Protein AF-A0A929ZU29-F1 (afdb_monomer_lite)

Foldseek 3Di:
DDDDDDDDDDDDDDDDDDDPAADEDVDPDAPDSYHYDADPDPDDDDQAAEDELVVVLVVLVPDAPVQFFPKYWYQAARPCVSCDDQNVQGGGTAIWTQHRDPPNRHIDGPDDDDDDWDWDADPDPPFIATEDPVADPVDQHDFDDTGQAGEYEYDHCHCVDDDDPPEAEHAEYEYYYNQDEDADPLHAEEHEYNEYGYYECAAEEHQHAYEDANANEYYEEYLWAYEQAHHEYEHEHAEYTYYEQFRAANHEHEQEYAEYGEYENHAHENEEYEQDYAEYAYEENQRAADYEYAHPQAYLEYHAYYPNQAHQAPDYEYENEENEYAHYENWLPHDHYYENEYNEYTEDYCANHEPDEYEHEYNEYTAEAPNCHEHYYANEYNEYAHYHVGLYAHQYENEYCHYTAEHLFNHEPAYQNAYNHYTHYYNGNPDYPNDHSYDDD

Radius of gyration: 40.88 Å; chains: 1; bounding box: 113×64×114 Å

Secondary structure (DSSP, 8-state):
-------------------SS-EEES-SS-SSSEEE---S-SS------EE-HHHHHHHHHH--GGGTT-EEEE-SPPPTTT--GGGTT--SSEEEEEE-STTT-EEEE-S--------EE-SSTT-EE---TTSSTTTSS----SSS-------SSTT---SSS---SS--EEESTTSEEE-TT---EE--SS-EEEEES-EEEBTBEEE-TT---EEEEES-EEE-STTEEE---S-EEEEES-EEESS--B---S-EEEEES-EEESSS-B---S-EEEEES-EEESSS-B-TT--S-EEEEES-EEE--SS---B---S-EEEEES-EEESS--B---S-EEEEESTEEESSS-B---S-EEEEESTT-BSS-B---S-EEESTTTT-BTTEE--SS-EEESTTTT-BSSEE--SS-EEESTTTT---SS--B----

Structure (mmCIF, N/CA/C/O backbone):
data_AF-A0A929ZU29-F1
#
_entry.id   AF-A0A929ZU29-F1
#
loop_
_atom_site.group_PDB
_atom_site.id
_atom_site.type_symbol
_atom_site.label_atom_id
_atom_site.label_alt_id
_atom_site.label_comp_id
_atom_site.label_asym_id
_atom_site.label_entity_id
_atom_site.label_seq_id
_atom_site.pdbx_PDB_ins_code
_atom_site.Cartn_x
_atom_site.Cartn_y
_atom_site.Cartn_z
_atom_site.occupancy
_atom_site.B_iso_or_equiv
_atom_site.auth_seq_id
_atom_site.auth_comp_id
_atom_site.auth_asym_id
_atom_site.auth_atom_id
_atom_site.pdbx_PDB_model_num
ATOM 1 N N . MET A 1 1 ? -86.197 -45.918 63.200 1.00 37.59 1 MET A N 1
ATOM 2 C CA . MET A 1 1 ? -85.515 -45.364 62.003 1.00 37.59 1 MET A CA 1
ATOM 3 C C . MET A 1 1 ? -85.020 -43.951 62.335 1.00 37.59 1 MET A C 1
ATOM 5 O O . MET A 1 1 ? -85.645 -43.340 63.184 1.00 37.59 1 MET A O 1
ATOM 9 N N . ASN A 1 2 ? -83.899 -43.517 61.735 1.00 38.91 2 ASN A N 1
ATOM 10 C CA . ASN A 1 2 ? -83.326 -42.156 61.506 1.00 38.91 2 ASN A CA 1
ATOM 11 C C . ASN A 1 2 ? -83.921 -40.933 62.276 1.00 38.91 2 ASN A C 1
ATOM 13 O O . ASN A 1 2 ? -85.130 -40.760 62.274 1.00 38.91 2 ASN A O 1
ATOM 17 N N . LYS A 1 3 ? -83.138 -40.101 63.011 1.00 51.50 3 LYS A N 1
ATOM 18 C CA . LYS A 1 3 ? -82.263 -38.948 62.574 1.00 51.50 3 LYS A CA 1
ATOM 19 C C . LYS A 1 3 ? -83.060 -37.822 61.853 1.00 51.50 3 LYS A C 1
ATOM 21 O O . LYS A 1 3 ? -83.870 -38.182 61.015 1.00 51.50 3 LYS A O 1
ATOM 26 N N . ILE A 1 4 ? -82.909 -36.488 62.033 1.00 55.03 4 ILE A N 1
ATOM 27 C CA . ILE A 1 4 ? -81.796 -35.541 62.390 1.00 55.03 4 ILE A CA 1
ATOM 28 C C . ILE A 1 4 ? -82.427 -34.124 62.726 1.00 55.03 4 ILE A C 1
ATOM 30 O O . ILE A 1 4 ? -83.610 -33.973 62.445 1.00 55.03 4 ILE A O 1
ATOM 34 N N . ILE A 1 5 ? -81.775 -33.007 63.148 1.00 54.03 5 ILE A N 1
ATOM 35 C CA . ILE A 1 5 ? -80.868 -32.675 64.290 1.00 54.03 5 ILE A CA 1
ATOM 36 C C . ILE A 1 5 ? -80.577 -31.122 64.364 1.00 54.03 5 ILE A C 1
ATOM 38 O O . ILE A 1 5 ? -80.342 -30.532 63.317 1.00 54.03 5 ILE A O 1
ATOM 42 N N . PHE A 1 6 ? -80.505 -30.501 65.570 1.00 49.22 6 PHE A N 1
ATOM 43 C CA . PHE A 1 6 ? -79.864 -29.181 65.936 1.00 49.22 6 PHE A CA 1
ATOM 44 C C . PHE A 1 6 ? -80.402 -27.844 65.317 1.00 49.22 6 PHE A C 1
ATOM 46 O O . PHE A 1 6 ? -81.238 -27.895 64.425 1.00 49.22 6 PHE A O 1
ATOM 53 N N . SER A 1 7 ? -79.942 -26.606 65.639 1.00 53.38 7 SER A N 1
ATOM 54 C CA . SER A 1 7 ? -79.556 -25.853 66.886 1.00 53.38 7 SER A CA 1
ATOM 55 C C . SER A 1 7 ? -78.942 -24.472 66.508 1.00 53.38 7 SER A C 1
ATOM 57 O O . SER A 1 7 ? -78.348 -24.405 65.438 1.00 53.38 7 SER A O 1
ATOM 59 N N . ALA A 1 8 ? -78.979 -23.431 67.375 1.00 46.50 8 ALA A N 1
ATOM 60 C CA . ALA A 1 8 ? -77.883 -22.437 67.618 1.00 46.50 8 ALA A CA 1
ATOM 61 C C . ALA A 1 8 ? -78.312 -21.164 68.403 1.00 46.50 8 ALA A C 1
ATOM 63 O O . ALA A 1 8 ? -79.358 -20.583 68.123 1.00 46.50 8 ALA A O 1
ATOM 64 N N . LEU A 1 9 ? -77.452 -20.682 69.318 1.00 49.75 9 LEU A N 1
ATOM 65 C CA . LEU A 1 9 ? -77.425 -19.314 69.880 1.00 49.75 9 LEU A CA 1
ATOM 66 C C . LEU A 1 9 ? -76.042 -19.063 70.541 1.00 49.75 9 LEU A C 1
ATOM 68 O O . LEU A 1 9 ? -75.355 -20.031 70.856 1.00 49.75 9 LEU A O 1
ATOM 72 N N . LEU A 1 10 ? -75.703 -17.791 70.808 1.00 43.03 10 LEU A N 1
ATOM 73 C CA . LEU A 1 10 ? -74.522 -17.252 71.532 1.00 43.03 10 LEU A CA 1
ATOM 74 C C . LEU A 1 10 ? -73.223 -17.037 70.721 1.00 43.03 10 LEU A C 1
ATOM 76 O O . LEU A 1 10 ? -72.777 -17.891 69.962 1.00 43.03 10 LEU A O 1
ATOM 80 N N . LEU A 1 11 ? -72.612 -15.861 70.933 1.00 46.06 11 LEU A N 1
ATOM 81 C CA . LEU A 1 11 ? -71.366 -15.384 70.317 1.00 46.06 11 LEU A CA 1
ATOM 82 C C . LEU A 1 11 ? -70.712 -14.313 71.222 1.00 46.06 11 LEU A C 1
ATOM 84 O O . LEU A 1 11 ? -71.203 -13.188 71.276 1.00 46.06 11 LEU A O 1
ATOM 88 N N . SER A 1 12 ? -69.612 -14.635 71.916 1.00 48.31 12 SER A N 1
ATOM 89 C CA . SER A 1 12 ? -68.790 -13.659 72.668 1.00 48.31 12 SER A CA 1
ATOM 90 C C . SER A 1 12 ? -67.487 -14.281 73.198 1.00 48.31 12 SER A C 1
ATOM 92 O O . SER A 1 12 ? -67.552 -15.326 73.841 1.00 48.31 12 SER A O 1
ATOM 94 N N . GLY A 1 13 ? -66.330 -13.624 73.025 1.00 43.06 13 GLY A N 1
ATOM 95 C CA . GLY A 1 13 ? -65.074 -14.004 73.703 1.00 43.06 13 GLY A CA 1
ATOM 96 C C . GLY A 1 13 ? -63.793 -13.542 72.989 1.00 43.06 13 GLY A C 1
ATOM 97 O O . GLY A 1 13 ? -63.547 -13.936 71.857 1.00 43.06 13 GLY A O 1
ATOM 98 N N . VAL A 1 14 ? -62.985 -12.708 73.654 1.00 57.03 14 VAL A N 1
ATOM 99 C CA . VAL A 1 14 ? -61.741 -12.065 73.161 1.00 57.03 14 VAL A CA 1
ATOM 100 C C . VAL A 1 14 ? -60.908 -11.598 74.371 1.00 57.03 14 VAL A C 1
ATOM 102 O O . VAL A 1 14 ? -61.498 -11.311 75.408 1.00 57.03 14 VAL A O 1
ATOM 105 N N . ALA A 1 15 ? -59.575 -11.471 74.342 1.00 50.25 15 ALA A N 1
ATOM 106 C CA . ALA A 1 15 ? -58.548 -11.813 73.340 1.00 50.25 15 ALA A CA 1
ATOM 107 C C . ALA A 1 15 ? -57.187 -12.042 74.053 1.00 50.25 15 ALA A C 1
ATOM 109 O O . ALA A 1 15 ? -57.076 -11.789 75.252 1.00 50.25 15 ALA A O 1
ATOM 110 N N . VAL A 1 16 ? -56.138 -12.460 73.325 1.00 45.66 16 VAL A N 1
ATOM 111 C CA . VAL A 1 16 ? -54.748 -12.517 73.833 1.00 45.66 16 VAL A CA 1
ATOM 112 C C . VAL A 1 16 ? -53.787 -11.836 72.851 1.00 45.66 16 VAL A C 1
ATOM 114 O O . VAL A 1 16 ? -53.891 -12.024 71.642 1.00 45.66 16 VAL A O 1
ATOM 117 N N . ASN A 1 17 ? -52.859 -11.040 73.388 1.00 45.47 17 ASN A N 1
ATOM 118 C CA . ASN A 1 17 ? -51.835 -10.308 72.639 1.00 45.47 17 ASN A CA 1
ATOM 119 C C . ASN A 1 17 ? -50.559 -11.140 72.442 1.00 45.47 17 ASN A C 1
ATOM 121 O O . ASN A 1 17 ? -50.173 -11.894 73.333 1.00 45.47 17 ASN A O 1
ATOM 125 N N . ALA A 1 18 ? -49.835 -10.883 71.350 1.00 49.75 18 ALA A N 1
ATOM 126 C CA . ALA A 1 18 ? -48.422 -11.231 71.216 1.00 49.75 18 ALA A CA 1
ATOM 127 C C . ALA A 1 18 ? -47.683 -10.131 70.432 1.00 49.75 18 ALA A C 1
ATOM 129 O O . ALA A 1 18 ? -47.925 -9.931 69.244 1.00 49.75 18 ALA A O 1
ATOM 130 N N . GLN A 1 19 ? -46.782 -9.409 71.101 1.00 47.03 19 GLN A N 1
ATOM 131 C CA . GLN A 1 19 ? -45.794 -8.525 70.480 1.00 47.03 19 GLN A CA 1
ATOM 132 C C . GLN A 1 19 ? -44.491 -8.607 71.277 1.00 47.03 19 GLN A C 1
ATOM 134 O O . GLN A 1 19 ? -44.531 -8.728 72.496 1.00 47.03 19 GLN A O 1
ATOM 139 N N . GLN A 1 20 ? -43.360 -8.502 70.567 1.00 51.66 20 GLN A N 1
ATOM 140 C CA . GLN A 1 20 ? -42.014 -8.859 71.041 1.00 51.66 20 GLN A CA 1
ATOM 141 C C . GLN A 1 20 ? -41.908 -10.378 71.330 1.00 51.66 20 GLN A C 1
ATOM 143 O O . GLN A 1 20 ? -42.253 -10.836 72.409 1.00 51.66 20 GLN A O 1
ATOM 148 N N . GLN A 1 21 ? -41.457 -11.223 70.395 1.00 59.25 21 GLN A N 1
ATOM 149 C CA . GLN A 1 21 ? -40.745 -10.955 69.133 1.00 59.25 21 GLN A CA 1
ATOM 150 C C . GLN A 1 21 ? -41.239 -11.870 67.994 1.00 59.25 21 GLN A C 1
ATOM 152 O O . GLN A 1 21 ? -41.666 -12.989 68.253 1.00 59.25 21 GLN A O 1
ATOM 157 N N . GLN A 1 22 ? -41.113 -11.387 66.746 1.00 71.69 22 GLN A N 1
ATOM 158 C CA . GLN A 1 22 ? -41.545 -12.026 65.484 1.00 71.69 22 GLN A CA 1
ATOM 159 C C . GLN A 1 22 ? -43.070 -12.225 65.320 1.00 71.69 22 GLN A C 1
ATOM 161 O O . GLN A 1 22 ? -43.815 -12.377 66.282 1.00 71.69 22 GLN A O 1
ATOM 166 N N . VAL A 1 23 ? -43.547 -12.190 64.069 1.00 82.25 23 VAL A N 1
ATOM 167 C CA . VAL A 1 23 ? -44.964 -12.363 63.701 1.00 82.25 23 VAL A CA 1
ATOM 168 C C . VAL A 1 23 ? -45.097 -13.507 62.698 1.00 82.25 23 VAL A C 1
ATOM 170 O O . VAL A 1 23 ? -44.558 -13.435 61.595 1.00 82.25 23 VAL A O 1
ATOM 173 N N . GLY A 1 24 ? -45.828 -14.558 63.073 1.00 77.88 24 GLY A N 1
ATOM 174 C CA . GLY A 1 24 ? -46.165 -15.684 62.200 1.00 77.88 24 GLY A CA 1
ATOM 175 C C . GLY A 1 24 ? -47.606 -15.610 61.700 1.00 77.88 24 GLY A C 1
ATOM 176 O O . GLY A 1 24 ? -48.523 -15.372 62.483 1.00 77.88 24 GLY A O 1
ATOM 177 N N . ILE A 1 25 ? -47.822 -15.849 60.406 1.00 81.94 25 ILE A N 1
ATOM 178 C CA . ILE A 1 25 ? -49.150 -16.059 59.812 1.00 81.94 25 ILE A CA 1
ATOM 179 C C . ILE A 1 25 ? -49.178 -17.473 59.227 1.00 81.94 25 ILE A C 1
ATOM 181 O O . ILE A 1 25 ? -48.335 -17.818 58.403 1.00 81.94 25 ILE A O 1
ATOM 185 N N . ASN A 1 26 ? -50.128 -18.298 59.683 1.00 79.56 26 ASN A N 1
ATOM 186 C CA . ASN A 1 26 ? -50.201 -19.751 59.433 1.00 79.56 26 ASN A CA 1
ATOM 187 C C . ASN A 1 26 ? -48.955 -20.559 59.859 1.00 79.56 26 ASN A C 1
ATOM 189 O O . ASN A 1 26 ? -48.783 -21.696 59.430 1.00 79.56 26 ASN A O 1
ATOM 193 N N . THR A 1 27 ? -48.108 -20.011 60.733 1.00 82.31 27 THR A N 1
ATOM 194 C CA . THR A 1 27 ? -46.977 -20.726 61.337 1.00 82.31 27 THR A CA 1
ATOM 195 C C . THR A 1 27 ? -46.800 -20.328 62.797 1.00 82.31 27 THR A C 1
ATOM 197 O O . THR A 1 27 ? -46.881 -19.147 63.135 1.00 82.31 27 THR A O 1
ATOM 200 N N . ALA A 1 28 ? -46.570 -21.325 63.655 1.00 79.06 28 ALA A N 1
ATOM 201 C CA . ALA A 1 28 ? -46.276 -21.139 65.077 1.00 79.06 28 ALA A CA 1
ATOM 202 C C . ALA A 1 28 ? -44.781 -20.866 65.347 1.00 79.06 28 ALA A C 1
ATOM 204 O O . ALA A 1 28 ? -44.432 -20.406 66.428 1.00 79.06 28 ALA A O 1
ATOM 205 N N . GLU A 1 29 ? -43.912 -21.110 64.359 1.00 85.19 29 GLU A N 1
ATOM 206 C CA . GLU A 1 29 ? -42.470 -20.841 64.413 1.00 85.19 29 GLU A CA 1
ATOM 207 C C . GLU A 1 29 ? -42.081 -19.846 63.302 1.00 85.19 29 GLU A C 1
ATOM 209 O O . GLU A 1 29 ? -41.564 -20.245 62.249 1.00 85.19 29 GLU A O 1
ATOM 214 N N . PRO A 1 30 ? -42.352 -18.537 63.467 1.00 83.62 30 PRO A N 1
ATOM 215 C CA . PRO A 1 30 ? -41.861 -17.532 62.533 1.00 83.62 30 PRO A CA 1
ATOM 216 C C . PRO A 1 30 ? -40.327 -17.485 62.543 1.00 83.62 30 PRO A C 1
ATOM 218 O O . PRO A 1 30 ? -39.707 -17.438 63.598 1.00 83.62 30 PRO A O 1
ATOM 221 N N . LYS A 1 31 ? -39.698 -17.476 61.360 1.00 81.56 31 LYS A N 1
ATOM 222 C CA . LYS A 1 31 ? -38.221 -17.452 61.221 1.00 81.56 31 LYS A CA 1
ATOM 223 C C . LYS A 1 31 ? -37.673 -16.107 60.729 1.00 81.56 31 LYS A C 1
ATOM 225 O O . LYS A 1 31 ? -36.483 -15.967 60.473 1.00 81.56 31 LYS A O 1
ATOM 230 N N . ALA A 1 32 ? -38.548 -15.109 60.644 1.00 79.62 32 ALA A N 1
ATOM 231 C CA . ALA A 1 32 ? -38.263 -13.721 60.301 1.00 79.62 32 ALA A CA 1
ATOM 232 C C . ALA A 1 32 ? -39.204 -12.798 61.096 1.00 79.62 32 ALA A C 1
ATOM 234 O O . ALA A 1 32 ? -40.182 -13.264 61.683 1.00 79.62 32 ALA A O 1
ATOM 235 N N . THR A 1 33 ? -38.938 -11.488 61.106 1.00 79.25 33 THR A N 1
ATOM 236 C CA . THR A 1 33 ? -39.766 -10.485 61.810 1.00 79.25 33 THR A CA 1
ATOM 237 C C . THR A 1 33 ? -41.241 -10.548 61.397 1.00 79.25 33 THR A C 1
ATOM 239 O O . THR A 1 33 ? -42.117 -10.393 62.245 1.00 79.25 33 THR A O 1
ATOM 242 N N . LEU A 1 34 ? -41.500 -10.856 60.123 1.00 82.81 34 LEU A N 1
ATOM 243 C CA . LEU A 1 34 ? -42.783 -11.322 59.605 1.00 82.81 34 LEU A CA 1
ATOM 244 C C . LEU A 1 34 ? -42.530 -12.584 58.767 1.00 82.81 34 LEU A C 1
ATOM 246 O O . LEU A 1 34 ? -41.732 -12.544 57.833 1.00 82.81 34 LEU A O 1
ATOM 250 N N . HIS A 1 35 ? -43.203 -13.688 59.088 1.00 82.19 35 HIS A N 1
ATOM 251 C CA . HIS A 1 35 ? -43.139 -14.948 58.344 1.00 82.19 35 HIS A CA 1
ATOM 252 C C . HIS A 1 35 ? -44.560 -15.397 57.976 1.00 82.19 35 HIS A C 1
ATOM 254 O O . HIS A 1 35 ? -45.420 -15.509 58.851 1.00 82.19 35 HIS A O 1
ATOM 260 N N . VAL A 1 36 ? -44.824 -15.621 56.686 1.00 86.25 36 VAL A N 1
ATOM 261 C CA . VAL A 1 36 ? -46.164 -15.933 56.163 1.00 86.25 36 VAL A CA 1
ATOM 262 C C . VAL A 1 36 ? -46.117 -17.265 55.431 1.00 86.25 36 VAL A C 1
ATOM 264 O O . VAL A 1 36 ? -45.478 -17.368 54.388 1.00 86.25 36 VAL A O 1
ATOM 267 N N . GLU A 1 37 ? -46.809 -18.263 55.974 1.00 84.81 37 GLU A N 1
ATOM 268 C CA . GLU A 1 37 ? -46.835 -19.622 55.437 1.00 84.81 37 GLU A CA 1
ATOM 269 C C . GLU A 1 37 ? -48.107 -19.959 54.648 1.00 84.81 37 GLU A C 1
ATOM 271 O O . GLU A 1 37 ? -49.186 -19.367 54.801 1.00 84.81 37 GLU A O 1
ATOM 276 N N . ALA A 1 38 ? -47.958 -20.944 53.765 1.00 78.25 38 ALA A N 1
ATOM 277 C CA . ALA A 1 38 ? -48.897 -21.273 52.701 1.00 78.25 38 ALA A CA 1
ATOM 278 C C . ALA A 1 38 ? -50.117 -22.097 53.172 1.00 78.25 38 ALA A C 1
ATOM 280 O O . ALA A 1 38 ? -50.239 -23.276 52.830 1.00 78.25 38 ALA A O 1
ATOM 281 N N . GLY A 1 39 ? -51.044 -21.460 53.900 1.00 79.12 39 GLY A N 1
ATOM 282 C CA . GLY A 1 39 ? -52.277 -22.069 54.431 1.00 79.12 39 GLY A CA 1
ATOM 283 C C . GLY A 1 39 ? -53.248 -22.666 53.391 1.00 79.12 39 GLY A C 1
ATOM 284 O O . GLY A 1 39 ? -52.970 -22.717 52.195 1.00 79.12 39 GLY A O 1
ATOM 285 N N . ALA A 1 40 ? -54.423 -23.113 53.848 1.00 79.12 40 ALA A N 1
ATOM 286 C CA . ALA A 1 40 ? -55.371 -23.932 53.070 1.00 79.12 40 ALA A CA 1
ATOM 287 C C . ALA A 1 40 ? -56.117 -23.222 51.910 1.00 79.12 40 ALA A C 1
ATOM 289 O O . ALA A 1 40 ? -56.949 -23.842 51.255 1.00 79.12 40 ALA A O 1
ATOM 290 N N . SER A 1 41 ? -55.839 -21.942 51.648 1.00 82.62 41 SER A N 1
ATOM 291 C CA . SER A 1 41 ? -56.361 -21.220 50.477 1.00 82.62 41 SER A CA 1
ATOM 292 C C . SER A 1 41 ? -55.687 -21.709 49.191 1.00 82.62 41 SER A C 1
ATOM 294 O O . SER A 1 41 ? -54.469 -21.876 49.170 1.00 82.62 41 SER A O 1
ATOM 296 N N . GLU A 1 42 ? -56.442 -21.863 48.100 1.00 73.69 42 GLU A N 1
ATOM 297 C CA . GLU A 1 42 ? -55.864 -22.083 46.763 1.00 73.69 42 GLU A CA 1
ATOM 298 C C . GLU A 1 42 ? -55.132 -20.829 46.255 1.00 73.69 42 GLU A C 1
ATOM 300 O O . GLU A 1 42 ? -54.050 -20.917 45.677 1.00 73.69 42 GLU A O 1
ATOM 305 N N . ASN A 1 43 ? -55.671 -19.642 46.553 1.00 70.50 43 ASN A N 1
ATOM 306 C CA . ASN A 1 43 ? -55.027 -18.365 46.259 1.00 70.50 43 ASN A CA 1
ATOM 307 C C . ASN A 1 43 ? -53.963 -18.064 47.324 1.00 70.50 43 ASN A C 1
ATOM 309 O O . ASN A 1 43 ? -54.299 -17.728 48.464 1.00 70.50 43 ASN A O 1
ATOM 313 N N . LYS A 1 44 ? -52.683 -18.192 46.952 1.00 82.31 44 LYS A N 1
ATOM 314 C CA . LYS A 1 44 ? -51.521 -18.050 47.844 1.00 82.31 44 LYS A CA 1
ATOM 315 C C . LYS A 1 44 ? -50.636 -16.881 47.407 1.00 82.31 44 LYS A C 1
ATOM 317 O O . LYS A 1 44 ? -50.072 -16.907 46.319 1.00 82.31 44 LYS A O 1
ATOM 322 N N . GLY A 1 45 ? -50.495 -15.867 48.261 1.00 72.50 45 GLY A N 1
ATOM 323 C CA . GLY A 1 45 ? -49.628 -14.713 48.012 1.00 72.50 45 GLY A CA 1
ATOM 324 C C . GLY A 1 45 ? -49.831 -13.584 49.025 1.00 72.50 45 GLY A C 1
ATOM 325 O O . GLY A 1 45 ? -50.846 -13.538 49.718 1.00 72.50 45 GLY A O 1
ATOM 326 N N . VAL A 1 46 ? -48.868 -12.662 49.099 1.00 80.56 46 VAL A N 1
ATOM 327 C CA . VAL A 1 46 ? -48.943 -11.459 49.943 1.00 80.56 46 VAL A CA 1
ATOM 328 C C . VAL A 1 46 ? -49.228 -10.244 49.066 1.00 80.56 46 VAL A C 1
ATOM 330 O O . VAL A 1 46 ? -48.393 -9.836 48.260 1.00 80.56 46 VAL A O 1
ATOM 333 N N . ILE A 1 47 ? -50.400 -9.632 49.244 1.00 84.25 47 ILE A N 1
ATOM 334 C CA . ILE A 1 47 ? -50.715 -8.336 48.634 1.00 84.25 47 ILE A CA 1
ATOM 335 C C . ILE A 1 47 ? -50.077 -7.246 49.501 1.00 84.25 47 ILE A C 1
ATOM 337 O O . ILE A 1 47 ? -50.679 -6.777 50.466 1.00 84.25 47 ILE A O 1
ATOM 341 N N . ILE A 1 48 ? -48.847 -6.854 49.161 1.00 84.62 48 ILE A N 1
ATOM 342 C CA . ILE A 1 48 ? -48.212 -5.657 49.733 1.00 84.62 48 ILE A CA 1
ATOM 343 C C . ILE A 1 48 ? -49.032 -4.391 49.405 1.00 84.62 48 ILE A C 1
ATOM 345 O O . ILE A 1 48 ? -49.786 -4.405 48.424 1.00 84.62 48 ILE A O 1
ATOM 349 N N . PRO A 1 49 ? -48.940 -3.312 50.213 1.00 91.00 49 PRO A N 1
ATOM 350 C CA . PRO A 1 49 ? -49.828 -2.155 50.103 1.00 91.00 49 PRO A CA 1
ATOM 351 C C . PRO A 1 49 ? -49.920 -1.592 48.681 1.00 91.00 49 PRO A C 1
ATOM 353 O O . PRO A 1 49 ? -48.910 -1.409 48.005 1.00 91.00 49 PRO A O 1
ATOM 356 N N . ARG A 1 50 ? -51.153 -1.337 48.224 1.00 92.75 50 ARG A N 1
ATOM 357 C CA . ARG A 1 50 ? -51.452 -0.847 46.870 1.00 92.75 50 ARG A CA 1
ATOM 358 C C . ARG A 1 50 ? -52.026 0.563 46.953 1.00 92.75 50 ARG A C 1
ATOM 360 O O . ARG A 1 50 ? -53.206 0.726 47.273 1.00 92.75 50 ARG A O 1
ATOM 367 N N . ILE A 1 51 ? -51.212 1.576 46.683 1.00 93.62 51 ILE A N 1
ATOM 368 C CA . ILE A 1 51 ? -51.521 2.988 46.967 1.00 93.62 51 ILE A CA 1
ATOM 369 C C . ILE A 1 51 ? -51.785 3.805 45.696 1.00 93.62 51 ILE A C 1
ATOM 371 O O . ILE A 1 51 ? -51.383 3.431 44.596 1.00 93.62 51 ILE A O 1
ATOM 375 N N . THR A 1 52 ? -52.553 4.879 45.848 1.00 96.06 52 THR A N 1
ATOM 376 C CA . THR A 1 52 ? -52.765 5.932 44.844 1.00 96.06 52 THR A CA 1
ATOM 377 C C . THR A 1 52 ? -51.537 6.832 44.758 1.00 96.06 52 THR A C 1
ATOM 379 O O . THR A 1 52 ? -50.699 6.861 45.666 1.00 96.06 52 THR A O 1
ATOM 382 N N . ALA A 1 53 ? -51.448 7.618 43.691 1.00 93.88 53 ALA A N 1
ATOM 383 C CA . ALA A 1 53 ? -50.417 8.629 43.533 1.00 93.88 53 ALA A CA 1
ATOM 384 C C . ALA A 1 53 ? -50.473 9.685 44.654 1.00 93.88 53 ALA A C 1
ATOM 386 O O . ALA A 1 53 ? -49.437 10.072 45.197 1.00 93.88 53 ALA A O 1
ATOM 387 N N . ALA A 1 54 ? -51.679 10.093 45.066 1.00 94.81 54 ALA A N 1
ATOM 388 C CA . ALA A 1 54 ? -51.884 11.058 46.147 1.00 94.81 54 ALA A CA 1
ATOM 389 C C . ALA A 1 54 ? -51.444 10.517 47.523 1.00 94.81 54 ALA A C 1
ATOM 391 O O . ALA A 1 54 ? -50.749 11.218 48.262 1.00 94.81 54 ALA A O 1
ATOM 392 N N . GLU A 1 55 ? -51.783 9.263 47.849 1.00 94.88 55 GLU A N 1
ATOM 393 C CA . GLU A 1 55 ? -51.302 8.580 49.063 1.00 94.88 55 GLU A CA 1
ATOM 394 C C . GLU A 1 55 ? -49.766 8.483 49.066 1.00 94.88 55 GLU A C 1
ATOM 396 O O . GLU A 1 55 ? -49.120 8.830 50.058 1.00 94.88 55 GLU A O 1
ATOM 401 N N . MET A 1 56 ? -49.172 8.084 47.933 1.00 94.38 56 MET A N 1
ATOM 402 C CA . MET A 1 56 ? -47.721 7.966 47.774 1.00 94.38 56 MET A CA 1
ATOM 403 C C . MET A 1 56 ? -47.012 9.315 47.939 1.00 94.38 56 MET A C 1
ATOM 405 O O . MET A 1 56 ? -46.002 9.394 48.640 1.00 94.38 56 MET A O 1
ATOM 409 N N . LYS A 1 57 ? -47.558 10.396 47.371 1.00 93.94 57 LYS A N 1
ATOM 410 C CA . LYS A 1 57 ? -47.067 11.766 47.575 1.00 93.94 57 LYS A CA 1
ATOM 411 C C . LYS A 1 57 ? -47.088 12.165 49.047 1.00 93.94 57 LYS A C 1
ATOM 413 O O . LYS A 1 57 ? -46.063 12.606 49.568 1.00 93.94 57 LYS A O 1
ATOM 418 N N . ALA A 1 58 ? -48.226 11.979 49.716 1.00 94.44 58 ALA A N 1
ATOM 419 C CA . ALA A 1 58 ? -48.413 12.380 51.107 1.00 94.44 58 ALA A CA 1
ATOM 420 C C . ALA A 1 58 ? -47.445 11.654 52.056 1.00 94.44 58 ALA A C 1
ATOM 422 O O . ALA A 1 58 ? -46.739 12.307 52.825 1.00 94.44 58 ALA A O 1
ATOM 423 N N . MET A 1 59 ? -47.341 10.321 51.963 1.00 90.12 59 MET A N 1
ATOM 424 C CA . MET A 1 59 ? -46.433 9.553 52.827 1.00 90.12 59 MET A CA 1
ATOM 425 C C . MET A 1 59 ? -44.955 9.888 52.574 1.00 90.12 59 MET A C 1
ATOM 427 O O . MET A 1 59 ? -44.155 9.900 53.507 1.00 90.12 59 MET A O 1
ATOM 431 N N . THR A 1 60 ? -44.586 10.206 51.327 1.00 92.94 60 THR A N 1
ATOM 432 C CA . THR A 1 60 ? -43.185 10.401 50.926 1.00 92.94 60 THR A CA 1
ATOM 433 C C . THR A 1 60 ? -42.510 11.597 51.609 1.00 92.94 60 THR A C 1
ATOM 435 O O . THR A 1 60 ? -41.295 11.576 51.845 1.00 92.94 6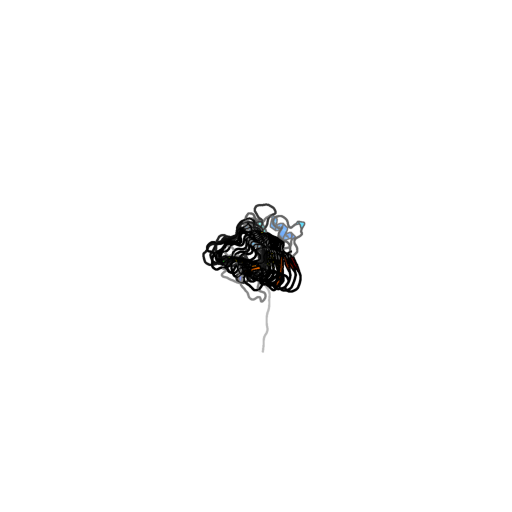0 THR A O 1
ATOM 438 N N . ALA A 1 61 ? -43.283 12.618 51.993 1.00 87.12 61 ALA A N 1
ATOM 439 C CA . ALA A 1 61 ? -42.770 13.778 52.717 1.00 87.12 61 ALA A CA 1
ATOM 440 C C . ALA A 1 61 ? -42.035 13.376 54.012 1.00 87.12 61 ALA A C 1
ATOM 442 O O . ALA A 1 61 ? -40.898 13.800 54.222 1.00 87.12 61 ALA A O 1
ATOM 443 N N . GLY A 1 62 ? -42.634 12.493 54.821 1.00 85.12 62 GLY A N 1
ATOM 444 C CA . GLY A 1 62 ? -42.110 12.089 56.133 1.00 85.12 62 GLY A CA 1
ATOM 445 C C . GLY A 1 62 ? -40.995 11.036 56.121 1.00 85.12 62 GLY A C 1
ATOM 446 O O . GLY A 1 62 ? -40.396 10.788 57.163 1.00 85.12 62 GLY A O 1
ATOM 447 N N . LEU A 1 63 ? -40.699 10.404 54.979 1.00 91.06 63 LEU A N 1
ATOM 448 C CA . LEU A 1 63 ? -39.780 9.256 54.943 1.00 91.06 63 LEU A CA 1
ATOM 449 C C . LEU A 1 63 ? -38.325 9.647 55.233 1.00 91.06 63 LEU A C 1
ATOM 451 O O . LEU A 1 63 ? -37.794 10.583 54.628 1.00 91.06 63 LEU A O 1
ATOM 455 N N . GLY A 1 64 ? -37.674 8.869 56.096 1.00 89.75 64 GLY A N 1
ATOM 456 C CA . GLY A 1 64 ? -36.270 9.020 56.485 1.00 89.75 64 GLY A CA 1
ATOM 457 C C . GLY A 1 64 ? -35.505 7.694 56.462 1.00 89.75 64 GLY A C 1
ATOM 458 O O . GLY A 1 64 ? -35.932 6.734 55.819 1.00 89.75 64 GLY A O 1
ATOM 459 N N . ALA A 1 65 ? -34.378 7.634 57.179 1.00 88.94 65 ALA A N 1
ATOM 460 C CA . ALA A 1 65 ? -33.485 6.470 57.199 1.00 88.94 65 ALA A CA 1
ATOM 461 C C . ALA A 1 65 ? -34.206 5.168 57.589 1.00 88.94 65 ALA A C 1
ATOM 463 O O . ALA A 1 65 ? -34.058 4.159 56.904 1.00 88.94 65 ALA A O 1
ATOM 464 N N . ASP A 1 66 ? -35.071 5.229 58.603 1.00 90.62 66 ASP A N 1
ATOM 465 C CA . ASP A 1 66 ? -35.811 4.080 59.154 1.00 90.62 66 ASP A CA 1
ATOM 466 C C . ASP A 1 66 ? -36.849 3.483 58.183 1.00 90.62 66 ASP A C 1
ATOM 468 O O . ASP A 1 66 ? -37.430 2.436 58.449 1.00 90.62 66 ASP A O 1
ATOM 472 N N . HIS A 1 67 ? -37.086 4.150 57.048 1.00 91.44 67 HIS A N 1
ATOM 473 C CA . HIS A 1 67 ? -38.037 3.745 56.010 1.00 91.44 67 HIS A CA 1
ATOM 474 C C . HIS A 1 67 ? -37.341 3.140 54.776 1.00 91.44 67 HIS A C 1
ATOM 476 O O . HIS A 1 67 ? -37.997 2.844 53.774 1.00 91.44 67 HIS A O 1
ATOM 482 N N . HIS A 1 68 ? -36.012 2.985 54.808 1.00 90.69 68 HIS A N 1
ATOM 483 C CA . HIS A 1 68 ? -35.239 2.375 53.727 1.00 90.69 68 HIS A CA 1
ATOM 484 C C . HIS A 1 68 ? -35.744 0.951 53.412 1.00 90.69 68 HIS A C 1
ATOM 486 O O . HIS A 1 68 ? -36.062 0.180 54.313 1.00 90.69 68 HIS A O 1
ATOM 492 N N . SER A 1 69 ? -35.802 0.595 52.125 1.00 87.75 69 SER A N 1
ATOM 493 C CA . SER A 1 69 ? -36.351 -0.673 51.603 1.00 87.75 69 SER A CA 1
ATOM 494 C C . SER A 1 69 ? -37.862 -0.901 51.800 1.00 87.75 69 SER A C 1
ATOM 496 O O . SER A 1 69 ? -38.361 -1.974 51.464 1.00 87.75 69 SER A O 1
ATOM 498 N N . MET A 1 70 ? -38.635 0.093 52.253 1.00 91.38 70 MET A N 1
ATOM 499 C CA . MET A 1 70 ? -40.103 0.017 52.237 1.00 91.38 70 MET A CA 1
ATOM 500 C C . MET A 1 70 ? -40.628 -0.154 50.800 1.00 91.38 70 MET A C 1
ATOM 502 O O . MET A 1 70 ? -40.293 0.646 49.926 1.00 91.38 70 MET A O 1
ATOM 506 N N . MET A 1 71 ? -41.480 -1.159 50.564 1.00 92.44 71 MET A N 1
ATOM 507 C CA . MET A 1 71 ? -42.083 -1.457 49.255 1.00 92.44 71 MET A CA 1
ATOM 508 C C . MET A 1 71 ? -43.578 -1.130 49.193 1.00 92.44 71 MET A C 1
ATOM 510 O O . MET A 1 71 ? -44.305 -1.279 50.174 1.00 92.44 71 MET A O 1
ATOM 514 N N . THR A 1 72 ? -44.045 -0.749 48.005 1.00 92.19 72 THR A N 1
ATOM 515 C CA . THR A 1 72 ? -45.459 -0.515 47.687 1.00 92.19 72 THR A CA 1
ATOM 516 C C . THR A 1 72 ? -45.736 -0.808 46.209 1.00 92.19 72 THR A C 1
ATOM 518 O O . THR A 1 72 ? -44.813 -0.825 45.392 1.00 92.19 72 THR A O 1
ATOM 521 N N . TYR A 1 73 ? -46.998 -1.029 45.845 1.00 93.12 73 TYR A N 1
ATOM 522 C CA . TYR A 1 73 ? -47.437 -1.023 44.448 1.00 93.12 73 TYR A CA 1
ATOM 523 C C . TYR A 1 73 ? -48.244 0.246 44.169 1.00 93.12 73 TYR A C 1
ATOM 525 O O . TYR A 1 73 ? -49.292 0.476 44.779 1.00 93.12 73 TYR A O 1
ATOM 533 N N . LEU A 1 74 ? -47.775 1.060 43.230 1.00 93.62 74 LEU A N 1
ATOM 534 C CA . LEU A 1 74 ? -48.511 2.217 42.740 1.00 93.62 74 LEU A CA 1
ATOM 535 C C . LEU A 1 74 ? -49.586 1.746 41.746 1.00 93.62 74 LEU A C 1
ATOM 537 O O . LEU A 1 74 ? -49.270 1.082 40.761 1.00 93.62 74 LEU A O 1
ATOM 541 N N . LYS A 1 75 ? -50.855 2.077 42.013 1.00 94.56 75 LYS A N 1
ATOM 542 C CA . LYS A 1 75 ? -52.023 1.592 41.246 1.00 94.56 75 LYS A CA 1
ATOM 543 C C . LYS A 1 75 ? -52.241 2.288 39.894 1.00 94.56 75 LYS A C 1
ATOM 545 O O . LYS A 1 75 ? -52.966 1.757 39.059 1.00 94.56 75 LYS A O 1
ATOM 550 N N . GLU A 1 76 ? -51.685 3.480 39.709 1.00 92.31 76 GLU A N 1
ATOM 551 C CA . GLU A 1 76 ? -52.059 4.448 38.667 1.00 92.31 76 GLU A CA 1
ATOM 552 C C . GLU A 1 76 ? -50.857 5.329 38.280 1.00 92.31 76 GLU A C 1
ATOM 554 O O . GLU A 1 76 ? -49.847 5.329 38.977 1.00 92.31 76 GLU A O 1
ATOM 559 N N . GLN A 1 77 ? -50.933 6.076 37.179 1.00 93.00 77 GLN A N 1
ATOM 560 C CA . GLN A 1 77 ? -49.816 6.918 36.738 1.00 93.00 77 GLN A CA 1
ATOM 561 C C . GLN A 1 77 ? -49.574 8.093 37.710 1.00 93.00 77 GLN A C 1
ATOM 563 O O . GLN A 1 77 ? -50.516 8.735 38.174 1.00 93.00 77 GLN A O 1
ATOM 568 N N . MET A 1 78 ? -48.309 8.393 38.016 1.00 94.88 78 MET A N 1
ATOM 569 C CA . MET A 1 78 ? -47.919 9.481 38.919 1.00 94.88 78 MET A CA 1
ATOM 570 C C . MET A 1 78 ? -48.031 10.845 38.205 1.00 94.88 78 MET A C 1
ATOM 572 O O . MET A 1 78 ? -47.327 11.051 37.210 1.00 94.88 78 MET A O 1
ATOM 576 N N . PRO A 1 79 ? -48.852 11.803 38.690 1.00 95.75 79 PRO A N 1
ATOM 577 C CA . PRO A 1 79 ? -49.035 13.102 38.043 1.00 95.75 79 PRO A CA 1
ATOM 578 C C . PRO A 1 79 ? -47.714 13.846 37.839 1.00 95.75 79 PRO A C 1
ATOM 580 O O . PRO A 1 79 ? -46.923 13.990 38.769 1.00 95.75 79 PRO A O 1
ATOM 583 N N . THR A 1 80 ? -47.476 14.374 36.638 1.00 76.50 80 THR A N 1
ATOM 584 C CA . THR A 1 80 ? -46.161 14.914 36.240 1.00 76.50 80 THR A CA 1
ATOM 585 C C . THR A 1 80 ? -45.668 16.072 37.117 1.00 76.50 80 THR A C 1
ATOM 587 O O . THR A 1 80 ? -44.465 16.217 37.306 1.00 76.50 80 THR A O 1
ATOM 590 N N . ALA A 1 81 ? -46.577 16.858 37.705 1.00 92.06 81 ALA A N 1
ATOM 591 C CA . ALA A 1 81 ? -46.244 17.920 38.662 1.00 92.06 81 ALA A CA 1
ATOM 592 C C . ALA A 1 81 ? -45.766 17.391 40.034 1.00 92.06 81 ALA A C 1
ATOM 594 O O . ALA A 1 81 ? -45.045 18.082 40.751 1.00 92.06 81 ALA A O 1
ATOM 595 N N . ASP A 1 82 ? -46.135 16.157 40.383 1.00 90.50 82 ASP A N 1
ATOM 596 C CA . ASP A 1 82 ? -45.847 15.524 41.674 1.00 90.50 82 ASP A CA 1
ATOM 597 C C . ASP A 1 82 ? -44.595 14.637 41.629 1.00 90.50 82 ASP A C 1
ATOM 599 O O . ASP A 1 82 ? -44.053 14.261 42.670 1.00 90.50 82 ASP A O 1
ATOM 603 N N . ARG A 1 83 ? -44.074 14.381 40.422 1.00 92.88 83 ARG A N 1
ATOM 604 C CA . ARG A 1 83 ? -42.809 13.687 40.137 1.00 92.88 83 ARG A CA 1
ATOM 605 C C . ARG A 1 83 ? -41.593 14.566 40.447 1.00 92.88 83 ARG A C 1
ATOM 607 O O . ARG A 1 83 ? -40.749 14.832 39.595 1.00 92.88 83 ARG A O 1
ATOM 614 N N . THR A 1 84 ? -41.503 15.035 41.686 1.00 88.19 84 THR A N 1
ATOM 615 C CA . THR A 1 84 ? -40.456 15.944 42.166 1.00 88.19 84 THR A CA 1
ATOM 616 C C . THR A 1 84 ? -39.741 15.372 43.389 1.00 88.19 84 THR A C 1
ATOM 618 O O . THR A 1 84 ? -40.269 14.516 44.104 1.00 88.19 84 THR A O 1
ATOM 621 N N . GLY A 1 85 ? -38.492 15.799 43.609 1.00 92.19 85 GLY A N 1
ATOM 622 C CA . GLY A 1 85 ? -37.654 15.324 44.714 1.00 92.19 85 GLY A CA 1
ATOM 623 C C . GLY A 1 85 ? -37.607 13.794 44.799 1.00 92.19 85 GLY A C 1
ATOM 624 O O . GLY A 1 85 ? -37.149 13.119 43.878 1.00 92.19 85 GLY A O 1
ATOM 625 N N . LYS A 1 86 ? -38.135 13.246 45.898 1.00 93.00 86 LYS A N 1
ATOM 626 C CA . LYS A 1 86 ? -38.156 11.806 46.198 1.00 93.00 86 LYS A CA 1
ATOM 627 C C . LYS A 1 86 ? -39.009 10.951 45.234 1.00 93.00 86 LYS A C 1
ATOM 629 O O . LYS A 1 86 ? -38.908 9.727 45.294 1.00 93.00 86 LYS A O 1
ATOM 634 N N . LEU A 1 87 ? -39.851 11.551 44.382 1.00 91.88 87 LEU A N 1
ATOM 635 C CA . LEU A 1 87 ? -40.781 10.852 43.468 1.00 91.88 87 LEU A CA 1
ATOM 636 C C . LEU A 1 87 ? -40.456 11.017 41.975 1.00 91.88 87 LEU A C 1
ATOM 638 O O . LEU A 1 87 ? -41.215 10.554 41.132 1.00 91.88 87 LEU A O 1
ATOM 642 N N . VAL A 1 88 ? -39.332 11.646 41.624 1.00 92.50 88 VAL A N 1
ATOM 643 C CA . VAL A 1 88 ? -38.990 11.981 40.226 1.00 92.50 88 VAL A CA 1
ATOM 644 C C . VAL A 1 88 ? -38.952 10.772 39.266 1.00 92.50 88 VAL A C 1
ATOM 646 O O . VAL A 1 88 ? -39.459 10.851 38.140 1.00 92.50 88 VAL A O 1
ATOM 649 N N . ASP A 1 89 ? -38.454 9.623 39.734 1.00 87.56 89 ASP A N 1
ATOM 650 C CA . ASP A 1 89 ? -38.364 8.373 38.954 1.00 87.56 89 ASP A CA 1
ATOM 651 C C . ASP A 1 89 ? -39.670 7.543 38.974 1.00 87.56 89 ASP A C 1
ATOM 653 O O . ASP A 1 89 ? -39.768 6.515 38.301 1.00 87.56 89 ASP A O 1
ATOM 657 N N . VAL A 1 90 ? -40.677 7.947 39.757 1.00 91.94 90 VAL A N 1
ATOM 658 C CA . VAL A 1 90 ? -41.969 7.249 39.838 1.00 91.94 90 VAL A CA 1
ATOM 659 C C . VAL A 1 90 ? -42.862 7.758 38.719 1.00 91.94 90 VAL A C 1
ATOM 661 O O . VAL A 1 90 ? -43.093 8.957 38.620 1.00 91.94 90 VAL A O 1
ATOM 664 N N . ALA A 1 91 ? -43.328 6.862 37.853 1.00 88.88 91 ALA A N 1
ATOM 665 C CA . ALA A 1 91 ? -43.964 7.225 36.590 1.00 88.88 91 ALA A CA 1
ATOM 666 C C . ALA A 1 91 ? -45.263 6.449 36.385 1.00 88.88 91 ALA A C 1
ATOM 668 O O . ALA A 1 91 ? -46.346 7.016 36.494 1.00 88.88 91 ALA A O 1
ATOM 669 N N . GLU A 1 92 ? -45.136 5.148 36.149 1.00 90.88 92 GLU A N 1
ATOM 670 C CA . GLU A 1 92 ? -46.214 4.264 35.715 1.00 90.88 92 GLU A CA 1
ATOM 671 C C . GLU A 1 92 ? -46.702 3.366 36.865 1.00 90.88 92 GLU A C 1
ATOM 673 O O . GLU A 1 92 ? -45.996 3.225 37.869 1.00 90.88 92 GLU A O 1
ATOM 678 N N . PRO A 1 93 ? -47.878 2.720 36.741 1.00 90.88 93 PRO A N 1
ATOM 679 C CA . PRO A 1 93 ? -48.313 1.702 37.693 1.00 90.88 93 PRO A CA 1
ATOM 680 C C . PRO A 1 93 ? -47.274 0.579 37.816 1.00 90.88 93 PRO A C 1
ATOM 682 O O . PRO A 1 93 ? -46.788 0.059 36.810 1.00 90.88 93 PRO A O 1
ATOM 685 N N . GLY A 1 94 ? -46.925 0.176 39.038 1.00 90.31 94 GLY A N 1
ATOM 686 C CA . GLY A 1 94 ? -45.840 -0.785 39.234 1.00 90.31 94 GLY A CA 1
ATOM 687 C C . GLY A 1 94 ? -45.370 -0.950 40.675 1.00 90.31 94 GLY A C 1
ATOM 688 O O . GLY A 1 94 ? -45.812 -0.252 41.588 1.00 90.31 94 GLY A O 1
ATOM 689 N N . TYR A 1 95 ? -44.445 -1.890 40.873 1.00 90.69 95 TYR A N 1
ATOM 690 C CA . TYR A 1 95 ? -43.774 -2.110 42.153 1.00 90.69 95 TYR A CA 1
ATOM 691 C C . TYR A 1 95 ? -42.645 -1.099 42.351 1.00 90.69 95 TYR A C 1
ATOM 693 O O . TYR A 1 95 ? -41.756 -0.979 41.507 1.00 90.69 95 TYR A O 1
ATOM 701 N N . TYR A 1 96 ? -42.666 -0.412 43.492 1.00 92.50 96 TYR A N 1
ATOM 702 C CA . TYR A 1 96 ? -41.679 0.589 43.879 1.00 92.50 96 TYR A CA 1
ATOM 703 C C . TYR A 1 96 ? -41.136 0.321 45.287 1.00 92.50 96 TYR A C 1
ATOM 705 O O . TYR A 1 96 ? -41.857 -0.162 46.162 1.00 92.50 96 TYR A O 1
ATOM 713 N N . TYR A 1 97 ? -39.870 0.673 45.515 1.00 92.94 97 TYR A N 1
ATOM 714 C CA . TYR A 1 97 ? -39.220 0.632 46.826 1.00 92.94 97 TYR A CA 1
ATOM 715 C C . TYR A 1 97 ? -38.541 1.966 47.158 1.00 92.94 97 TYR A C 1
ATOM 717 O O . TYR A 1 97 ? -38.062 2.660 46.258 1.00 92.94 97 TYR A O 1
ATOM 725 N N . TYR A 1 98 ? -38.527 2.352 48.436 1.00 93.81 98 TYR A N 1
ATOM 726 C CA . TYR A 1 98 ? -37.922 3.604 48.891 1.00 93.81 98 TYR A CA 1
ATOM 727 C C . TYR A 1 98 ? -36.452 3.406 49.277 1.00 93.81 98 TYR A C 1
ATOM 729 O O . TYR A 1 98 ? -36.120 2.699 50.230 1.00 93.81 98 TYR A O 1
ATOM 737 N N . ASP A 1 99 ? -35.557 4.054 48.538 1.00 90.94 99 ASP A N 1
ATOM 738 C CA . ASP A 1 99 ? -34.115 3.987 48.730 1.00 90.94 99 ASP A CA 1
ATOM 739 C C . ASP A 1 99 ? -33.624 5.230 49.488 1.00 90.94 99 ASP A C 1
ATOM 741 O O . ASP A 1 99 ? -33.308 6.261 48.894 1.00 90.94 99 ASP A O 1
ATOM 745 N N . ASN A 1 100 ? -33.554 5.133 50.822 1.00 89.81 100 ASN A N 1
ATOM 746 C CA . ASN A 1 100 ? -32.975 6.175 51.679 1.00 89.81 100 ASN A CA 1
ATOM 747 C C . ASN A 1 100 ? -31.434 6.109 51.815 1.00 89.81 100 ASN A C 1
ATOM 749 O O . ASN A 1 100 ? -30.890 6.645 52.782 1.00 89.81 100 ASN A O 1
ATOM 753 N N . THR A 1 101 ? -30.698 5.466 50.899 1.00 85.06 101 THR A N 1
ATOM 754 C CA . THR A 1 101 ? -29.232 5.604 50.895 1.00 85.06 101 THR A CA 1
ATOM 755 C C . THR A 1 101 ? -28.860 7.068 50.644 1.00 85.06 101 THR A C 1
ATOM 757 O O . THR A 1 101 ? -29.449 7.733 49.789 1.00 85.06 101 THR A O 1
ATOM 760 N N . THR A 1 102 ? -27.913 7.601 51.422 1.00 76.81 102 THR A N 1
ATOM 761 C CA . THR A 1 102 ? -27.468 9.002 51.352 1.00 76.81 102 THR A CA 1
ATOM 762 C C . THR A 1 102 ? -27.078 9.391 49.925 1.00 76.81 102 THR A C 1
ATOM 764 O O . THR A 1 102 ? -26.294 8.695 49.286 1.00 76.81 102 THR A O 1
ATOM 767 N N . GLY A 1 103 ? -27.638 10.493 49.416 1.00 61.03 103 GLY A N 1
ATOM 768 C CA . GLY A 1 103 ? -27.451 10.931 48.026 1.00 61.03 103 GLY A CA 1
ATOM 769 C C . GLY A 1 103 ? -28.386 10.273 46.998 1.00 61.03 103 GLY A C 1
ATOM 770 O O . GLY A 1 103 ? -28.393 10.699 45.847 1.00 61.03 103 GLY A O 1
ATOM 771 N N . VAL A 1 104 ? -29.200 9.286 47.395 1.00 82.25 104 VAL A N 1
ATOM 772 C CA . VAL A 1 104 ? -30.301 8.737 46.583 1.00 82.25 104 VAL A CA 1
ATOM 773 C C . VAL A 1 104 ? -31.639 9.249 47.113 1.00 82.25 104 VAL A C 1
ATOM 775 O O . VAL A 1 104 ? -32.291 10.040 46.439 1.00 82.25 104 VAL A O 1
ATOM 778 N N . GLN A 1 105 ? -32.017 8.836 48.329 1.00 90.00 105 GLN A N 1
ATOM 779 C CA . GLN A 1 105 ? -33.170 9.337 49.099 1.00 90.00 105 GLN A CA 1
ATOM 780 C C . GLN A 1 105 ? -34.482 9.462 48.297 1.00 90.00 105 GLN A C 1
ATOM 782 O O . GLN A 1 105 ? -35.222 10.434 48.443 1.00 90.00 105 GLN A O 1
ATOM 787 N N . LYS A 1 106 ? -34.781 8.477 47.438 1.00 92.12 106 LYS A N 1
ATOM 788 C CA . LYS A 1 106 ? -35.940 8.493 46.527 1.00 92.12 106 LYS A CA 1
ATOM 789 C C . LYS A 1 106 ? -36.498 7.103 46.231 1.00 92.12 106 LYS A C 1
ATOM 791 O O . LYS A 1 106 ? -35.874 6.088 46.526 1.00 92.12 106 LYS A O 1
ATOM 796 N N . TRP A 1 107 ? -37.685 7.058 45.637 1.00 93.12 107 TRP A N 1
ATOM 797 C CA . TRP A 1 107 ? -38.317 5.819 45.184 1.00 93.12 107 TRP A CA 1
ATOM 798 C C . TRP A 1 107 ? -37.718 5.299 43.869 1.00 93.12 107 TRP A C 1
ATOM 800 O O . TRP A 1 107 ? -37.362 6.084 42.991 1.00 93.12 107 TRP A O 1
ATOM 810 N N . LYS A 1 108 ? -37.655 3.971 43.720 1.00 89.12 108 LYS A N 1
ATOM 811 C CA . LYS A 1 108 ? -37.163 3.252 42.531 1.00 89.12 108 LYS A CA 1
ATOM 812 C C . LYS A 1 108 ? -38.105 2.112 42.143 1.00 89.12 108 LYS A C 1
ATOM 814 O O . LYS A 1 108 ? -38.699 1.486 43.017 1.00 89.12 108 LYS A O 1
ATOM 819 N N . THR A 1 109 ? -38.232 1.844 40.844 1.00 87.62 109 THR A N 1
ATOM 820 C CA . THR A 1 109 ? -39.032 0.730 40.297 1.00 87.62 109 THR A CA 1
ATOM 821 C C . THR A 1 109 ? -38.324 -0.622 40.466 1.00 87.62 109 THR A C 1
ATOM 823 O O . THR A 1 109 ? -37.094 -0.678 40.532 1.00 87.62 109 THR A O 1
ATOM 826 N N . PHE A 1 110 ? -39.091 -1.713 40.550 1.00 74.88 110 PHE A N 1
ATOM 827 C CA . PHE A 1 110 ? -38.594 -3.064 40.815 1.00 74.88 110 PHE A CA 1
ATOM 828 C C . PHE A 1 110 ? -38.847 -4.024 39.631 1.00 74.88 110 PHE A C 1
ATOM 830 O O . PHE A 1 110 ? -39.942 -4.558 39.472 1.00 74.88 110 PHE A O 1
ATOM 837 N N . GLY A 1 111 ? -37.805 -4.288 38.828 1.00 59.50 111 GLY A N 1
ATOM 838 C CA . GLY A 1 111 ? -37.667 -5.522 38.030 1.00 59.50 111 GLY A CA 1
ATOM 839 C C . GLY A 1 111 ? -37.793 -5.453 36.496 1.00 59.50 111 GLY A C 1
ATOM 840 O O . GLY A 1 111 ? -37.317 -6.372 35.838 1.00 59.50 111 GLY A O 1
ATOM 841 N N . GLY A 1 112 ? -38.395 -4.416 35.902 1.00 48.78 112 GLY A N 1
ATOM 842 C CA . GLY A 1 112 ? -38.742 -4.413 34.466 1.00 48.78 112 GLY A CA 1
ATOM 843 C C . GLY A 1 112 ? -37.820 -3.582 33.567 1.00 48.78 112 GLY A C 1
ATOM 844 O O . GLY A 1 112 ? -38.178 -2.455 33.238 1.00 48.78 112 GLY A O 1
ATOM 845 N N . ALA A 1 113 ? -36.665 -4.113 33.149 1.00 56.75 113 ALA A N 1
ATOM 846 C CA . ALA A 1 113 ? -35.743 -3.400 32.256 1.00 56.75 113 ALA A CA 1
ATOM 847 C C . ALA A 1 113 ? -35.110 -4.287 31.172 1.00 56.75 113 ALA A C 1
ATOM 849 O O . ALA A 1 113 ? -34.600 -5.367 31.460 1.00 56.75 113 ALA A O 1
ATOM 850 N N . GLU A 1 114 ? -35.026 -3.743 29.958 1.00 42.53 114 GLU A N 1
ATOM 851 C CA . GLU A 1 114 ? -33.970 -4.048 28.992 1.00 42.53 114 GLU A CA 1
ATOM 852 C C . GLU A 1 114 ? -33.043 -2.821 28.947 1.00 42.53 114 GLU A C 1
ATOM 854 O O . GLU A 1 114 ? -33.519 -1.692 28.825 1.00 42.53 114 GLU A O 1
ATOM 859 N N . GLN A 1 115 ? -31.732 -3.012 29.130 1.00 51.66 115 GLN A N 1
ATOM 860 C CA . GLN A 1 115 ? -30.743 -1.930 29.034 1.00 51.66 115 GLN A CA 1
ATOM 861 C C . GLN A 1 115 ? -29.807 -2.179 27.860 1.00 51.66 115 GLN A C 1
ATOM 863 O O . GLN A 1 115 ? -28.737 -2.771 28.018 1.00 51.66 115 GLN A O 1
ATOM 868 N N . ASP A 1 116 ? -30.221 -1.691 26.695 1.00 49.44 116 ASP A N 1
ATOM 869 C CA . ASP A 1 116 ? -29.325 -1.549 25.556 1.00 49.44 116 ASP A CA 1
ATOM 870 C C . ASP A 1 116 ? -28.420 -0.301 25.712 1.00 49.44 116 ASP A C 1
ATOM 872 O O . ASP A 1 116 ? -28.685 0.591 26.518 1.00 49.44 116 ASP A O 1
ATOM 876 N N . PHE A 1 117 ? -27.297 -0.304 24.997 1.00 53.34 117 PHE A N 1
ATOM 877 C CA . PHE A 1 117 ? -26.023 0.400 25.240 1.00 53.34 117 PHE A CA 1
ATOM 878 C C . PHE A 1 117 ? -25.893 1.643 26.154 1.00 53.34 117 PHE A C 1
ATOM 880 O O . PHE A 1 117 ? -26.584 2.656 26.070 1.00 53.34 117 PHE A O 1
ATOM 887 N N . LYS A 1 118 ? -24.813 1.608 26.953 1.00 56.78 118 LYS A N 1
ATOM 888 C CA . LYS A 1 118 ? -24.397 2.635 27.920 1.00 56.78 118 LYS A CA 1
ATOM 889 C C . LYS A 1 118 ? -23.382 3.628 27.336 1.00 56.78 118 LYS A C 1
ATOM 891 O O . LYS A 1 118 ? -22.234 3.261 27.083 1.00 56.78 118 LYS A O 1
ATOM 896 N N . ALA A 1 119 ? -23.766 4.900 27.234 1.00 54.25 119 ALA A N 1
ATOM 897 C CA . ALA A 1 119 ? -22.831 6.012 27.045 1.00 54.25 119 ALA A CA 1
ATOM 898 C C . ALA A 1 119 ? -22.012 6.276 28.327 1.00 54.25 119 ALA A C 1
ATOM 900 O O . ALA A 1 119 ? -22.533 6.133 29.438 1.00 54.25 119 ALA A O 1
ATOM 901 N N . LEU A 1 120 ? -20.749 6.699 28.197 1.00 50.16 120 LEU A N 1
ATOM 902 C CA . LEU A 1 120 ? -19.904 7.102 29.337 1.00 50.16 120 LEU A CA 1
ATOM 903 C C . LEU A 1 120 ? -19.347 8.520 29.125 1.00 50.16 120 LEU A C 1
ATOM 905 O O . LEU A 1 120 ? -18.647 8.714 28.134 1.00 50.16 120 LEU A O 1
ATOM 909 N N . PRO A 1 121 ? -19.615 9.503 30.006 1.00 49.53 121 PRO A N 1
ATOM 910 C CA . PRO A 1 121 ? -19.012 10.835 29.918 1.00 49.53 121 PRO A CA 1
ATOM 911 C C . PRO A 1 121 ? -17.518 10.821 30.275 1.00 49.53 121 PRO A C 1
ATOM 913 O O . PRO A 1 121 ? -17.067 10.009 31.084 1.00 49.53 121 PRO A O 1
ATOM 916 N N . THR A 1 122 ? -16.764 11.763 29.710 1.00 46.47 122 THR A N 1
ATOM 917 C CA . THR A 1 122 ? -15.379 12.070 30.107 1.00 46.47 122 THR A CA 1
ATOM 918 C C . THR A 1 122 ? -15.324 13.185 31.166 1.00 46.47 122 THR A C 1
ATOM 920 O O . THR A 1 122 ? -16.343 13.762 31.544 1.00 46.47 122 THR A O 1
ATOM 923 N N . SER A 1 123 ? -14.117 13.533 31.622 1.00 41.28 123 SER A N 1
ATOM 924 C CA . SER A 1 123 ? -13.850 14.717 32.453 1.00 41.28 123 SER A CA 1
ATOM 925 C C . SER A 1 123 ? -13.990 16.054 31.708 1.00 41.28 123 SER A C 1
ATOM 927 O O . SER A 1 123 ? -14.014 17.102 32.351 1.00 41.28 123 SER A O 1
ATOM 929 N N . THR A 1 124 ? -14.102 16.045 30.375 1.00 39.09 124 THR A N 1
ATOM 930 C CA . THR A 1 124 ? -14.433 17.226 29.570 1.00 39.09 124 THR A CA 1
ATOM 931 C C . THR A 1 124 ? -15.940 17.235 29.292 1.00 39.09 124 THR A C 1
ATOM 933 O O . THR A 1 124 ? -16.428 16.327 28.610 1.00 39.09 124 THR A O 1
ATOM 936 N N . PRO A 1 125 ? -16.699 18.242 29.767 1.00 47.75 125 PRO A N 1
ATOM 937 C CA . PRO A 1 125 ? -18.126 18.344 29.475 1.00 47.75 125 PRO A CA 1
ATOM 938 C C . PRO A 1 125 ? -18.386 18.314 27.961 1.00 47.75 125 PRO A C 1
ATOM 940 O O . PRO A 1 125 ? -17.876 19.156 27.227 1.00 47.75 125 PRO A O 1
ATOM 943 N N . GLY A 1 126 ? -19.161 17.327 27.499 1.00 43.81 126 GLY A N 1
ATOM 944 C CA . GLY A 1 126 ? -19.514 17.149 26.084 1.00 43.81 126 GLY A CA 1
ATOM 945 C C . GLY A 1 126 ? -18.804 16.011 25.333 1.00 43.81 126 GLY A C 1
ATOM 946 O O . GLY A 1 126 ? -19.246 15.681 24.237 1.00 43.81 126 GLY A O 1
ATOM 947 N N . LEU A 1 127 ? -17.766 15.369 25.889 1.00 43.66 127 LEU A N 1
ATOM 948 C CA . LEU A 1 127 ? -17.097 14.211 25.260 1.00 43.66 127 LEU A CA 1
ATOM 949 C C . LEU A 1 127 ? -17.482 12.879 25.931 1.00 43.66 127 LEU A C 1
ATOM 951 O O . LEU A 1 127 ? -17.575 12.817 27.159 1.00 43.66 127 LEU A O 1
ATOM 955 N N . TYR A 1 128 ? -17.685 11.824 25.123 1.00 50.50 128 TYR A N 1
ATOM 956 C CA . TYR A 1 128 ? -18.307 10.552 25.534 1.00 50.50 128 TYR A CA 1
ATOM 957 C C . TYR A 1 128 ? -17.738 9.300 24.834 1.00 50.50 128 TYR A C 1
ATOM 959 O O . TYR A 1 128 ? -17.304 9.358 23.682 1.00 50.50 128 TYR A O 1
ATOM 967 N N . ASN A 1 129 ? -17.866 8.143 25.498 1.00 45.06 129 ASN A N 1
ATOM 968 C CA . ASN A 1 129 ? -17.687 6.811 24.916 1.00 45.06 129 ASN A CA 1
ATOM 969 C C . ASN A 1 129 ? -18.969 6.223 24.320 1.00 45.06 129 ASN A C 1
ATOM 971 O O . ASN A 1 129 ? -20.048 6.410 24.886 1.00 45.06 129 ASN A O 1
ATOM 975 N N . TYR A 1 130 ? -18.789 5.342 23.333 1.00 51.84 130 TYR A N 1
ATOM 976 C CA . TYR A 1 130 ? -19.766 4.338 22.915 1.00 51.84 130 TYR A CA 1
ATOM 977 C C . TYR A 1 130 ? -19.061 3.006 22.645 1.00 51.84 130 TYR A C 1
ATOM 979 O O . TYR A 1 130 ? -17.958 2.983 22.105 1.00 51.84 130 TYR A O 1
ATOM 987 N N . LEU A 1 131 ? -19.703 1.898 23.023 1.00 50.72 131 LEU A N 1
ATOM 988 C CA . LEU A 1 131 ? -19.180 0.546 22.834 1.00 50.72 131 LEU A CA 1
ATOM 989 C C . LEU A 1 131 ? -20.323 -0.438 22.575 1.00 50.72 131 LEU A C 1
ATOM 991 O O . LEU A 1 131 ? -21.072 -0.751 23.495 1.00 50.72 131 LEU A O 1
ATOM 995 N N . THR A 1 132 ? -20.413 -0.979 21.358 1.00 51.31 132 THR A N 1
ATOM 996 C CA . THR A 1 132 ? -21.399 -2.002 20.980 1.00 51.31 132 THR A CA 1
ATOM 997 C C . THR A 1 132 ? -20.865 -3.437 21.128 1.00 51.31 132 THR A C 1
ATOM 999 O O . THR A 1 132 ? -19.886 -3.867 20.509 1.00 51.31 132 THR A O 1
ATOM 1002 N N . LYS A 1 133 ? -21.536 -4.225 21.973 1.00 48.75 133 LYS A N 1
ATOM 1003 C CA . LYS A 1 133 ? -21.204 -5.617 22.308 1.00 48.75 133 LYS A CA 1
ATOM 1004 C C . LYS A 1 133 ? -21.785 -6.604 21.282 1.00 48.75 133 LYS A C 1
ATOM 1006 O O . LYS A 1 133 ? -22.750 -7.306 21.558 1.00 48.75 133 LYS A O 1
ATOM 1011 N N . GLY A 1 134 ? -21.097 -6.741 20.150 1.00 50.44 134 GLY A N 1
ATOM 1012 C CA . GLY A 1 134 ? -20.822 -8.073 19.579 1.00 50.44 134 GLY A CA 1
ATOM 1013 C C . GLY A 1 134 ? -19.576 -8.719 20.214 1.00 50.44 134 GLY A C 1
ATOM 1014 O O . GLY A 1 134 ? -19.388 -9.929 20.179 1.00 50.44 134 GLY A O 1
ATOM 1015 N N . GLY A 1 135 ? -18.733 -7.898 20.847 1.00 52.31 135 GLY A N 1
ATOM 1016 C CA . GLY A 1 135 ? -17.572 -8.316 21.622 1.00 52.31 135 GLY A CA 1
ATOM 1017 C C . GLY A 1 135 ? -16.992 -7.122 22.370 1.00 52.31 135 GLY A C 1
ATOM 1018 O O . GLY A 1 135 ? -16.112 -6.448 21.853 1.00 52.31 135 GLY A O 1
ATOM 1019 N N . GLY A 1 136 ? -17.510 -6.847 23.568 1.00 53.00 136 GLY A N 1
ATOM 1020 C CA . GLY A 1 136 ? -17.128 -5.709 24.408 1.00 53.00 136 GLY A CA 1
ATOM 1021 C C . GLY A 1 136 ? -17.495 -5.932 25.876 1.00 53.00 136 GLY A C 1
ATOM 1022 O O . GLY A 1 136 ? -17.828 -7.054 26.274 1.00 53.00 136 GLY A O 1
ATOM 1023 N N . VAL A 1 137 ? -17.470 -4.857 26.675 1.00 47.31 137 VAL A N 1
ATOM 1024 C CA . VAL A 1 137 ? -17.899 -4.856 28.088 1.00 47.31 137 VAL A CA 1
ATOM 1025 C C . VAL A 1 137 ? -19.290 -5.495 28.220 1.00 47.31 137 VAL A C 1
ATOM 1027 O O . VAL A 1 137 ? -20.138 -5.347 27.343 1.00 47.31 137 VAL A O 1
ATOM 1030 N N . LEU A 1 138 ? -19.496 -6.253 29.304 1.00 44.28 138 LEU A N 1
ATOM 1031 C CA . LEU A 1 138 ? -20.531 -7.291 29.456 1.00 44.28 138 LEU A CA 1
ATOM 1032 C C . LEU A 1 138 ? -20.266 -8.603 28.674 1.00 44.28 138 LEU A C 1
ATOM 1034 O O . LEU A 1 138 ? -21.165 -9.436 28.561 1.00 44.28 138 LEU A O 1
ATOM 1038 N N . GLY A 1 139 ? -19.036 -8.846 28.204 1.00 48.59 139 GLY A N 1
ATOM 1039 C CA . GLY A 1 139 ? -18.338 -10.075 28.616 1.00 48.59 139 GLY A CA 1
ATOM 1040 C C . GLY A 1 139 ? -17.969 -11.148 27.582 1.00 48.59 139 GLY A C 1
ATOM 1041 O O . GLY A 1 139 ? -17.787 -12.278 28.011 1.00 48.59 139 GLY A O 1
ATOM 1042 N N . GLN A 1 140 ? -17.855 -10.858 26.275 1.00 48.34 140 GLN A N 1
ATOM 1043 C CA . GLN A 1 140 ? -17.376 -11.852 25.272 1.00 48.34 140 GLN A CA 1
ATOM 1044 C C . GLN A 1 140 ? -16.483 -11.276 24.134 1.00 48.34 140 GLN A C 1
ATOM 1046 O O . GLN A 1 140 ? -16.398 -11.850 23.051 1.00 48.34 140 GLN A O 1
ATOM 1051 N N . GLY A 1 141 ? -15.806 -10.135 24.324 1.00 51.72 141 GLY A N 1
ATOM 1052 C CA . GLY A 1 141 ? -14.815 -9.632 23.350 1.00 51.72 141 GLY A CA 1
ATOM 1053 C C . GLY A 1 141 ? -14.122 -8.331 23.774 1.00 51.72 141 GLY A C 1
ATOM 1054 O O . GLY A 1 141 ? -14.575 -7.666 24.704 1.00 51.72 141 GLY A O 1
ATOM 1055 N N . THR A 1 142 ? -13.005 -7.990 23.129 1.00 47.78 142 THR A N 1
ATOM 1056 C CA . THR A 1 142 ? -11.926 -7.159 23.711 1.00 47.78 142 THR A CA 1
ATOM 1057 C C . THR A 1 142 ? -11.956 -5.662 23.340 1.00 47.78 142 THR A C 1
ATOM 1059 O O . THR A 1 142 ? -10.906 -5.033 23.217 1.00 47.78 142 THR A O 1
ATOM 1062 N N . SER A 1 143 ? -13.138 -5.076 23.118 1.00 44.69 143 SER A N 1
ATOM 1063 C CA . SER A 1 143 ? -13.246 -3.701 22.587 1.00 44.69 143 SER A CA 1
ATOM 1064 C C . SER A 1 143 ? -12.782 -2.566 23.516 1.00 44.69 143 SER A C 1
ATOM 1066 O O . SER A 1 143 ? -12.505 -2.760 24.699 1.00 44.69 143 SER A O 1
ATOM 1068 N N . LEU A 1 144 ? -12.758 -1.349 22.957 1.00 51.34 144 LEU A N 1
ATOM 1069 C CA . LEU A 1 144 ? -12.037 -0.178 23.459 1.00 51.34 144 LEU A CA 1
ATOM 1070 C C . LEU A 1 144 ? -12.823 1.136 23.302 1.00 51.34 144 LEU A C 1
ATOM 1072 O O . LEU A 1 144 ? -13.553 1.320 22.328 1.00 51.34 144 LEU A O 1
ATOM 1076 N N . GLY A 1 145 ? -12.593 2.087 24.215 1.00 46.62 145 GLY A N 1
ATOM 1077 C CA . GLY A 1 145 ? -12.967 3.495 24.031 1.00 46.62 145 GLY A CA 1
ATOM 1078 C C . GLY A 1 145 ? -13.086 4.310 25.327 1.00 46.62 145 GLY A C 1
ATOM 1079 O O . GLY A 1 145 ? -13.161 3.733 26.411 1.00 46.62 145 GLY A O 1
ATOM 1080 N N . THR A 1 146 ? -13.091 5.646 25.203 1.00 41.88 146 THR A N 1
ATOM 1081 C CA . THR A 1 146 ? -13.862 6.657 25.984 1.00 41.88 146 THR A CA 1
ATOM 1082 C C . THR A 1 146 ? -13.432 8.081 25.631 1.00 41.88 146 THR A C 1
ATOM 1084 O O . THR A 1 146 ? -14.257 8.990 25.633 1.00 41.88 146 THR A O 1
ATOM 1087 N N . GLY A 1 147 ? -12.158 8.280 25.283 1.00 41.25 147 GLY A N 1
ATOM 1088 C CA . GLY A 1 147 ? -11.703 9.538 24.693 1.00 41.25 147 GLY A CA 1
ATOM 1089 C C . GLY A 1 147 ? -12.242 9.740 23.271 1.00 41.25 147 GLY A C 1
ATOM 1090 O O . GLY A 1 147 ? -13.165 9.069 22.815 1.00 41.25 147 GLY A O 1
ATOM 1091 N N . THR A 1 148 ? -11.607 10.634 22.526 1.00 37.47 148 THR A N 1
ATOM 1092 C CA . THR A 1 148 ? -11.782 10.800 21.077 1.00 37.47 148 THR A CA 1
ATOM 1093 C C . THR A 1 148 ? -11.265 9.562 20.317 1.00 37.47 148 THR A C 1
ATOM 1095 O O . THR A 1 148 ? -10.197 9.659 19.728 1.00 37.47 148 THR A O 1
ATOM 1098 N N . ASN A 1 149 ? -11.880 8.360 20.408 1.00 43.22 149 ASN A N 1
ATOM 1099 C CA . ASN A 1 149 ? -11.121 7.133 20.066 1.00 43.22 149 ASN A CA 1
ATOM 1100 C C . ASN A 1 149 ? -11.814 5.772 19.756 1.00 43.22 149 ASN A C 1
ATOM 1102 O O . ASN A 1 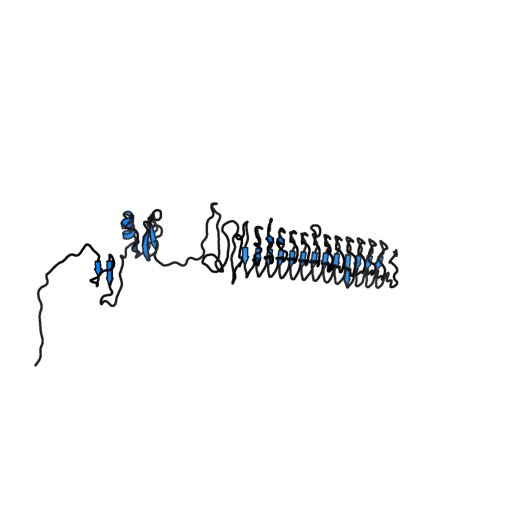149 ? -11.148 4.742 19.847 1.00 43.22 149 ASN A O 1
ATOM 1106 N N . ASN A 1 150 ? -13.124 5.693 19.517 1.00 46.09 150 ASN A N 1
ATOM 1107 C CA . ASN A 1 150 ? -13.883 4.539 20.049 1.00 46.09 150 ASN A CA 1
ATOM 1108 C C . ASN A 1 150 ? -14.264 3.436 19.027 1.00 46.09 150 ASN A C 1
ATOM 1110 O O . ASN A 1 150 ? -14.701 3.721 17.916 1.00 46.09 150 ASN A O 1
ATOM 1114 N N . ILE A 1 151 ? -14.126 2.165 19.442 1.00 48.00 151 ILE A N 1
ATOM 1115 C CA . ILE A 1 151 ? -13.970 0.969 18.582 1.00 48.00 151 ILE A CA 1
ATOM 1116 C C . ILE A 1 151 ? -15.085 -0.076 18.841 1.00 48.00 151 ILE A C 1
ATOM 1118 O O . ILE A 1 151 ? -15.630 -0.156 19.947 1.00 48.00 151 ILE A O 1
ATOM 1122 N N . GLY A 1 152 ? -15.416 -0.932 17.858 1.00 52.66 152 GLY A N 1
ATOM 1123 C CA . GLY A 1 152 ? -16.440 -1.979 18.018 1.00 52.66 152 GLY A CA 1
ATOM 1124 C C . GLY A 1 152 ? -16.419 -3.130 16.998 1.00 52.66 152 GLY A C 1
ATOM 1125 O O . GLY A 1 152 ? -15.562 -3.189 16.125 1.00 52.66 152 GLY A O 1
ATOM 1126 N N . ILE A 1 153 ? -17.399 -4.039 17.153 1.00 51.53 153 ILE A N 1
ATOM 1127 C CA . ILE A 1 153 ? -17.837 -5.113 16.223 1.00 51.53 153 ILE A CA 1
ATOM 1128 C C . ILE A 1 153 ? -16.943 -6.374 16.069 1.00 51.53 153 ILE A C 1
ATOM 1130 O O . ILE A 1 153 ? -15.735 -6.318 15.875 1.00 51.53 153 ILE A O 1
ATOM 1134 N N . GLY A 1 154 ? -17.590 -7.551 16.105 1.00 48.53 154 GLY A N 1
ATOM 1135 C CA . GLY A 1 154 ? -17.009 -8.900 15.963 1.00 48.53 154 GLY A CA 1
ATOM 1136 C C . GLY A 1 154 ? -18.081 -9.950 15.621 1.00 48.53 154 GLY A C 1
ATOM 1137 O O . GLY A 1 154 ? -19.214 -9.576 15.336 1.00 48.53 154 GLY A O 1
ATOM 1138 N N . GLY A 1 155 ? -17.816 -11.261 15.645 1.00 44.03 155 GLY A N 1
ATOM 1139 C CA . GLY A 1 155 ? -16.612 -11.977 16.103 1.00 44.03 155 GLY A CA 1
ATOM 1140 C C . GLY A 1 155 ? -16.364 -13.267 15.294 1.00 44.03 155 GLY A C 1
ATOM 1141 O O . GLY A 1 155 ? -16.571 -13.261 14.088 1.00 44.03 155 GLY A O 1
ATOM 1142 N N . GLY A 1 156 ? -15.938 -14.403 15.860 1.00 37.62 156 GLY A N 1
ATOM 1143 C CA . GLY A 1 156 ? -15.470 -14.671 17.231 1.00 37.62 156 GLY A CA 1
ATOM 1144 C C . GLY A 1 156 ? -13.940 -14.610 17.350 1.00 37.62 156 GLY A C 1
ATOM 1145 O O . GLY A 1 156 ? -13.235 -14.696 16.350 1.00 37.62 156 GLY A O 1
ATOM 1146 N N . GLY A 1 157 ? -13.415 -14.407 18.565 1.00 49.12 157 GLY A N 1
ATOM 1147 C CA . GLY A 1 157 ? -12.015 -13.975 18.752 1.00 49.12 157 GLY A CA 1
ATOM 1148 C C . GLY A 1 157 ? -11.809 -12.475 18.479 1.00 49.12 157 GLY A C 1
ATOM 1149 O O . GLY A 1 157 ? -10.720 -12.037 18.107 1.00 49.12 157 GLY A O 1
ATOM 1150 N N . THR A 1 158 ? -12.883 -11.694 18.625 1.00 46.62 158 THR A N 1
ATOM 1151 C CA . THR A 1 158 ? -12.978 -10.244 18.404 1.00 46.62 158 THR A CA 1
ATOM 1152 C C . THR A 1 158 ? -11.804 -9.487 19.043 1.00 46.62 158 THR A C 1
ATOM 1154 O O . THR A 1 158 ? -11.628 -9.601 20.250 1.00 46.62 158 THR A O 1
ATOM 1157 N N . PHE A 1 159 ? -11.008 -8.779 18.220 1.00 51.75 159 PHE A N 1
ATOM 1158 C CA . PHE A 1 159 ? -9.732 -8.079 18.526 1.00 51.75 159 PHE A CA 1
ATOM 1159 C C . PHE A 1 159 ? -8.799 -8.777 19.545 1.00 51.75 159 PHE A C 1
ATOM 1161 O O . PHE A 1 159 ? -8.291 -8.160 20.481 1.00 51.75 159 PHE A O 1
ATOM 1168 N N . SER A 1 160 ? -8.574 -10.085 19.404 1.00 51.28 160 SER A N 1
ATOM 1169 C CA . SER A 1 160 ? -7.762 -10.855 20.358 1.00 51.28 160 SER A CA 1
ATOM 1170 C C . SER A 1 160 ? -6.270 -10.445 20.396 1.00 51.28 160 SER A C 1
ATOM 1172 O O . SER A 1 160 ? -5.439 -11.020 19.694 1.00 51.28 160 SER A O 1
ATOM 1174 N N . PHE A 1 161 ? -5.929 -9.492 21.270 1.00 56.38 161 PHE A N 1
ATOM 1175 C CA . PHE A 1 161 ? -4.569 -9.115 21.697 1.00 56.38 161 PHE A CA 1
ATOM 1176 C C . PHE A 1 161 ? -4.241 -9.702 23.085 1.00 56.38 161 PHE A C 1
ATOM 1178 O O . PHE A 1 161 ? -5.168 -10.007 23.835 1.00 56.38 161 PHE A O 1
ATOM 1185 N N . LEU A 1 162 ? -2.957 -9.777 23.484 1.00 46.25 162 LEU A N 1
ATOM 1186 C CA . LEU A 1 162 ? -2.575 -10.285 24.822 1.00 46.25 162 LEU A CA 1
ATOM 1187 C C . LEU A 1 162 ? -1.634 -9.424 25.700 1.00 46.25 162 LEU A C 1
ATOM 1189 O O . LEU A 1 162 ? -1.507 -9.741 26.879 1.00 46.25 162 LEU A O 1
ATOM 1193 N N . ASN A 1 163 ? -1.042 -8.332 25.197 1.00 48.47 163 ASN A N 1
ATOM 1194 C CA . ASN A 1 163 ? -0.625 -7.101 25.918 1.00 48.47 163 ASN A CA 1
ATOM 1195 C C . ASN A 1 163 ? 0.020 -6.121 24.893 1.00 48.47 163 ASN A C 1
ATOM 1197 O O . ASN A 1 163 ? 0.299 -6.542 23.774 1.00 48.47 163 ASN A O 1
ATOM 1201 N N . ASN A 1 164 ? 0.197 -4.815 25.140 1.00 43.12 164 ASN A N 1
ATOM 1202 C CA . ASN A 1 164 ? 0.270 -4.056 26.399 1.00 43.12 164 ASN A CA 1
ATOM 1203 C C . ASN A 1 164 ? -0.544 -2.735 26.409 1.00 43.12 164 ASN A C 1
ATOM 1205 O O . ASN A 1 164 ? -0.289 -1.799 25.660 1.00 43.12 164 ASN A O 1
ATOM 1209 N N . SER A 1 165 ? -1.499 -2.601 27.340 1.00 48.12 165 SER A N 1
ATOM 1210 C CA . SER A 1 165 ? -2.233 -1.343 27.634 1.00 48.12 165 SER A CA 1
ATOM 1211 C C . SER A 1 165 ? -2.977 -0.663 26.461 1.00 48.12 165 SER A C 1
ATOM 1213 O O . SER A 1 165 ? -3.429 0.468 26.592 1.00 48.12 165 SER A O 1
ATOM 1215 N N . ASN A 1 166 ? -3.202 -1.407 25.375 1.00 53.00 166 ASN A N 1
ATOM 1216 C CA . ASN A 1 166 ? -4.426 -1.391 24.569 1.00 53.00 166 ASN A CA 1
ATOM 1217 C C . ASN A 1 166 ? -4.879 -0.023 23.995 1.00 53.00 166 ASN A C 1
ATOM 1219 O O . ASN A 1 166 ? -5.853 0.558 24.461 1.00 53.00 166 ASN A O 1
ATOM 1223 N N . MET A 1 167 ? -4.227 0.392 22.899 1.00 52.38 167 MET A N 1
ATOM 1224 C CA . MET A 1 167 ? -4.556 1.527 22.006 1.00 52.38 167 MET A CA 1
ATOM 1225 C C . MET A 1 167 ? -4.715 2.901 22.680 1.00 52.38 167 MET A C 1
ATOM 1227 O O . MET A 1 167 ? -5.765 3.270 23.205 1.00 52.38 167 MET A O 1
ATOM 1231 N N . THR A 1 168 ? -3.669 3.717 22.557 1.00 47.25 168 THR A N 1
ATOM 1232 C CA . THR A 1 168 ? -3.605 5.093 23.067 1.00 47.25 168 THR A CA 1
ATOM 1233 C C . THR A 1 168 ? -3.503 6.097 21.911 1.00 47.25 168 THR A C 1
ATOM 1235 O O . THR A 1 168 ? -2.731 5.896 20.984 1.00 47.25 168 THR A O 1
ATOM 1238 N N . GLY A 1 169 ? -4.258 7.201 21.954 1.00 42.97 169 GLY A N 1
ATOM 1239 C CA . GLY A 1 169 ? -4.290 8.197 20.863 1.00 42.97 169 GLY A CA 1
ATOM 1240 C C . GLY A 1 169 ? -5.371 7.932 19.802 1.00 42.97 169 GLY A C 1
ATOM 1241 O O . GLY A 1 169 ? -5.819 6.803 19.647 1.00 42.97 169 GLY A O 1
ATOM 1242 N N . SER A 1 170 ? -5.837 9.006 19.156 1.00 42.72 170 SER A N 1
ATOM 1243 C CA . SER A 1 170 ? -7.253 9.233 18.807 1.00 42.72 170 SER A CA 1
ATOM 1244 C C . SER A 1 170 ? -7.804 8.684 17.470 1.00 42.72 170 SER A C 1
ATOM 1246 O O . SER A 1 170 ? -7.065 8.451 16.524 1.00 42.72 170 SER A O 1
ATOM 1248 N N . TYR A 1 171 ? -9.143 8.604 17.399 1.00 42.19 171 TYR A N 1
ATOM 1249 C CA . TYR A 1 171 ? -10.055 8.393 16.253 1.00 42.19 171 TYR A CA 1
ATOM 1250 C C . TYR A 1 171 ? -10.007 7.046 15.493 1.00 42.19 171 TYR A C 1
ATOM 1252 O O . TYR A 1 171 ? -10.147 7.014 14.274 1.00 42.19 171 TYR A O 1
ATOM 1260 N N . ASN A 1 172 ? -9.882 5.917 16.193 1.00 49.78 172 ASN A N 1
ATOM 1261 C CA . ASN A 1 172 ? -9.838 4.579 15.577 1.00 49.78 172 ASN A CA 1
ATOM 1262 C C . ASN A 1 172 ? -11.218 3.881 15.486 1.00 49.78 172 ASN A C 1
ATOM 1264 O O . ASN A 1 172 ? -12.008 3.993 16.419 1.00 49.78 172 ASN A O 1
ATOM 1268 N N . ILE A 1 173 ? -11.492 3.105 14.418 1.00 52.66 173 ILE A N 1
ATOM 1269 C CA . ILE A 1 173 ? -12.697 2.240 14.272 1.00 52.66 173 ILE A CA 1
ATOM 1270 C C . ILE A 1 173 ? -12.338 0.906 13.576 1.00 52.66 173 ILE A C 1
ATOM 1272 O O . ILE A 1 173 ? -11.541 0.875 12.636 1.00 52.66 173 ILE A O 1
ATOM 1276 N N . ALA A 1 174 ? -12.961 -0.198 14.011 1.00 57.69 174 ALA A N 1
ATOM 1277 C CA . ALA A 1 174 ? -12.788 -1.550 13.463 1.00 57.69 174 ALA A CA 1
ATOM 1278 C C . ALA A 1 174 ? -14.122 -2.193 13.038 1.00 57.69 174 ALA A C 1
ATOM 1280 O O . ALA A 1 174 ? -15.161 -1.862 13.603 1.00 57.69 174 ALA A O 1
ATOM 1281 N N . MET A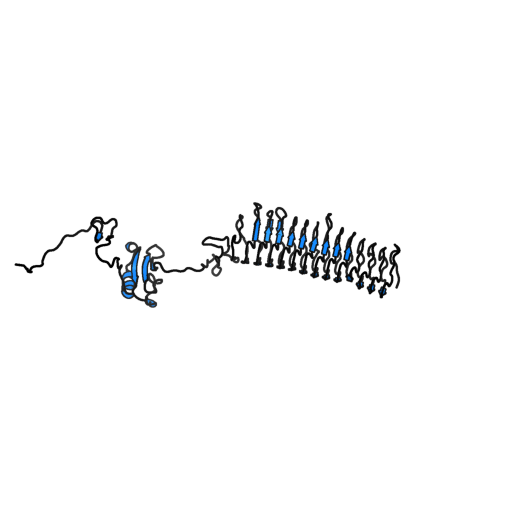 1 175 ? -14.080 -3.153 12.102 1.00 54.94 175 MET A N 1
ATOM 1282 C CA . MET A 1 175 ? -15.123 -4.168 11.871 1.00 54.94 175 MET A CA 1
ATOM 1283 C C . MET A 1 175 ? -14.535 -5.449 11.249 1.00 54.94 175 MET A C 1
ATOM 1285 O O . MET A 1 175 ? -14.000 -5.405 10.142 1.00 54.94 175 MET A O 1
ATOM 1289 N N . GLY A 1 176 ? -14.685 -6.606 11.907 1.00 44.78 176 GLY A N 1
ATOM 1290 C CA . GLY A 1 176 ? -14.363 -7.924 11.328 1.00 44.78 176 GLY A CA 1
ATOM 1291 C C . GLY A 1 176 ? -13.503 -8.837 12.214 1.00 44.78 176 GLY A C 1
ATOM 1292 O O . GLY A 1 176 ? -13.185 -8.513 13.360 1.00 44.78 176 GLY A O 1
ATOM 1293 N N . ALA A 1 177 ? -13.143 -10.019 11.702 1.00 45.94 177 ALA A N 1
ATOM 1294 C CA . ALA A 1 177 ? -12.442 -11.042 12.479 1.00 45.94 177 ALA A CA 1
ATOM 1295 C C . ALA A 1 177 ? -10.925 -10.783 12.533 1.00 45.94 177 ALA A C 1
ATOM 1297 O O . ALA A 1 177 ? -10.207 -10.940 11.545 1.00 45.94 177 ALA A O 1
ATOM 1298 N N . GLY A 1 178 ? -10.425 -10.392 13.709 1.00 53.25 178 GLY A N 1
ATOM 1299 C CA . GLY A 1 17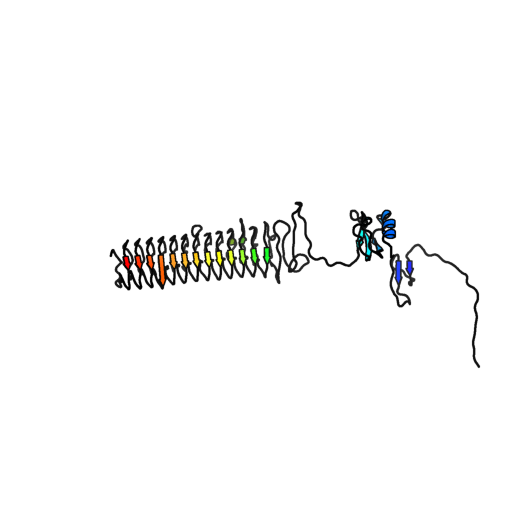8 ? -8.995 -10.164 13.932 1.00 53.25 178 GLY A CA 1
ATOM 1300 C C . GLY A 1 178 ? -8.416 -9.003 13.117 1.00 53.25 178 GLY A C 1
ATOM 1301 O O . GLY A 1 178 ? -7.299 -9.118 12.632 1.00 53.25 178 GLY A O 1
ATOM 1302 N N . VAL A 1 179 ? -9.166 -7.909 12.929 1.00 64.81 179 VAL A N 1
ATOM 1303 C CA . VAL A 1 179 ? -8.740 -6.701 12.180 1.00 64.81 179 VAL A CA 1
ATOM 1304 C C . VAL A 1 179 ? -7.319 -6.241 12.537 1.00 64.81 179 VAL A C 1
ATOM 1306 O O . VAL A 1 179 ? -6.525 -5.936 11.650 1.00 64.81 179 VAL A O 1
ATOM 1309 N N . PHE A 1 180 ? -6.986 -6.252 13.824 1.00 69.62 180 PHE A N 1
ATOM 1310 C CA . PHE A 1 180 ? -5.653 -5.980 14.350 1.00 69.62 180 PHE A CA 1
ATOM 1311 C C . PHE A 1 180 ? -5.128 -7.255 15.037 1.00 69.62 180 PHE A C 1
ATOM 1313 O O . PHE A 1 180 ? -5.863 -7.879 15.806 1.00 69.62 180 PHE A O 1
ATOM 1320 N N . GLN A 1 181 ? -3.877 -7.649 14.775 1.00 66.38 181 GLN A N 1
ATOM 1321 C CA . GLN A 1 181 ? -3.222 -8.819 15.371 1.00 66.38 181 GLN A CA 1
ATOM 1322 C C . GLN A 1 181 ? -1.786 -8.509 15.813 1.00 66.38 181 GLN A C 1
ATOM 1324 O O . GLN A 1 181 ? -0.961 -8.004 15.049 1.00 66.38 181 GLN A O 1
ATOM 1329 N N . LEU A 1 182 ? -1.497 -8.861 17.066 1.00 65.12 182 LEU A N 1
ATOM 1330 C CA . LEU A 1 182 ? -0.209 -8.691 17.734 1.00 65.12 182 LEU A CA 1
ATOM 1331 C C . LEU A 1 182 ? 0.182 -10.054 18.320 1.00 65.12 182 LEU A C 1
ATOM 1333 O O . LEU A 1 182 ? -0.331 -10.457 19.364 1.00 65.12 182 LEU A O 1
ATOM 1337 N N . SER A 1 183 ? 1.013 -10.798 17.592 1.00 57.78 183 SER A N 1
ATOM 1338 C CA . SER A 1 183 ? 1.246 -12.227 17.838 1.00 57.78 183 SER A CA 1
ATOM 1339 C C . SER A 1 183 ? 2.416 -12.480 18.800 1.00 57.78 183 SER A C 1
ATOM 1341 O O . SER A 1 183 ? 3.383 -11.724 18.831 1.00 57.78 183 SER A O 1
ATOM 1343 N N . ASN A 1 184 ? 2.342 -13.593 19.542 1.00 49.66 184 ASN A N 1
ATOM 1344 C CA . ASN A 1 184 ? 3.455 -14.271 20.227 1.00 49.66 184 ASN A CA 1
ATOM 1345 C C . ASN A 1 184 ? 4.481 -13.382 20.964 1.00 49.66 184 ASN A C 1
ATOM 1347 O O . ASN A 1 184 ? 5.613 -13.218 20.517 1.00 49.66 184 ASN A O 1
ATOM 1351 N N . GLY A 1 185 ? 4.122 -12.887 22.153 1.00 50.53 185 GLY A N 1
ATOM 1352 C CA . GLY A 1 185 ? 5.079 -12.442 23.185 1.00 50.53 185 GLY A CA 1
ATOM 1353 C C . GLY A 1 185 ? 5.891 -11.167 22.904 1.00 50.53 185 GLY A C 1
ATOM 1354 O O . GLY A 1 185 ? 6.506 -10.642 23.824 1.00 50.53 185 GLY A O 1
ATOM 1355 N N . GLY A 1 186 ? 5.866 -10.637 21.678 1.00 50.69 186 GLY A N 1
ATOM 1356 C CA . GLY A 1 186 ? 6.657 -9.476 21.250 1.00 50.69 186 GLY A CA 1
ATOM 1357 C C . GLY A 1 186 ? 6.123 -8.096 21.662 1.00 50.69 186 GLY A C 1
ATOM 1358 O O . GLY A 1 186 ? 6.652 -7.101 21.176 1.00 50.69 186 GLY A O 1
ATOM 1359 N N . GLY A 1 187 ? 5.076 -8.024 22.497 1.00 55.78 187 GLY A N 1
ATOM 1360 C CA . GLY A 1 187 ? 4.613 -6.802 23.180 1.00 55.78 187 GLY A CA 1
ATOM 1361 C C . GLY A 1 187 ? 4.402 -5.567 22.294 1.00 55.78 187 GLY A C 1
ATOM 1362 O O . GLY A 1 187 ? 4.858 -4.483 22.656 1.00 55.78 187 GLY A O 1
ATOM 1363 N N . GLY A 1 188 ? 3.786 -5.736 21.118 1.00 58.31 188 GLY A N 1
ATOM 1364 C CA . GLY A 1 188 ? 3.701 -4.676 20.111 1.00 58.31 188 GLY A CA 1
ATOM 1365 C C . GLY A 1 188 ? 2.709 -3.553 20.440 1.00 58.31 188 GLY A C 1
ATOM 1366 O O . GLY A 1 188 ? 1.644 -3.796 21.000 1.00 58.31 188 GLY A O 1
ATOM 1367 N N . THR A 1 189 ? 3.038 -2.326 20.033 1.00 64.69 189 THR A N 1
ATOM 1368 C CA . THR A 1 189 ? 2.291 -1.105 20.393 1.00 64.69 189 THR A CA 1
ATOM 1369 C C . THR A 1 189 ? 1.569 -0.502 19.190 1.00 64.69 189 THR A C 1
ATOM 1371 O O . THR A 1 189 ? 2.169 -0.332 18.132 1.00 64.69 189 THR A O 1
ATOM 1374 N N . MET A 1 190 ? 0.314 -0.076 19.359 1.00 68.25 190 MET A N 1
ATOM 1375 C CA . MET A 1 190 ? -0.379 0.806 18.409 1.00 68.25 190 MET A CA 1
ATOM 1376 C C . MET A 1 190 ? -0.750 2.119 19.110 1.00 68.25 190 MET A C 1
ATOM 1378 O O . MET A 1 190 ? -1.613 2.123 19.988 1.00 68.25 190 MET A O 1
ATOM 1382 N N . SER A 1 191 ? -0.083 3.212 18.731 1.00 64.06 191 SER A N 1
ATOM 1383 C CA . SER A 1 191 ? -0.355 4.582 19.209 1.00 64.06 191 SER A CA 1
ATOM 1384 C C . SER A 1 191 ? -0.525 5.611 18.078 1.00 64.06 191 SER A C 1
ATOM 1386 O O . SER A 1 191 ? -0.593 6.819 18.304 1.00 64.06 191 SER A O 1
ATOM 1388 N N . SER A 1 192 ? -0.583 5.116 16.841 1.00 62.84 192 SER A N 1
ATOM 1389 C CA . SER A 1 192 ? -0.870 5.874 15.626 1.00 62.84 192 SER A CA 1
ATOM 1390 C C . SER A 1 192 ? -2.349 6.282 15.558 1.00 62.84 192 SER A C 1
ATOM 1392 O O . SER A 1 192 ? -3.226 5.509 15.947 1.00 62.84 192 SER A O 1
ATOM 1394 N N . GLN A 1 193 ? -2.638 7.483 15.052 1.00 62.53 193 GLN A N 1
ATOM 1395 C CA . GLN A 1 193 ? -3.985 8.077 15.078 1.00 62.53 193 GLN A CA 1
ATOM 1396 C C . GLN A 1 193 ? -4.832 7.716 13.842 1.00 62.53 193 GLN A C 1
ATOM 1398 O O . GLN A 1 193 ? -4.302 7.398 12.781 1.00 62.53 193 GLN A O 1
ATOM 1403 N N . SER A 1 194 ? -6.156 7.812 13.961 1.00 67.56 194 SER A N 1
ATOM 1404 C CA . SER A 1 194 ? -7.119 7.798 12.847 1.00 67.56 194 SER A CA 1
ATOM 1405 C C . SER A 1 194 ? -7.078 6.564 11.927 1.00 67.56 194 SER A C 1
ATOM 1407 O O . SER A 1 194 ? -7.337 6.682 10.730 1.00 67.56 194 SER A O 1
ATOM 1409 N N . ASN A 1 195 ? -6.723 5.378 12.432 1.00 69.12 195 ASN A N 1
ATOM 1410 C CA . ASN A 1 195 ? -6.574 4.189 11.585 1.00 69.12 195 ASN A CA 1
ATOM 1411 C C . ASN A 1 195 ? -7.901 3.414 11.440 1.00 69.12 195 ASN A C 1
ATOM 1413 O O . ASN A 1 195 ? -8.649 3.238 12.407 1.00 69.12 195 ASN A O 1
ATOM 1417 N N . ILE A 1 196 ? -8.186 2.937 10.222 1.00 77.25 196 ILE A N 1
ATOM 1418 C CA . ILE A 1 196 ? -9.456 2.292 9.843 1.00 77.25 196 ILE A CA 1
ATOM 1419 C C . ILE A 1 196 ? -9.198 0.851 9.403 1.00 77.25 196 ILE A C 1
ATOM 1421 O O . ILE A 1 196 ? -8.376 0.617 8.521 1.00 77.25 196 ILE A O 1
ATOM 1425 N N . GLY A 1 197 ? -9.942 -0.115 9.953 1.00 77.19 197 GLY A N 1
ATOM 1426 C CA . GLY A 1 197 ? -9.816 -1.521 9.561 1.00 77.19 197 GLY A CA 1
ATOM 1427 C C . GLY A 1 197 ? -11.147 -2.254 9.368 1.00 77.19 197 GLY A C 1
ATOM 1428 O O . GLY A 1 197 ? -11.874 -2.481 10.335 1.00 77.19 197 GLY A O 1
ATOM 1429 N N . ILE A 1 198 ? -11.436 -2.682 8.133 1.00 78.50 198 ILE A N 1
ATOM 1430 C CA . ILE A 1 198 ? -12.646 -3.438 7.758 1.00 78.50 198 ILE A CA 1
ATOM 1431 C C . ILE A 1 198 ? -12.265 -4.758 7.061 1.00 78.50 198 ILE A C 1
ATOM 1433 O O . ILE A 1 198 ? -11.766 -4.751 5.935 1.00 78.50 198 ILE A O 1
ATOM 1437 N N . GLY A 1 199 ? -12.478 -5.903 7.717 1.00 71.50 199 GLY A N 1
ATOM 1438 C CA . GLY A 1 199 ? -12.144 -7.230 7.174 1.00 71.50 199 GLY A CA 1
ATOM 1439 C C . GLY A 1 199 ? -11.364 -8.129 8.139 1.00 71.50 199 GLY A C 1
ATOM 1440 O O . GLY A 1 199 ? -11.644 -8.150 9.337 1.00 71.50 199 GLY A O 1
ATOM 1441 N N . THR A 1 200 ? -10.412 -8.912 7.621 1.00 67.69 200 THR A N 1
ATOM 1442 C CA . THR A 1 200 ? -9.746 -9.995 8.368 1.00 67.69 200 THR A CA 1
ATOM 1443 C C . THR A 1 200 ? -8.225 -9.869 8.419 1.00 67.69 200 THR A C 1
ATOM 1445 O O . THR A 1 200 ? -7.568 -9.868 7.381 1.00 67.69 200 THR A O 1
ATOM 1448 N N . VAL A 1 201 ? -7.628 -9.864 9.617 1.00 73.69 201 VAL A N 1
ATOM 1449 C CA . VAL A 1 201 ? -6.157 -9.894 9.786 1.00 73.69 201 VAL A CA 1
ATOM 1450 C C . VAL A 1 201 ? -5.481 -8.717 9.063 1.00 73.69 201 VAL A C 1
ATOM 1452 O O . VAL A 1 201 ? -4.631 -8.913 8.207 1.00 73.69 201 VAL A O 1
ATOM 1455 N N . LEU A 1 202 ? -5.910 -7.474 9.298 1.00 81.44 202 LEU A N 1
ATOM 1456 C CA . LEU A 1 202 ? -5.481 -6.345 8.457 1.00 81.44 202 LEU A CA 1
ATOM 1457 C C . LEU A 1 202 ? -4.133 -5.767 8.864 1.00 81.44 202 LEU A C 1
ATOM 1459 O O . LEU A 1 202 ? -3.306 -5.546 7.990 1.00 81.44 202 LEU A O 1
ATOM 1463 N N . TYR A 1 203 ? -3.910 -5.538 10.155 1.00 83.75 203 TYR A N 1
ATOM 1464 C CA . TYR A 1 203 ? -2.649 -5.022 10.688 1.00 83.75 203 TYR A CA 1
ATOM 1465 C C . TYR A 1 203 ? -2.015 -6.102 11.557 1.00 83.75 203 TYR A C 1
ATOM 1467 O O . TYR A 1 203 ? -2.579 -6.475 12.585 1.00 83.75 203 TYR A O 1
ATOM 1475 N N . THR A 1 204 ? -0.871 -6.635 11.134 1.00 83.50 204 THR A N 1
ATOM 1476 C CA . THR A 1 204 ? -0.296 -7.863 11.692 1.00 83.50 204 THR A CA 1
ATOM 1477 C C . THR A 1 204 ? 1.188 -7.692 11.979 1.00 83.50 204 THR A C 1
ATOM 1479 O O . THR A 1 204 ? 1.995 -7.597 11.055 1.00 83.50 204 THR A O 1
ATOM 1482 N N . PHE A 1 205 ? 1.555 -7.732 13.260 1.00 84.50 205 PHE A N 1
ATOM 1483 C CA . PHE A 1 205 ? 2.947 -7.750 13.714 1.00 84.50 205 PHE A CA 1
ATOM 1484 C C . PHE A 1 205 ? 3.252 -9.133 14.300 1.00 84.50 205 PHE A C 1
ATOM 1486 O O . PHE A 1 205 ? 2.892 -9.432 15.439 1.00 84.50 205 PHE A O 1
ATOM 1493 N N . ASN A 1 206 ? 3.885 -9.999 13.502 1.00 83.56 206 ASN A N 1
ATOM 1494 C CA . ASN A 1 206 ? 4.113 -11.403 13.870 1.00 83.56 206 ASN A CA 1
ATOM 1495 C C . ASN A 1 206 ? 5.267 -11.617 14.863 1.00 83.56 206 ASN A C 1
ATOM 1497 O O . ASN A 1 206 ? 5.318 -12.662 15.507 1.00 83.56 206 ASN A O 1
ATOM 1501 N N . SER A 1 207 ? 6.163 -10.633 14.985 1.00 84.31 207 SER A N 1
ATOM 1502 C CA . SER A 1 207 ? 7.419 -10.713 15.750 1.00 84.31 207 SER A CA 1
ATOM 1503 C C . SER A 1 207 ? 7.610 -9.487 16.663 1.00 84.31 207 SER A C 1
ATOM 1505 O O . SER A 1 207 ? 8.732 -9.034 16.894 1.00 84.31 207 SER A O 1
ATOM 1507 N N . GLY A 1 208 ? 6.504 -8.897 17.133 1.00 77.44 208 GLY A N 1
ATOM 1508 C CA . GLY A 1 208 ? 6.500 -7.596 17.813 1.00 77.44 208 GLY A CA 1
ATOM 1509 C C . GLY A 1 208 ? 6.786 -6.410 16.879 1.00 77.44 208 GLY A C 1
ATOM 1510 O O . GLY A 1 208 ? 7.131 -6.577 15.707 1.00 77.44 208 GLY A O 1
ATOM 1511 N N . GLY A 1 209 ? 6.624 -5.191 17.396 1.00 80.38 209 GLY A N 1
ATOM 1512 C CA . GLY A 1 209 ? 6.785 -3.957 16.623 1.00 80.38 209 GLY A CA 1
ATOM 1513 C C . GLY A 1 209 ? 5.977 -2.781 17.160 1.00 80.38 209 GLY A C 1
ATOM 1514 O O . GLY A 1 209 ? 5.277 -2.914 18.163 1.00 80.38 209 GLY A O 1
ATOM 1515 N N . SER A 1 210 ? 6.049 -1.632 16.490 1.00 80.94 210 SER A N 1
ATOM 1516 C CA . SER A 1 210 ? 5.218 -0.472 16.818 1.00 80.94 210 SER A CA 1
ATOM 1517 C C . SER A 1 210 ? 4.573 0.158 15.585 1.00 80.94 210 SER A C 1
ATOM 1519 O O . SER A 1 210 ? 5.191 0.248 14.525 1.00 80.94 210 SER A O 1
ATOM 1521 N N . MET A 1 211 ? 3.333 0.622 15.741 1.00 83.94 211 MET A N 1
ATOM 1522 C CA . MET A 1 211 ? 2.643 1.494 14.797 1.00 83.94 211 MET A CA 1
ATOM 1523 C C . MET A 1 211 ? 2.438 2.863 15.452 1.00 83.94 211 MET A C 1
ATOM 1525 O O . MET A 1 211 ? 1.717 2.977 16.447 1.00 83.94 211 MET A O 1
ATOM 1529 N N . THR A 1 212 ? 3.097 3.889 14.919 1.00 78.69 212 THR A N 1
ATOM 1530 C CA . THR A 1 212 ? 3.281 5.205 15.559 1.00 78.69 212 THR A CA 1
ATOM 1531 C C . THR A 1 212 ? 3.014 6.357 14.577 1.00 78.69 212 THR A C 1
ATOM 1533 O O . THR A 1 212 ? 2.531 6.143 13.464 1.00 78.69 212 THR A O 1
ATOM 1536 N N . GLY A 1 213 ? 3.269 7.601 14.996 1.00 71.75 213 GLY A N 1
ATOM 1537 C CA . GLY A 1 213 ? 3.133 8.785 14.143 1.00 71.75 213 GLY A CA 1
ATOM 1538 C C . GLY A 1 213 ? 1.684 9.174 13.825 1.00 71.75 213 GLY A C 1
ATOM 1539 O O . GLY A 1 213 ? 0.740 8.762 14.499 1.00 71.75 213 GLY A O 1
ATOM 1540 N N . ASN A 1 214 ? 1.520 10.000 12.791 1.00 70.81 214 ASN A N 1
ATOM 1541 C CA . ASN A 1 214 ? 0.256 10.685 12.492 1.00 70.81 214 ASN A CA 1
ATOM 1542 C C . ASN A 1 214 ? -0.854 9.761 11.959 1.00 70.81 214 ASN A C 1
ATOM 1544 O O . ASN A 1 214 ? -2.017 10.151 11.996 1.00 70.81 214 ASN A O 1
ATOM 1548 N N . GLY A 1 215 ? -0.518 8.557 11.484 1.00 73.50 215 GLY A N 1
ATOM 1549 C CA . GLY A 1 215 ? -1.493 7.532 11.100 1.00 73.50 215 GLY A CA 1
ATOM 1550 C C . GLY A 1 215 ? -2.375 7.914 9.912 1.00 73.50 215 GLY A C 1
ATOM 1551 O O . GLY A 1 215 ? -1.855 8.311 8.876 1.00 73.50 215 GLY A O 1
ATOM 1552 N N . ASN A 1 216 ? -3.697 7.788 10.036 1.00 82.88 216 ASN A N 1
ATOM 1553 C CA . ASN A 1 216 ? -4.678 7.879 8.938 1.00 82.88 216 ASN A CA 1
ATOM 1554 C C . ASN A 1 216 ? -4.565 6.741 7.900 1.00 82.88 216 ASN A C 1
ATOM 1556 O O . ASN A 1 216 ? -4.935 6.917 6.742 1.00 82.88 216 ASN A O 1
ATOM 1560 N N . ASN A 1 217 ? -4.032 5.573 8.277 1.00 89.06 217 ASN A N 1
ATOM 1561 C CA . ASN A 1 217 ? -3.919 4.436 7.360 1.00 89.06 217 ASN A CA 1
ATOM 1562 C C . ASN A 1 217 ? -5.254 3.672 7.267 1.00 89.06 217 ASN A C 1
ATOM 1564 O O . ASN A 1 217 ? -5.923 3.458 8.282 1.00 89.06 217 ASN A O 1
ATOM 1568 N N . ILE A 1 218 ? -5.615 3.209 6.067 1.00 90.69 218 ILE A N 1
ATOM 1569 C CA . ILE A 1 218 ? -6.912 2.577 5.770 1.00 90.69 218 ILE A CA 1
ATOM 1570 C C . ILE A 1 218 ? -6.706 1.154 5.249 1.00 90.69 218 ILE A C 1
ATOM 1572 O O . ILE A 1 218 ? -6.126 0.964 4.184 1.00 90.69 218 ILE A O 1
ATOM 1576 N N . GLY A 1 219 ? -7.239 0.156 5.955 1.00 90.94 219 GLY A N 1
ATOM 1577 C CA . GLY A 1 219 ? -7.267 -1.240 5.524 1.00 90.94 219 GLY A CA 1
ATOM 1578 C C . GLY A 1 219 ? -8.682 -1.754 5.238 1.00 90.94 219 GLY A C 1
ATOM 1579 O O . GLY A 1 219 ? -9.539 -1.746 6.121 1.00 90.94 219 GLY A O 1
ATOM 1580 N N . MET A 1 220 ? -8.914 -2.284 4.032 1.00 91.38 220 MET A N 1
ATOM 1581 C CA . MET A 1 220 ? -10.155 -2.972 3.644 1.00 91.38 220 MET A CA 1
ATOM 1582 C C . MET A 1 220 ? -9.874 -4.311 2.932 1.00 91.38 220 MET A C 1
ATOM 1584 O O . MET A 1 220 ? -9.360 -4.316 1.816 1.00 91.38 220 MET A O 1
ATOM 1588 N N . GLY A 1 221 ? -10.204 -5.458 3.539 1.00 90.25 221 GLY A N 1
ATOM 1589 C CA . GLY A 1 221 ? -10.024 -6.784 2.912 1.00 90.25 221 GLY A CA 1
ATOM 1590 C C . GLY A 1 221 ? -9.340 -7.829 3.800 1.00 90.25 221 GLY A C 1
ATOM 1591 O O . GLY A 1 221 ? -9.920 -8.237 4.804 1.00 90.25 221 GLY A O 1
ATOM 1592 N N . SER A 1 222 ? -8.141 -8.303 3.428 1.00 86.62 222 SER A N 1
ATOM 1593 C CA . SER A 1 222 ? -7.396 -9.310 4.202 1.00 86.62 222 SER A CA 1
ATOM 1594 C C . SER A 1 222 ? -5.870 -9.146 4.193 1.00 86.62 222 SER A C 1
ATOM 1596 O O . SER A 1 222 ? -5.256 -8.927 3.149 1.00 86.62 222 SER A O 1
ATOM 1598 N N . THR A 1 223 ? -5.223 -9.381 5.341 1.00 88.31 223 THR A N 1
ATOM 1599 C CA . THR A 1 223 ? -3.755 -9.589 5.430 1.00 88.31 223 THR A CA 1
ATOM 1600 C C . THR A 1 223 ? -2.930 -8.386 4.944 1.00 88.31 223 THR A C 1
ATOM 1602 O O . THR A 1 223 ? -1.897 -8.560 4.305 1.00 88.31 223 THR A O 1
ATOM 1605 N N . LEU A 1 224 ? -3.412 -7.162 5.173 1.00 93.31 224 LEU A N 1
ATOM 1606 C CA . LEU A 1 224 ? -3.028 -5.978 4.391 1.00 93.31 224 LEU A CA 1
ATOM 1607 C C . LEU A 1 224 ? -1.693 -5.332 4.766 1.00 93.31 224 LEU A C 1
ATOM 1609 O O . LEU A 1 224 ? -0.954 -4.978 3.861 1.00 93.31 224 LEU A O 1
ATOM 1613 N N . TYR A 1 225 ? -1.397 -5.167 6.051 1.00 93.12 225 TYR A N 1
ATOM 1614 C CA . TYR A 1 225 ? -0.175 -4.576 6.593 1.00 93.12 225 TYR A CA 1
ATOM 1615 C C . TYR A 1 225 ? 0.492 -5.635 7.471 1.00 93.12 225 TYR A C 1
ATOM 1617 O O . TYR A 1 225 ? 0.212 -5.742 8.667 1.00 93.12 225 TYR A O 1
ATOM 1625 N N . ARG A 1 226 ? 1.313 -6.491 6.856 1.00 92.56 226 ARG A N 1
ATOM 1626 C CA . ARG A 1 226 ? 1.890 -7.682 7.488 1.00 92.56 226 ARG A CA 1
ATOM 1627 C C . ARG A 1 226 ? 3.398 -7.543 7.644 1.00 92.56 226 ARG A C 1
ATOM 1629 O O . ARG A 1 226 ? 4.133 -7.590 6.657 1.00 92.56 226 ARG A O 1
ATOM 1636 N N . PHE A 1 227 ? 3.839 -7.498 8.895 1.00 92.06 227 PHE A N 1
ATOM 1637 C CA . PHE A 1 227 ? 5.230 -7.354 9.304 1.00 92.06 227 PHE A CA 1
ATOM 1638 C C . PHE A 1 227 ? 5.715 -8.609 10.031 1.00 92.06 227 PHE A C 1
ATOM 1640 O O . PHE A 1 227 ? 5.046 -9.122 10.931 1.00 92.06 227 PHE A O 1
ATOM 1647 N N . ASN A 1 228 ? 6.889 -9.112 9.643 1.00 91.12 228 ASN A N 1
ATOM 1648 C CA . ASN A 1 228 ? 7.494 -10.313 10.242 1.00 91.12 228 ASN A CA 1
ATOM 1649 C C . ASN A 1 228 ? 8.882 -10.034 10.858 1.00 91.12 228 ASN A C 1
ATOM 1651 O O . ASN A 1 228 ? 9.442 -10.901 11.530 1.00 91.12 228 ASN A O 1
ATOM 1655 N N . LYS A 1 229 ? 9.404 -8.812 10.682 1.00 92.31 229 LYS A N 1
ATOM 1656 C CA . LYS A 1 229 ? 10.646 -8.323 11.285 1.00 92.31 229 LYS A CA 1
ATOM 1657 C C . LYS A 1 229 ? 10.489 -8.262 12.805 1.00 92.31 229 LYS A C 1
ATOM 1659 O O . LYS A 1 229 ? 9.473 -7.780 13.297 1.00 92.31 229 LYS A O 1
ATOM 1664 N N . SER A 1 230 ? 11.503 -8.718 13.540 1.00 90.38 230 SER A N 1
ATOM 1665 C CA . SER A 1 230 ? 11.560 -8.544 14.997 1.00 90.38 230 SER A CA 1
ATOM 1666 C C . SER A 1 230 ? 11.549 -7.055 15.344 1.00 90.38 230 SER A C 1
ATOM 1668 O O . SER A 1 230 ? 12.435 -6.327 14.900 1.00 90.38 230 SER A O 1
ATOM 1670 N N . ASN A 1 231 ? 10.565 -6.613 16.132 1.00 86.75 231 ASN A N 1
ATOM 1671 C CA . ASN A 1 231 ? 10.316 -5.195 16.416 1.00 86.75 231 ASN A CA 1
ATOM 1672 C C . ASN A 1 231 ? 10.184 -4.329 15.136 1.00 86.75 231 ASN A C 1
ATOM 1674 O O . ASN A 1 231 ? 10.898 -3.338 14.962 1.00 86.75 231 ASN A O 1
ATOM 1678 N N . ALA A 1 232 ? 9.286 -4.710 14.223 1.00 90.31 232 ALA A N 1
ATOM 1679 C CA . ALA A 1 232 ? 9.003 -3.938 13.008 1.00 90.31 232 ALA A CA 1
ATOM 1680 C C . ALA A 1 232 ? 8.397 -2.559 13.321 1.00 90.31 232 ALA A C 1
ATOM 1682 O O . ALA A 1 232 ? 7.536 -2.448 14.191 1.00 90.31 232 ALA A O 1
ATOM 1683 N N . GLN A 1 233 ? 8.786 -1.517 12.590 1.00 92.31 233 GLN A N 1
ATOM 1684 C CA . GLN A 1 233 ? 8.222 -0.173 12.744 1.00 92.31 233 GLN A CA 1
ATOM 1685 C C . GLN A 1 233 ? 7.261 0.168 11.599 1.00 92.31 233 GLN A C 1
ATOM 1687 O O . GLN A 1 233 ? 7.551 -0.074 10.429 1.00 92.31 233 GLN A O 1
ATOM 1692 N N . PHE A 1 234 ? 6.124 0.769 11.940 1.00 92.44 234 PHE A N 1
ATOM 1693 C CA . PHE A 1 234 ? 5.171 1.365 11.011 1.00 92.44 234 PHE A CA 1
ATOM 1694 C C . PHE A 1 234 ? 4.917 2.816 11.445 1.00 92.44 234 PHE A C 1
ATOM 1696 O O . PHE A 1 234 ? 4.052 3.094 12.275 1.00 92.44 234 PHE A O 1
ATOM 1703 N N . SER A 1 235 ? 5.710 3.739 10.903 1.00 91.62 235 SER A N 1
ATOM 1704 C CA . SER A 1 235 ? 5.569 5.193 11.089 1.00 91.62 235 SER A CA 1
ATOM 1705 C C . SER A 1 235 ? 4.914 5.891 9.889 1.00 91.62 235 SER A C 1
ATOM 1707 O O . SER A 1 235 ? 4.564 7.069 9.978 1.00 91.62 235 SER A O 1
ATOM 1709 N N . GLY A 1 236 ? 4.721 5.162 8.784 1.00 91.06 236 GLY A N 1
ATOM 1710 C CA . GLY A 1 236 ? 3.993 5.609 7.603 1.00 91.06 236 GLY A CA 1
ATOM 1711 C C . GLY A 1 236 ? 2.558 6.065 7.892 1.00 91.06 236 GLY A C 1
ATOM 1712 O O . GLY A 1 236 ? 1.850 5.504 8.733 1.00 91.06 236 GLY A O 1
ATOM 1713 N N . TYR A 1 237 ? 2.118 7.085 7.160 1.00 90.94 237 TYR A N 1
ATOM 1714 C CA . TYR A 1 237 ? 0.846 7.781 7.360 1.00 90.94 237 TYR A CA 1
ATOM 1715 C C . TYR A 1 237 ? 0.026 7.837 6.063 1.00 90.94 237 TYR A C 1
ATOM 1717 O O . TYR A 1 237 ? 0.584 7.772 4.974 1.00 90.94 237 TYR A O 1
ATOM 1725 N N . SER A 1 238 ? -1.299 7.956 6.159 1.00 93.44 238 SER A N 1
ATOM 1726 C CA . SER A 1 238 ? -2.224 8.104 5.019 1.00 93.44 238 SER A CA 1
ATOM 1727 C C . SER A 1 238 ? -2.155 7.005 3.940 1.00 93.44 238 SER A C 1
ATOM 1729 O O . SER A 1 238 ? -2.666 7.191 2.836 1.00 93.44 238 SER A O 1
ATOM 1731 N N . ASN A 1 239 ? -1.538 5.848 4.213 1.00 96.25 239 ASN A N 1
ATOM 1732 C CA . ASN A 1 239 ? -1.475 4.757 3.240 1.00 96.25 239 ASN A CA 1
ATOM 1733 C C . ASN A 1 239 ? -2.840 4.058 3.143 1.00 96.25 239 ASN A C 1
ATOM 1735 O O . ASN A 1 239 ? -3.449 3.751 4.169 1.00 96.25 239 ASN A O 1
ATOM 1739 N N . THR A 1 240 ? -3.286 3.724 1.933 1.00 97.19 240 THR A N 1
ATOM 1740 C CA . THR A 1 240 ? -4.570 3.048 1.676 1.00 97.19 240 THR A CA 1
ATOM 1741 C C . THR A 1 240 ? -4.345 1.669 1.062 1.00 97.19 240 THR A C 1
ATOM 1743 O O . THR A 1 240 ? -3.772 1.550 -0.020 1.00 97.19 240 THR A O 1
ATOM 1746 N N . ALA A 1 241 ? -4.825 0.623 1.732 1.00 97.62 241 ALA A N 1
ATOM 1747 C CA . ALA A 1 241 ? -4.723 -0.771 1.321 1.00 97.62 241 ALA A CA 1
ATOM 1748 C C . ALA A 1 241 ? -6.111 -1.403 1.121 1.00 97.62 241 ALA A C 1
ATOM 1750 O O . ALA A 1 241 ? -6.904 -1.483 2.061 1.00 97.62 241 ALA A O 1
ATOM 1751 N N . ILE A 1 242 ? -6.395 -1.906 -0.085 1.00 97.00 242 ILE A N 1
ATOM 1752 C CA . ILE A 1 242 ? -7.675 -2.555 -0.417 1.00 97.00 242 ILE A CA 1
ATOM 1753 C C . ILE A 1 242 ? -7.438 -3.891 -1.136 1.00 97.00 242 ILE A C 1
ATOM 1755 O O . ILE A 1 242 ? -6.768 -3.940 -2.164 1.00 97.00 242 ILE A O 1
ATOM 1759 N N . GLY A 1 243 ? -8.019 -4.983 -0.633 1.00 96.62 243 GLY A N 1
ATOM 1760 C CA . GLY A 1 243 ? -7.921 -6.321 -1.231 1.00 96.62 243 GLY A CA 1
ATOM 1761 C C . GLY A 1 243 ? -7.141 -7.310 -0.365 1.00 96.62 243 GLY A C 1
ATOM 1762 O O . GLY A 1 243 ? -7.592 -7.644 0.728 1.00 96.62 243 GLY A O 1
ATOM 1763 N N . GLN A 1 244 ? -6.006 -7.824 -0.845 1.00 95.81 244 GLN A N 1
ATOM 1764 C CA . GLN A 1 244 ? -5.239 -8.878 -0.169 1.00 95.81 244 GLN A CA 1
ATOM 1765 C C . GLN A 1 244 ? -3.726 -8.603 -0.160 1.00 95.81 244 GLN A C 1
ATOM 1767 O O . GLN A 1 244 ? -3.136 -8.314 -1.199 1.00 95.81 244 GLN A O 1
ATOM 1772 N N . SER A 1 245 ? -3.068 -8.787 0.991 1.00 95.94 245 SER A N 1
ATOM 1773 C CA . SER A 1 245 ? -1.592 -8.837 1.100 1.00 95.94 245 SER A CA 1
ATOM 1774 C C . SER A 1 245 ? -0.844 -7.609 0.565 1.00 95.94 245 SER A C 1
ATOM 1776 O O . SER A 1 245 ? 0.232 -7.750 -0.007 1.00 95.94 245 SER A O 1
ATOM 1778 N N . ILE A 1 246 ? -1.411 -6.413 0.736 1.00 97.81 246 ILE A N 1
ATOM 1779 C CA . ILE A 1 246 ? -0.920 -5.173 0.121 1.00 97.81 246 ILE A CA 1
ATOM 1780 C C . ILE A 1 246 ? 0.496 -4.801 0.590 1.00 97.81 246 ILE A C 1
ATOM 1782 O O . ILE A 1 246 ? 1.422 -4.973 -0.186 1.00 97.81 246 ILE A O 1
ATOM 1786 N N . PHE A 1 247 ? 0.702 -4.341 1.821 1.00 97.12 247 PHE A N 1
ATOM 1787 C CA . PHE A 1 247 ? 2.019 -4.071 2.405 1.00 97.12 247 PHE A CA 1
ATOM 1788 C C . PHE A 1 247 ? 2.514 -5.316 3.158 1.00 97.12 247 PHE A C 1
ATOM 1790 O O . PHE A 1 247 ? 2.157 -5.559 4.311 1.00 97.12 247 PHE A O 1
ATOM 1797 N N . SER A 1 248 ? 3.330 -6.139 2.498 1.00 96.12 248 SER A N 1
ATOM 1798 C CA . SER A 1 248 ? 3.839 -7.411 3.024 1.00 96.12 248 SER A CA 1
ATOM 1799 C C . SER A 1 248 ? 5.363 -7.369 3.180 1.00 96.12 248 SER A C 1
ATOM 1801 O O . SER A 1 248 ? 6.096 -7.775 2.275 1.00 96.12 248 SER A O 1
ATOM 1803 N N . LEU A 1 249 ? 5.836 -6.926 4.348 1.00 95.62 249 LEU A N 1
ATOM 1804 C CA . LEU A 1 249 ? 7.256 -6.772 4.666 1.00 95.62 249 LEU A CA 1
ATOM 1805 C C . LEU A 1 249 ? 7.731 -7.931 5.562 1.00 95.62 249 LEU A C 1
ATOM 1807 O O . LEU A 1 249 ? 7.265 -8.128 6.690 1.00 95.62 249 LEU A O 1
ATOM 1811 N N . GLN A 1 250 ? 8.678 -8.732 5.076 1.00 94.06 250 GLN A N 1
ATOM 1812 C CA . GLN A 1 250 ? 9.231 -9.843 5.853 1.00 94.06 250 GLN A CA 1
ATOM 1813 C C . GLN A 1 250 ? 10.312 -9.369 6.828 1.00 94.06 250 GLN A C 1
ATOM 1815 O O . GLN A 1 250 ? 10.202 -9.670 8.010 1.00 94.06 250 GLN A O 1
ATOM 1820 N N . ASN A 1 251 ? 11.300 -8.594 6.368 1.00 93.50 251 ASN A N 1
ATOM 1821 C CA . ASN A 1 251 ? 12.403 -8.086 7.195 1.00 93.50 251 ASN A CA 1
ATOM 1822 C C . ASN A 1 251 ? 12.589 -6.562 7.026 1.00 93.50 251 ASN A C 1
ATOM 1824 O O . ASN A 1 251 ? 13.691 -6.100 6.740 1.00 93.50 251 ASN A O 1
ATOM 1828 N N . GLY A 1 252 ? 11.509 -5.784 7.167 1.00 93.94 252 GLY A N 1
ATOM 1829 C CA . GLY A 1 252 ? 11.515 -4.334 6.934 1.00 93.94 252 GLY A CA 1
ATOM 1830 C C . GLY A 1 252 ? 10.458 -3.549 7.710 1.00 93.94 252 GLY A C 1
ATOM 1831 O O . GLY A 1 252 ? 9.507 -4.134 8.232 1.00 93.94 252 GLY A O 1
ATOM 1832 N N . ASP A 1 253 ? 10.645 -2.229 7.739 1.00 95.81 253 ASP A N 1
ATOM 1833 C CA . ASP A 1 253 ? 9.745 -1.224 8.319 1.00 95.81 253 ASP A CA 1
ATOM 1834 C C . ASP A 1 253 ? 8.941 -0.485 7.231 1.00 95.81 253 ASP A C 1
ATOM 1836 O O . ASP A 1 253 ? 9.414 -0.326 6.103 1.00 95.81 253 ASP A O 1
ATOM 1840 N N . LEU A 1 254 ? 7.744 0.008 7.572 1.00 95.75 254 LEU A N 1
ATOM 1841 C CA . LEU A 1 254 ? 6.921 0.877 6.718 1.00 95.75 254 LEU A CA 1
ATOM 1842 C C . LEU A 1 254 ? 6.975 2.322 7.232 1.00 95.75 254 LEU A C 1
ATOM 1844 O O . LEU A 1 254 ? 6.306 2.696 8.196 1.00 95.75 254 LEU A O 1
ATOM 1848 N N . ILE A 1 255 ? 7.800 3.124 6.570 1.00 95.75 255 ILE A N 1
ATOM 1849 C CA . ILE A 1 255 ? 8.109 4.522 6.901 1.00 95.75 255 ILE A CA 1
ATOM 1850 C C . ILE A 1 255 ? 7.375 5.477 5.942 1.00 95.75 255 ILE A C 1
ATOM 1852 O O . ILE A 1 255 ? 7.007 6.584 6.327 1.00 95.75 255 ILE A O 1
ATOM 1856 N N . GLY A 1 256 ? 7.144 5.038 4.701 1.00 94.88 256 GLY A N 1
ATOM 1857 C CA . GLY A 1 256 ? 6.513 5.821 3.640 1.00 94.88 256 GLY A CA 1
ATOM 1858 C C . GLY A 1 256 ? 5.034 6.136 3.880 1.00 94.88 256 GLY A C 1
ATOM 1859 O O . GLY A 1 256 ? 4.319 5.378 4.543 1.00 94.88 256 GLY A O 1
ATOM 1860 N N . GLY A 1 257 ? 4.573 7.261 3.333 1.00 96.31 257 GLY A N 1
ATOM 1861 C CA . GLY A 1 257 ? 3.200 7.751 3.481 1.00 96.31 257 GLY A CA 1
ATOM 1862 C C . GLY A 1 257 ? 2.456 7.937 2.157 1.00 96.31 257 GLY A C 1
ATOM 1863 O O . GLY A 1 257 ? 3.047 7.852 1.087 1.00 96.31 257 GLY A O 1
ATOM 1864 N N . ASN A 1 258 ? 1.148 8.187 2.228 1.00 97.56 258 ASN A N 1
ATOM 1865 C CA . ASN A 1 258 ? 0.250 8.451 1.091 1.00 97.56 258 ASN A CA 1
ATOM 1866 C C . ASN A 1 258 ? 0.170 7.338 0.014 1.00 97.56 258 ASN A C 1
ATOM 1868 O O . ASN A 1 258 ? -0.467 7.537 -1.019 1.00 97.56 258 ASN A O 1
ATOM 1872 N N . ASN A 1 259 ? 0.781 6.162 0.214 1.00 98.31 259 ASN A N 1
ATOM 1873 C CA . ASN A 1 259 ? 0.800 5.113 -0.807 1.00 98.31 259 ASN A CA 1
ATOM 1874 C C . ASN A 1 259 ? -0.569 4.426 -0.930 1.00 98.31 259 ASN A C 1
ATOM 1876 O O . ASN A 1 259 ? -1.151 3.980 0.063 1.00 98.31 259 ASN A O 1
ATOM 1880 N N . ILE A 1 260 ? -1.041 4.251 -2.161 1.00 98.62 260 ILE A N 1
ATOM 1881 C CA . ILE A 1 260 ? -2.245 3.491 -2.504 1.00 98.62 260 ILE A CA 1
ATOM 1882 C C . ILE A 1 260 ? -1.833 2.103 -3.006 1.00 98.62 260 ILE A C 1
ATOM 1884 O O . ILE A 1 260 ? -0.963 1.964 -3.868 1.00 98.62 260 ILE A O 1
ATOM 1888 N N . GLY A 1 261 ? -2.480 1.061 -2.485 1.00 98.31 261 GLY A N 1
ATOM 1889 C CA . GLY A 1 261 ? -2.301 -0.325 -2.904 1.00 98.31 261 GLY A CA 1
ATOM 1890 C C . GLY A 1 261 ? -3.635 -1.062 -2.991 1.00 98.31 261 GLY A C 1
ATOM 1891 O O . GLY A 1 261 ? -4.281 -1.303 -1.974 1.00 98.31 261 GLY A O 1
ATOM 1892 N N . MET A 1 262 ? -4.042 -1.446 -4.201 1.00 98.44 262 MET A N 1
ATOM 1893 C CA . MET A 1 262 ? -5.318 -2.112 -4.470 1.00 98.44 262 MET A CA 1
ATOM 1894 C C . MET A 1 262 ? -5.146 -3.421 -5.254 1.00 98.44 262 MET A C 1
ATOM 1896 O O . MET A 1 262 ? -4.344 -3.511 -6.188 1.00 98.44 262 MET A O 1
ATOM 1900 N N . GLY A 1 263 ? -5.927 -4.440 -4.894 1.00 97.94 263 GLY A N 1
ATOM 1901 C CA . GLY A 1 263 ? -5.890 -5.767 -5.512 1.00 97.94 263 GLY A CA 1
ATOM 1902 C C . GLY A 1 263 ? -5.116 -6.776 -4.663 1.00 97.94 263 GLY A C 1
ATOM 1903 O O . GLY A 1 263 ? -5.529 -7.064 -3.542 1.00 97.94 263 GLY A O 1
ATOM 1904 N N . GLN A 1 264 ? -4.028 -7.348 -5.187 1.00 97.69 264 GLN A N 1
ATOM 1905 C CA . GLN A 1 264 ? -3.323 -8.472 -4.560 1.00 97.69 264 GLN A CA 1
ATOM 1906 C C . GLN A 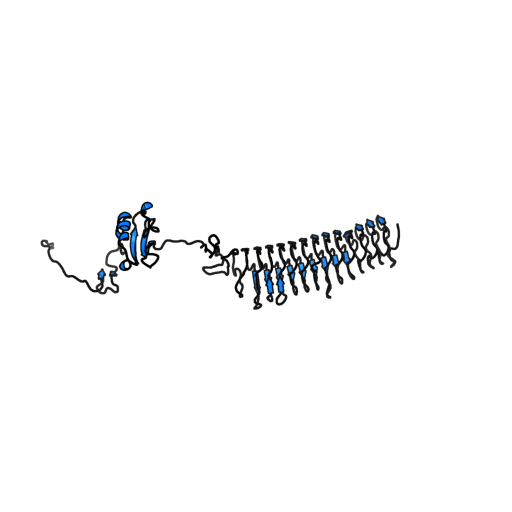1 264 ? -1.799 -8.253 -4.453 1.00 97.69 264 GLN A C 1
ATOM 1908 O O . GLN A 1 264 ? -1.139 -7.910 -5.432 1.00 97.69 264 GLN A O 1
ATOM 1913 N N . THR A 1 265 ? -1.210 -8.522 -3.282 1.00 96.44 265 THR A N 1
ATOM 1914 C CA . THR A 1 265 ? 0.251 -8.691 -3.084 1.00 96.44 265 THR A CA 1
ATOM 1915 C C . THR A 1 265 ? 1.097 -7.462 -3.477 1.00 96.44 265 THR A C 1
ATOM 1917 O O . THR A 1 265 ? 2.177 -7.609 -4.040 1.00 96.44 265 THR A O 1
ATOM 1920 N N . GLN A 1 266 ? 0.610 -6.236 -3.259 1.00 94.50 266 GLN A N 1
ATOM 1921 C CA . GLN A 1 266 ? 1.130 -5.065 -3.985 1.00 94.50 266 GLN A CA 1
ATOM 1922 C C . GLN A 1 266 ? 2.553 -4.612 -3.632 1.00 94.50 266 GLN A C 1
ATOM 1924 O O . GLN A 1 266 ? 3.386 -4.606 -4.528 1.00 94.50 266 GLN A O 1
ATOM 1929 N N . TYR A 1 267 ? 2.837 -4.256 -2.380 1.00 97.38 267 TYR A N 1
ATOM 1930 C CA . TYR A 1 267 ? 4.135 -3.800 -1.869 1.00 97.38 267 TYR A CA 1
ATOM 1931 C C . TYR A 1 267 ? 4.780 -4.921 -1.043 1.00 97.38 267 TYR A C 1
ATOM 1933 O O . TYR A 1 267 ? 4.587 -5.033 0.170 1.00 97.38 267 TYR A O 1
ATOM 1941 N N . THR A 1 268 ? 5.518 -5.800 -1.720 1.00 96.94 268 THR A N 1
ATOM 1942 C CA . THR A 1 268 ? 6.104 -7.013 -1.133 1.00 96.94 268 THR A CA 1
ATOM 1943 C C . THR A 1 268 ? 7.622 -6.893 -1.041 1.00 96.94 268 THR A C 1
ATOM 1945 O O . THR A 1 268 ? 8.309 -6.917 -2.063 1.00 96.94 268 THR A O 1
ATOM 1948 N N . LEU A 1 269 ? 8.141 -6.817 0.189 1.00 96.19 269 LEU A N 1
ATOM 1949 C CA . LEU A 1 269 ? 9.577 -6.766 0.474 1.00 96.19 269 LEU A CA 1
ATOM 1950 C C . LEU A 1 269 ? 9.989 -7.977 1.320 1.00 96.19 269 LEU A C 1
ATOM 1952 O O . LEU A 1 269 ? 9.486 -8.173 2.426 1.00 96.19 269 LEU A O 1
ATOM 1956 N N . THR A 1 270 ? 10.915 -8.802 0.824 1.00 94.81 270 THR A N 1
ATOM 1957 C CA . THR A 1 270 ? 11.461 -9.940 1.604 1.00 94.81 270 THR A CA 1
ATOM 1958 C C . THR A 1 270 ? 12.608 -9.505 2.533 1.00 94.81 270 THR A C 1
ATOM 1960 O O . THR A 1 270 ? 12.837 -10.108 3.583 1.00 94.81 270 THR A O 1
ATOM 1963 N N . SER A 1 271 ? 13.278 -8.401 2.213 1.00 92.50 271 SER A N 1
ATOM 1964 C CA . SER A 1 271 ? 14.266 -7.716 3.051 1.00 92.50 271 SER A CA 1
ATOM 1965 C C . SER A 1 271 ? 14.365 -6.263 2.593 1.00 92.50 271 SER A C 1
ATOM 1967 O O . SER A 1 271 ? 14.226 -6.027 1.396 1.00 92.50 271 SER A O 1
ATOM 1969 N N . GLY A 1 272 ? 14.593 -5.322 3.514 1.00 93.19 272 GLY A N 1
ATOM 1970 C CA . GLY A 1 272 ? 14.565 -3.879 3.241 1.00 93.19 272 GLY A CA 1
ATOM 1971 C C . GLY A 1 272 ? 13.223 -3.218 3.574 1.00 93.19 272 GLY A C 1
ATOM 1972 O O . GLY A 1 272 ? 12.209 -3.888 3.778 1.00 93.19 272 GLY A O 1
ATOM 1973 N N . ASN A 1 273 ? 13.243 -1.894 3.684 1.00 96.19 273 ASN A N 1
ATOM 1974 C CA . ASN A 1 273 ? 12.167 -1.042 4.186 1.00 96.19 273 ASN A CA 1
ATOM 1975 C C . ASN A 1 273 ? 11.365 -0.391 3.049 1.00 96.19 273 ASN A C 1
ATOM 1977 O O . ASN A 1 273 ? 11.876 -0.154 1.953 1.00 96.19 273 ASN A O 1
ATOM 1981 N N . MET A 1 274 ? 10.111 -0.043 3.340 1.00 96.69 274 MET A N 1
ATOM 1982 C CA . MET A 1 274 ? 9.247 0.758 2.472 1.00 96.69 274 MET A CA 1
ATOM 1983 C C . MET A 1 274 ? 9.224 2.200 2.991 1.00 96.69 274 MET A C 1
ATOM 1985 O O . MET A 1 274 ? 8.467 2.526 3.906 1.00 96.69 274 MET A O 1
ATOM 1989 N N . ALA A 1 275 ? 10.078 3.056 2.434 1.00 97.25 275 ALA A N 1
ATOM 1990 C CA . ALA A 1 275 ? 10.198 4.472 2.784 1.00 97.25 275 ALA A CA 1
ATOM 1991 C C . ALA A 1 275 ? 9.622 5.428 1.721 1.00 97.25 275 ALA A C 1
ATOM 1993 O O . ALA A 1 275 ? 9.342 6.577 2.055 1.00 97.25 275 ALA A O 1
ATOM 1994 N N . GLY A 1 276 ? 9.424 4.967 0.481 1.00 96.94 276 GLY A N 1
ATOM 1995 C CA . GLY A 1 276 ? 8.812 5.755 -0.597 1.00 96.94 276 GLY A CA 1
ATOM 1996 C C . GLY A 1 276 ? 7.354 6.139 -0.320 1.00 96.94 276 GLY A C 1
ATOM 1997 O O . GLY A 1 276 ? 6.635 5.414 0.373 1.00 96.94 276 GLY A O 1
ATOM 1998 N N . GLY A 1 277 ? 6.919 7.282 -0.844 1.00 97.88 277 GLY A N 1
ATOM 1999 C CA . GLY A 1 277 ? 5.587 7.853 -0.624 1.00 97.88 277 GLY A CA 1
ATOM 2000 C C . GLY A 1 277 ? 4.816 8.167 -1.905 1.00 97.88 277 GLY A C 1
ATOM 2001 O O . GLY A 1 277 ? 5.375 8.157 -2.996 1.00 97.88 277 GLY A O 1
ATOM 2002 N N . ASP A 1 278 ? 3.519 8.441 -1.782 1.00 98.56 278 ASP A N 1
ATOM 2003 C CA . ASP A 1 278 ? 2.676 8.934 -2.889 1.00 98.56 278 ASP A CA 1
ATOM 2004 C C . ASP A 1 278 ? 2.596 7.985 -4.114 1.00 98.56 278 ASP A C 1
ATOM 2006 O O . ASP A 1 278 ? 2.234 8.393 -5.218 1.00 98.56 278 ASP A O 1
ATOM 2010 N N . ASN A 1 279 ? 2.932 6.698 -3.944 1.00 98.62 279 ASN A N 1
ATOM 2011 C CA . ASN A 1 279 ? 2.900 5.700 -5.018 1.00 98.62 279 ASN A CA 1
ATOM 2012 C C . ASN A 1 279 ? 1.515 5.045 -5.166 1.00 98.62 279 ASN A C 1
ATOM 2014 O O . ASN A 1 279 ? 0.777 4.895 -4.190 1.00 98.62 279 ASN A O 1
ATOM 2018 N N . ILE A 1 280 ? 1.176 4.579 -6.373 1.00 98.81 280 ILE A N 1
ATOM 2019 C CA . ILE A 1 280 ? -0.120 3.956 -6.687 1.00 98.81 280 ILE A CA 1
ATOM 2020 C C . ILE A 1 280 ? 0.085 2.580 -7.331 1.00 98.81 280 ILE A C 1
ATOM 2022 O O . ILE A 1 280 ? 0.467 2.490 -8.493 1.00 98.81 280 ILE A O 1
ATOM 2026 N N . GLY A 1 281 ? -0.241 1.499 -6.615 1.00 98.44 281 GLY A N 1
ATOM 2027 C CA . GLY A 1 281 ? -0.219 0.125 -7.132 1.00 98.44 281 GLY A CA 1
ATOM 2028 C C . GLY A 1 281 ? -1.612 -0.491 -7.231 1.00 98.44 281 GLY A C 1
ATOM 2029 O O . GLY A 1 281 ? -2.251 -0.718 -6.208 1.00 98.44 281 GLY A O 1
ATOM 2030 N N . ILE A 1 282 ? -2.083 -0.812 -8.439 1.00 98.56 282 ILE A N 1
ATOM 2031 C CA . ILE A 1 282 ? -3.411 -1.403 -8.691 1.00 98.56 282 ILE A CA 1
ATOM 2032 C C . ILE A 1 282 ? -3.267 -2.673 -9.543 1.00 98.56 282 ILE A C 1
ATOM 2034 O O . ILE A 1 282 ? -2.572 -2.666 -10.555 1.00 98.56 282 ILE A O 1
ATOM 2038 N N . GLY A 1 283 ? -3.917 -3.772 -9.139 1.00 98.19 283 GLY A N 1
ATOM 2039 C CA . GLY A 1 283 ? -3.820 -5.085 -9.795 1.00 98.19 283 GLY A CA 1
ATOM 2040 C C . GLY A 1 283 ? -3.104 -6.148 -8.946 1.00 98.19 283 GLY A C 1
ATOM 2041 O O . GLY A 1 283 ? -3.630 -6.526 -7.901 1.00 98.19 283 GLY A O 1
ATOM 2042 N N . GLN A 1 284 ? -1.945 -6.666 -9.379 1.00 98.00 284 GLN A N 1
ATOM 2043 C CA . GLN A 1 284 ? -1.282 -7.820 -8.746 1.00 98.00 284 GLN A CA 1
ATOM 2044 C C . GLN A 1 284 ? 0.259 -7.729 -8.698 1.00 98.00 284 GLN A C 1
ATOM 2046 O O . GLN A 1 284 ? 0.924 -7.671 -9.729 1.00 98.00 284 GLN A O 1
ATOM 2051 N N . SER A 1 285 ? 0.856 -7.863 -7.509 1.00 96.75 285 SER A N 1
ATOM 2052 C CA . SER A 1 285 ? 2.314 -8.036 -7.327 1.00 96.75 285 SER A CA 1
ATOM 2053 C C . SER A 1 285 ? 3.186 -6.924 -7.935 1.00 96.75 285 SER A C 1
ATOM 2055 O O . SER A 1 285 ? 4.234 -7.220 -8.512 1.00 96.75 285 SER A O 1
ATOM 2057 N N . SER A 1 286 ? 2.751 -5.661 -7.873 1.00 96.62 286 SER A N 1
ATOM 2058 C CA . SER A 1 286 ? 3.310 -4.600 -8.727 1.00 96.62 286 SER A CA 1
ATOM 2059 C C . SER A 1 286 ? 4.487 -3.814 -8.148 1.00 96.62 286 SER A C 1
ATOM 2061 O O . SER A 1 286 ? 5.166 -3.162 -8.929 1.00 96.62 286 SER A O 1
ATOM 2063 N N . TYR A 1 287 ? 4.752 -3.880 -6.843 1.00 97.75 287 TYR A N 1
ATOM 2064 C CA . TYR A 1 287 ? 5.957 -3.359 -6.185 1.00 97.75 287 TYR A CA 1
ATOM 2065 C C . TYR A 1 287 ? 6.614 -4.503 -5.405 1.00 97.75 287 TYR A C 1
ATOM 2067 O O . TYR A 1 287 ? 6.354 -4.727 -4.223 1.00 97.75 287 TYR A O 1
ATOM 2075 N N . TYR A 1 288 ? 7.449 -5.274 -6.092 1.00 97.44 288 TYR A N 1
ATOM 2076 C CA . TYR A 1 288 ? 8.159 -6.414 -5.526 1.00 97.44 288 TYR A CA 1
ATOM 2077 C C . TYR A 1 288 ? 9.660 -6.122 -5.485 1.00 97.44 288 TYR A C 1
ATOM 2079 O O . TYR A 1 288 ? 10.288 -5.993 -6.538 1.00 97.44 288 TYR A O 1
ATOM 2087 N N . VAL A 1 289 ? 10.239 -6.071 -4.283 1.00 96.81 289 VAL A N 1
ATOM 2088 C CA . VAL A 1 289 ? 11.692 -5.977 -4.073 1.00 96.81 289 VAL A CA 1
ATOM 2089 C C . VAL A 1 289 ? 12.124 -7.140 -3.187 1.00 96.81 289 VAL A C 1
ATOM 2091 O O . VAL A 1 289 ? 11.746 -7.253 -2.021 1.00 96.81 289 VAL A O 1
ATOM 2094 N N . ARG A 1 290 ? 12.892 -8.076 -3.748 1.00 95.38 290 ARG A N 1
ATOM 2095 C CA . ARG A 1 290 ? 13.284 -9.294 -3.022 1.00 95.38 290 ARG A CA 1
ATOM 2096 C C . ARG A 1 290 ? 14.267 -9.006 -1.885 1.00 95.38 290 ARG A C 1
ATOM 2098 O O . ARG A 1 290 ? 14.173 -9.629 -0.831 1.00 95.38 290 ARG A O 1
ATOM 2105 N N . ASN A 1 291 ? 15.206 -8.093 -2.084 1.00 93.62 291 ASN A N 1
ATOM 2106 C CA . ASN A 1 291 ? 16.173 -7.716 -1.063 1.00 93.62 291 ASN A CA 1
ATOM 2107 C C . ASN A 1 291 ? 16.603 -6.265 -1.292 1.00 93.62 291 ASN A C 1
ATOM 2109 O O . ASN A 1 291 ? 17.059 -5.948 -2.387 1.00 93.62 291 ASN A O 1
ATOM 2113 N N . GLY A 1 292 ? 16.466 -5.413 -0.279 1.00 93.44 292 GLY A N 1
ATOM 2114 C CA . GLY A 1 292 ? 16.787 -3.985 -0.327 1.00 93.44 292 GLY A CA 1
ATOM 2115 C C . GLY A 1 292 ? 15.552 -3.076 -0.343 1.00 93.44 292 GLY A C 1
ATOM 2116 O O . GLY A 1 292 ? 14.410 -3.536 -0.325 1.00 93.44 292 GLY A O 1
ATOM 2117 N N . ASP A 1 293 ? 15.794 -1.770 -0.266 1.00 95.56 293 ASP A N 1
ATOM 2118 C CA . ASP A 1 293 ? 14.778 -0.779 0.089 1.00 95.56 293 ASP A CA 1
ATOM 2119 C C . ASP A 1 293 ? 13.999 -0.227 -1.120 1.00 95.56 293 ASP A C 1
ATOM 2121 O O . ASP A 1 293 ? 14.542 -0.042 -2.215 1.00 95.56 293 ASP A O 1
ATOM 2125 N N . ILE A 1 294 ? 12.742 0.153 -0.869 1.00 97.50 294 ILE A N 1
ATOM 2126 C CA . ILE A 1 294 ? 12.047 1.195 -1.639 1.00 97.50 294 ILE A CA 1
ATOM 2127 C C . ILE A 1 294 ? 12.285 2.508 -0.883 1.00 97.50 294 ILE A C 1
ATOM 2129 O O . ILE A 1 294 ? 11.697 2.733 0.176 1.00 97.50 294 ILE A O 1
ATOM 2133 N N . THR A 1 295 ? 13.212 3.337 -1.364 1.00 97.75 295 THR A N 1
ATOM 2134 C CA . THR A 1 295 ? 13.759 4.483 -0.612 1.00 97.75 295 THR A CA 1
ATOM 2135 C C . THR A 1 295 ? 12.777 5.653 -0.515 1.00 97.75 295 THR A C 1
ATOM 2137 O O . THR A 1 295 ? 11.840 5.758 -1.296 1.00 97.75 295 THR A O 1
ATOM 2140 N N . GLY A 1 296 ? 13.037 6.609 0.385 1.00 97.25 296 GLY A N 1
ATOM 2141 C CA . GLY A 1 296 ? 12.240 7.843 0.515 1.00 97.25 296 GLY A CA 1
ATOM 2142 C C . GLY A 1 296 ? 12.301 8.816 -0.676 1.00 97.25 296 GLY A C 1
ATOM 2143 O O . GLY A 1 296 ? 11.710 9.892 -0.606 1.00 97.25 296 GLY A O 1
ATOM 2144 N N . THR A 1 297 ? 13.016 8.476 -1.756 1.00 96.69 297 THR A N 1
ATOM 2145 C CA . THR A 1 297 ? 12.955 9.196 -3.044 1.00 96.69 297 THR A CA 1
ATOM 2146 C C . THR A 1 297 ? 12.047 8.502 -4.059 1.00 96.69 297 THR A C 1
ATOM 2148 O O . THR A 1 297 ? 11.680 9.121 -5.061 1.00 96.69 297 THR A O 1
ATOM 2151 N N . ALA A 1 298 ? 11.685 7.236 -3.813 1.00 98.25 298 ALA A N 1
ATOM 2152 C CA . ALA A 1 298 ? 10.841 6.437 -4.686 1.00 98.25 298 ALA A CA 1
ATOM 2153 C C . ALA A 1 298 ? 9.373 6.849 -4.540 1.00 98.25 298 ALA A C 1
ATOM 2155 O O . ALA A 1 298 ? 8.579 6.156 -3.902 1.00 98.25 298 ALA A O 1
ATOM 2156 N N . ASN A 1 299 ? 9.048 8.011 -5.105 1.00 98.25 299 ASN A N 1
ATOM 2157 C CA . ASN A 1 299 ? 7.777 8.696 -4.905 1.00 98.25 299 ASN A CA 1
ATOM 2158 C C . ASN A 1 299 ? 7.064 8.967 -6.236 1.00 98.25 299 ASN A C 1
ATOM 2160 O O . ASN A 1 299 ? 7.693 8.951 -7.298 1.00 98.25 299 ASN A O 1
ATOM 2164 N N . ASN A 1 300 ? 5.757 9.234 -6.175 1.00 98.62 300 ASN A N 1
ATOM 2165 C CA . ASN A 1 300 ? 4.896 9.538 -7.329 1.00 98.62 300 ASN A CA 1
ATOM 2166 C C . ASN A 1 300 ? 4.852 8.440 -8.418 1.00 98.62 300 ASN A C 1
ATOM 2168 O O . ASN A 1 300 ? 4.398 8.705 -9.532 1.00 98.62 300 ASN A O 1
ATOM 2172 N N . ASN A 1 301 ? 5.331 7.216 -8.156 1.00 98.75 301 ASN A N 1
ATOM 2173 C CA . ASN A 1 301 ? 5.323 6.160 -9.170 1.00 98.75 301 ASN A CA 1
ATOM 2174 C C . ASN A 1 301 ? 3.927 5.529 -9.283 1.00 98.75 301 ASN A C 1
ATOM 2176 O O . ASN A 1 301 ? 3.259 5.287 -8.277 1.00 98.75 301 ASN A O 1
ATOM 2180 N N . ILE A 1 302 ? 3.526 5.168 -10.500 1.00 98.81 302 ILE A N 1
ATOM 2181 C CA . ILE A 1 302 ? 2.249 4.517 -10.812 1.00 98.81 302 ILE A CA 1
ATOM 2182 C C . ILE A 1 302 ? 2.506 3.122 -11.393 1.00 98.81 302 ILE A C 1
ATOM 2184 O O . ILE A 1 302 ? 3.341 2.950 -12.283 1.00 98.81 302 ILE A O 1
ATOM 2188 N N . ALA A 1 303 ? 1.753 2.128 -10.925 1.00 98.75 303 ALA A N 1
ATOM 2189 C CA . ALA A 1 303 ? 1.730 0.759 -11.422 1.00 98.75 303 ALA A CA 1
ATOM 2190 C C . ALA A 1 303 ? 0.291 0.244 -11.579 1.00 98.75 303 ALA A C 1
ATOM 2192 O O . ALA A 1 303 ? -0.408 0.016 -10.591 1.00 98.75 303 ALA A O 1
ATOM 2193 N N . LEU A 1 304 ? -0.134 -0.003 -12.819 1.00 98.69 304 LEU A N 1
ATOM 2194 C CA . LEU A 1 304 ? -1.464 -0.515 -13.156 1.00 98.69 304 LEU A CA 1
ATOM 2195 C C . LEU A 1 304 ? -1.336 -1.849 -13.907 1.00 98.69 304 LEU A C 1
ATOM 2197 O O . LEU A 1 304 ? -0.909 -1.880 -15.058 1.00 98.69 304 LEU A O 1
ATOM 2201 N N . GLY A 1 305 ? -1.712 -2.965 -13.282 1.00 98.38 305 GLY A N 1
ATOM 2202 C CA . GLY A 1 305 ? -1.666 -4.290 -13.907 1.00 98.38 305 GLY A CA 1
ATOM 2203 C C . GLY A 1 305 ? -0.979 -5.337 -13.037 1.00 98.38 305 GLY A C 1
ATOM 2204 O O . GLY A 1 305 ? -1.316 -5.481 -11.866 1.00 98.38 305 GLY A O 1
ATOM 2205 N N . SER A 1 306 ? -0.062 -6.127 -13.603 1.00 98.38 306 SER A N 1
ATOM 2206 C CA . SER A 1 306 ? 0.572 -7.246 -12.889 1.00 98.38 306 SER A CA 1
ATOM 2207 C C . SER A 1 306 ? 2.095 -7.253 -13.027 1.00 98.38 306 SER A C 1
ATOM 2209 O O . SER A 1 306 ? 2.620 -7.195 -14.138 1.00 98.38 306 SER A O 1
ATOM 2211 N N . ARG A 1 307 ? 2.820 -7.385 -11.907 1.00 98.06 307 ARG A N 1
ATOM 2212 C CA . ARG A 1 307 ? 4.297 -7.474 -11.868 1.00 98.06 307 ARG A CA 1
ATOM 2213 C C . ARG A 1 307 ? 4.997 -6.273 -12.529 1.00 98.06 307 ARG A C 1
ATOM 2215 O O . ARG A 1 307 ? 5.903 -6.467 -13.332 1.00 98.06 307 ARG A O 1
ATOM 2222 N N . ILE A 1 308 ? 4.556 -5.047 -12.229 1.00 98.44 308 ILE A N 1
ATOM 2223 C CA . ILE A 1 308 ? 5.094 -3.815 -12.835 1.00 98.44 308 ILE A CA 1
ATOM 2224 C C . ILE A 1 308 ? 6.541 -3.550 -12.394 1.00 98.44 308 ILE A C 1
ATOM 2226 O O . ILE A 1 308 ? 7.442 -3.801 -13.182 1.00 98.44 308 ILE A O 1
ATOM 2230 N N . TYR A 1 309 ? 6.787 -3.104 -11.163 1.00 98.12 309 TYR A N 1
ATOM 2231 C CA . TYR A 1 309 ? 8.126 -2.910 -10.602 1.00 98.12 309 TYR A CA 1
ATOM 2232 C C . TYR A 1 309 ? 8.558 -4.175 -9.860 1.00 98.12 309 TYR A C 1
ATOM 2234 O O . TYR A 1 309 ? 8.067 -4.473 -8.769 1.00 98.12 309 TYR A O 1
ATOM 2242 N N . ARG A 1 310 ? 9.452 -4.961 -10.467 1.00 97.25 310 ARG A N 1
ATOM 2243 C CA . ARG A 1 310 ? 9.832 -6.284 -9.959 1.00 97.25 310 ARG A CA 1
ATOM 2244 C C . ARG A 1 310 ? 11.348 -6.456 -9.932 1.00 97.25 310 ARG A C 1
ATOM 2246 O O . ARG A 1 310 ? 11.932 -6.996 -10.866 1.00 97.25 310 ARG A O 1
ATOM 2253 N N . LEU A 1 311 ? 11.964 -6.053 -8.823 1.00 96.88 311 LEU A N 1
ATOM 2254 C CA . LEU A 1 311 ? 13.382 -6.254 -8.526 1.00 96.88 311 LEU A CA 1
ATOM 2255 C C . LEU A 1 311 ? 13.536 -7.603 -7.806 1.00 96.88 311 LEU A C 1
ATOM 2257 O O . LEU A 1 311 ? 13.139 -7.773 -6.651 1.00 96.88 311 LEU A O 1
ATOM 2261 N N . SER A 1 312 ? 14.067 -8.605 -8.508 1.00 94.62 312 SER A N 1
ATOM 2262 C CA . SER A 1 312 ? 14.101 -10.006 -8.041 1.00 94.62 312 SER A CA 1
ATOM 2263 C C . SER A 1 312 ? 15.480 -10.525 -7.606 1.00 94.62 312 SER A C 1
ATOM 2265 O O . SER A 1 312 ? 15.634 -11.721 -7.321 1.00 94.62 312 SER A O 1
ATOM 2267 N N . ASN A 1 313 ? 16.437 -9.604 -7.466 1.00 91.25 313 ASN A N 1
ATOM 2268 C CA . ASN A 1 313 ? 17.814 -9.845 -7.044 1.00 91.25 313 ASN A CA 1
ATOM 2269 C C . ASN A 1 313 ? 17.896 -10.537 -5.668 1.00 91.25 313 ASN A C 1
ATOM 2271 O O . ASN A 1 313 ? 17.141 -10.225 -4.747 1.00 91.25 313 ASN A O 1
ATOM 2275 N N . SER A 1 314 ? 18.806 -11.500 -5.520 1.00 89.81 314 SER A N 1
ATOM 2276 C CA . SER A 1 314 ? 19.140 -12.099 -4.220 1.00 89.81 314 SER A CA 1
ATOM 2277 C C . SER A 1 314 ? 20.051 -11.202 -3.378 1.00 89.81 314 SER A C 1
ATOM 2279 O O . SER A 1 314 ? 19.951 -11.215 -2.151 1.00 89.81 314 SER A O 1
ATOM 2281 N N . SER A 1 315 ? 20.913 -10.417 -4.023 1.00 89.81 315 SER A N 1
ATOM 2282 C CA . SER A 1 315 ? 21.699 -9.358 -3.386 1.00 89.81 315 SER A CA 1
ATOM 2283 C C . SER A 1 315 ? 20.825 -8.125 -3.118 1.00 89.81 315 SER A C 1
ATOM 2285 O O . SER A 1 315 ? 19.779 -7.987 -3.758 1.00 89.81 315 SER A O 1
ATOM 2287 N N . PRO A 1 316 ? 21.224 -7.220 -2.203 1.00 91.19 316 PRO A N 1
ATOM 2288 C CA . PRO A 1 316 ? 20.530 -5.952 -2.004 1.00 91.19 316 PRO A CA 1
ATOM 2289 C C . PRO A 1 316 ? 20.378 -5.172 -3.316 1.00 91.19 316 PRO A C 1
ATOM 2291 O O . PRO A 1 316 ? 21.309 -5.086 -4.116 1.00 91.19 316 PRO A O 1
ATOM 2294 N N . SER A 1 317 ? 19.187 -4.623 -3.519 1.00 91.00 317 SER A N 1
ATOM 2295 C CA . SER A 1 317 ? 18.767 -3.872 -4.696 1.00 91.00 317 SER A CA 1
ATOM 2296 C C . SER A 1 317 ? 17.884 -2.704 -4.268 1.00 91.00 317 SER A C 1
ATOM 2298 O O . SER A 1 317 ? 17.062 -2.835 -3.364 1.00 91.00 317 SER A O 1
ATOM 2300 N N . THR A 1 318 ? 18.070 -1.562 -4.913 1.00 91.38 318 THR A N 1
ATOM 2301 C CA . THR A 1 318 ? 17.465 -0.289 -4.529 1.00 91.38 318 THR A CA 1
ATOM 2302 C C . THR A 1 318 ? 16.420 0.120 -5.556 1.00 91.38 318 THR A C 1
ATOM 2304 O O . THR A 1 318 ? 16.726 0.253 -6.743 1.00 91.38 318 THR A O 1
ATOM 2307 N N . PHE A 1 319 ? 15.201 0.384 -5.093 1.00 97.50 319 PHE A N 1
ATOM 2308 C CA . PHE A 1 319 ? 14.218 1.175 -5.827 1.00 97.50 319 PHE A CA 1
ATOM 2309 C C . PHE A 1 319 ? 14.281 2.596 -5.257 1.00 97.50 319 PHE A C 1
ATOM 2311 O O . PHE A 1 319 ? 13.858 2.835 -4.129 1.00 97.50 319 PHE A O 1
ATOM 2318 N N . SER A 1 320 ? 14.824 3.533 -6.035 1.00 97.19 320 SER A N 1
ATOM 2319 C CA . SER A 1 320 ? 14.871 4.970 -5.721 1.00 97.19 320 SER A CA 1
ATOM 2320 C C . SER A 1 320 ? 14.263 5.867 -6.807 1.00 97.19 320 SER A C 1
ATOM 2322 O O . SER A 1 320 ? 14.151 7.076 -6.590 1.00 97.19 320 SER A O 1
ATOM 2324 N N . GLY A 1 321 ? 13.869 5.283 -7.947 1.00 96.50 321 GLY A N 1
ATOM 2325 C CA . GLY A 1 321 ? 13.246 5.961 -9.085 1.00 96.50 321 GLY A CA 1
ATOM 2326 C C . GLY A 1 321 ? 11.907 6.631 -8.765 1.00 96.50 321 GLY A C 1
ATOM 2327 O O . GLY A 1 321 ? 11.146 6.166 -7.919 1.00 96.50 321 GLY A O 1
ATOM 2328 N N . ASN A 1 322 ? 11.625 7.732 -9.453 1.00 97.62 322 ASN A N 1
ATOM 2329 C CA . ASN A 1 322 ? 10.590 8.708 -9.106 1.00 97.62 322 ASN A CA 1
ATOM 2330 C C . ASN A 1 322 ? 9.720 9.049 -10.333 1.00 97.62 322 ASN A C 1
ATOM 2332 O O . ASN A 1 322 ? 10.231 9.036 -11.451 1.00 97.62 322 ASN A O 1
ATOM 2336 N N . GLU A 1 323 ? 8.429 9.347 -10.147 1.00 98.69 323 GLU A N 1
ATOM 2337 C CA . GLU A 1 323 ? 7.503 9.759 -11.229 1.00 98.69 323 GLU A CA 1
ATOM 2338 C C . GLU A 1 323 ? 7.370 8.755 -12.402 1.00 98.69 323 GLU A C 1
ATOM 2340 O O . GLU A 1 323 ? 6.911 9.112 -13.487 1.00 98.69 323 GLU A O 1
ATOM 2345 N N . ASN A 1 324 ? 7.758 7.486 -12.224 1.00 98.69 324 ASN A N 1
ATOM 2346 C CA . ASN A 1 324 ? 7.637 6.479 -13.281 1.00 98.69 324 ASN A CA 1
ATOM 2347 C C . ASN A 1 324 ? 6.195 5.963 -13.408 1.00 98.69 324 ASN A C 1
ATOM 2349 O O . ASN A 1 324 ? 5.472 5.831 -12.419 1.00 98.69 324 ASN A O 1
ATOM 2353 N N . ILE A 1 325 ? 5.788 5.600 -14.624 1.00 98.81 325 ILE A N 1
ATOM 2354 C CA . ILE A 1 325 ? 4.467 5.038 -14.928 1.00 98.81 325 ILE A CA 1
ATOM 2355 C C . ILE A 1 325 ? 4.651 3.671 -15.585 1.00 98.81 325 ILE A C 1
ATOM 2357 O O . ILE A 1 325 ? 5.335 3.560 -16.595 1.00 98.81 325 ILE A O 1
ATOM 2361 N N . GLY A 1 326 ? 3.992 2.634 -15.067 1.00 98.62 326 GLY A N 1
ATOM 2362 C CA . GLY A 1 326 ? 3.981 1.299 -15.666 1.00 98.62 326 GLY A CA 1
ATOM 2363 C C . GLY A 1 326 ? 2.573 0.717 -15.781 1.00 98.62 326 GLY A C 1
ATOM 2364 O O . GLY A 1 326 ? 1.910 0.500 -14.768 1.00 98.62 326 GLY A O 1
ATOM 2365 N N . ILE A 1 327 ? 2.121 0.424 -17.004 1.00 98.75 327 ILE A N 1
ATOM 2366 C CA . ILE A 1 327 ? 0.782 -0.118 -17.291 1.00 98.75 327 ILE A CA 1
ATOM 2367 C C . ILE A 1 327 ? 0.886 -1.435 -18.076 1.00 98.75 327 ILE A C 1
ATOM 2369 O O . ILE A 1 327 ? 1.385 -1.456 -19.198 1.00 98.75 327 ILE A O 1
ATOM 2373 N N . GLY A 1 328 ? 0.378 -2.541 -17.523 1.00 98.44 328 GLY A N 1
ATOM 2374 C CA . GLY A 1 328 ? 0.304 -3.840 -18.208 1.00 98.44 328 GLY A CA 1
ATOM 2375 C C . GLY A 1 328 ? 0.940 -4.998 -17.433 1.00 98.44 328 GLY A C 1
ATOM 2376 O O . GLY A 1 328 ? 0.437 -5.381 -16.373 1.00 98.44 328 GLY A O 1
ATOM 2377 N N . ASN A 1 329 ? 1.996 -5.622 -17.973 1.00 98.38 329 ASN A N 1
ATOM 2378 C CA . ASN A 1 329 ? 2.595 -6.825 -17.388 1.00 98.38 329 ASN A CA 1
ATOM 2379 C C . ASN A 1 329 ? 4.133 -6.866 -17.362 1.00 98.38 329 ASN A C 1
ATOM 2381 O O . ASN A 1 329 ? 4.782 -6.570 -18.360 1.00 98.38 329 ASN A O 1
ATOM 2385 N N . ALA A 1 330 ? 4.703 -7.366 -16.258 1.00 97.06 330 ALA A N 1
ATOM 2386 C CA . ALA A 1 330 ? 6.123 -7.743 -16.151 1.00 97.06 330 ALA A CA 1
ATOM 2387 C C . ALA A 1 330 ? 7.100 -6.612 -16.535 1.00 97.06 330 ALA A C 1
ATOM 2389 O O . ALA A 1 330 ? 8.061 -6.853 -17.262 1.00 97.06 330 ALA A O 1
ATOM 2390 N N . LEU A 1 331 ? 6.792 -5.372 -16.149 1.00 96.50 331 LEU A N 1
ATOM 2391 C CA . LEU A 1 331 ? 7.152 -4.216 -16.968 1.00 96.50 331 LEU A CA 1
ATOM 2392 C C . LEU A 1 331 ? 8.564 -3.683 -16.702 1.00 96.50 331 LEU A C 1
ATOM 2394 O O . LEU A 1 331 ? 9.381 -3.709 -17.609 1.00 96.50 331 LEU A O 1
ATOM 2398 N N . TYR A 1 332 ? 8.858 -3.257 -15.475 1.00 97.25 332 TYR A N 1
ATOM 2399 C CA . TYR A 1 332 ? 10.201 -2.967 -14.961 1.00 97.25 332 TYR A CA 1
ATOM 2400 C C . TYR A 1 332 ? 10.696 -4.210 -14.204 1.00 97.25 332 TYR A C 1
ATOM 2402 O O . TYR A 1 332 ? 10.747 -4.253 -12.970 1.00 97.25 332 TYR A O 1
ATOM 2410 N N . ASN A 1 333 ? 10.969 -5.281 -14.950 1.00 96.50 333 ASN A N 1
ATOM 2411 C CA . ASN A 1 333 ? 11.334 -6.588 -14.403 1.00 96.50 333 ASN A CA 1
ATOM 2412 C C . ASN A 1 333 ? 12.861 -6.738 -14.364 1.00 96.50 333 ASN A C 1
ATOM 2414 O O . ASN A 1 333 ? 13.476 -7.195 -15.325 1.00 96.50 333 ASN A O 1
ATOM 2418 N N . LEU A 1 334 ? 13.461 -6.340 -13.242 1.00 96.25 334 LEU A N 1
ATOM 2419 C CA . LEU A 1 334 ? 14.905 -6.318 -13.024 1.00 96.25 334 LEU A CA 1
ATOM 2420 C C . LEU A 1 334 ? 15.350 -7.587 -12.285 1.00 96.25 334 LEU A C 1
ATOM 2422 O O . LEU A 1 334 ? 14.922 -7.882 -11.163 1.00 96.25 334 LEU A O 1
ATOM 2426 N N . SER A 1 335 ? 16.240 -8.350 -12.910 1.00 94.12 335 SER A N 1
ATOM 2427 C CA . SER A 1 335 ? 16.707 -9.628 -12.359 1.00 94.12 335 SER A CA 1
ATOM 2428 C C . SER A 1 335 ? 17.841 -9.452 -11.343 1.00 94.12 335 SER A C 1
ATOM 2430 O O . SER A 1 335 ? 17.856 -10.149 -10.331 1.00 94.12 335 SER A O 1
ATOM 2432 N N . LEU A 1 336 ? 18.765 -8.511 -11.588 1.00 91.38 336 LEU A N 1
ATOM 2433 C CA . LEU A 1 336 ? 20.025 -8.364 -10.838 1.00 91.38 336 LEU A CA 1
ATOM 2434 C C . LEU A 1 336 ? 20.422 -6.909 -10.502 1.00 91.38 336 LEU A C 1
ATOM 2436 O O . LEU A 1 336 ? 21.520 -6.695 -9.994 1.00 91.38 336 LEU A O 1
ATOM 2440 N N . GLY A 1 337 ? 19.570 -5.913 -10.767 1.00 92.56 337 GLY A N 1
ATOM 2441 C CA . GLY A 1 337 ? 19.944 -4.494 -10.661 1.00 92.56 337 GLY A CA 1
ATOM 2442 C C . GLY A 1 337 ? 18.989 -3.597 -9.881 1.00 92.56 337 GLY A C 1
ATOM 2443 O O . GLY A 1 337 ? 18.007 -4.051 -9.291 1.00 92.56 337 GLY A O 1
ATOM 2444 N N . ASN A 1 338 ? 19.319 -2.306 -9.898 1.00 96.50 338 ASN A N 1
ATOM 2445 C CA . ASN A 1 338 ? 18.616 -1.223 -9.211 1.00 96.50 338 ASN A CA 1
ATOM 2446 C C . ASN A 1 338 ? 17.712 -0.436 -10.174 1.00 96.50 338 ASN A C 1
ATOM 2448 O O . ASN A 1 338 ? 18.014 -0.343 -11.364 1.00 96.50 338 ASN A O 1
ATOM 2452 N N . LEU A 1 339 ? 16.653 0.183 -9.647 1.00 97.56 339 LEU A N 1
ATOM 2453 C CA . LEU A 1 339 ? 15.782 1.117 -10.368 1.00 97.56 339 LEU A CA 1
ATOM 2454 C C . LEU A 1 339 ? 15.936 2.516 -9.762 1.00 97.56 339 LEU A C 1
ATOM 2456 O O . LEU A 1 339 ? 15.322 2.825 -8.739 1.00 97.56 339 LEU A O 1
ATOM 2460 N N . THR A 1 340 ? 16.764 3.352 -10.387 1.00 97.81 340 THR A N 1
ATOM 2461 C CA . THR A 1 340 ? 17.026 4.742 -9.967 1.00 97.81 340 THR A CA 1
ATOM 2462 C C . THR A 1 340 ? 16.484 5.780 -10.953 1.00 97.81 340 THR A C 1
ATOM 2464 O O . THR A 1 340 ? 16.381 6.950 -10.593 1.00 97.81 340 THR A O 1
ATOM 2467 N N . GLY A 1 341 ? 16.149 5.361 -12.178 1.00 98.00 341 GLY A N 1
ATOM 2468 C CA . GLY A 1 341 ? 15.615 6.217 -13.238 1.00 98.00 341 GLY A CA 1
ATOM 2469 C C . GLY A 1 341 ? 14.269 6.869 -12.904 1.00 98.00 341 GLY A C 1
ATOM 2470 O O . GLY A 1 341 ? 13.479 6.338 -12.118 1.00 98.00 341 GLY A O 1
ATOM 2471 N N . GLN A 1 342 ? 14.009 8.030 -13.504 1.00 98.56 342 GLN A N 1
ATOM 2472 C CA . GLN A 1 342 ? 12.871 8.897 -13.182 1.00 98.56 342 GLN A CA 1
ATOM 2473 C C . GLN A 1 342 ? 12.040 9.275 -14.416 1.00 98.56 342 GLN A C 1
ATOM 2475 O O . GLN A 1 342 ? 12.576 9.384 -15.519 1.00 98.56 342 GLN A O 1
ATOM 2480 N N . ARG A 1 343 ? 10.739 9.534 -14.226 1.00 98.75 343 ARG A N 1
ATOM 2481 C CA . ARG A 1 343 ? 9.785 9.987 -15.265 1.00 98.75 343 ARG A CA 1
ATOM 2482 C C . ARG A 1 343 ? 9.657 9.069 -16.491 1.00 98.75 343 ARG A C 1
ATOM 2484 O O . ARG A 1 343 ? 9.240 9.515 -17.557 1.00 98.75 343 ARG A O 1
ATOM 2491 N N . ASN A 1 344 ? 10.029 7.796 -16.375 1.00 98.81 344 ASN A N 1
ATOM 2492 C CA . ASN A 1 344 ? 9.913 6.850 -17.483 1.00 98.81 344 ASN A CA 1
ATOM 2493 C C . ASN A 1 344 ? 8.457 6.380 -17.625 1.00 98.81 344 ASN A C 1
ATOM 2495 O O . ASN A 1 344 ? 7.781 6.150 -16.621 1.00 98.81 344 ASN A O 1
ATOM 2499 N N . ILE A 1 345 ? 7.986 6.188 -18.857 1.00 98.88 345 ILE A N 1
ATOM 2500 C CA . ILE A 1 345 ? 6.633 5.709 -19.164 1.00 98.88 345 ILE A CA 1
ATOM 2501 C C . ILE A 1 345 ? 6.730 4.353 -19.856 1.00 98.88 345 ILE A C 1
ATOM 2503 O O . ILE A 1 345 ? 7.287 4.230 -20.942 1.00 98.88 345 ILE A O 1
ATOM 2507 N N . GLY A 1 346 ? 6.153 3.332 -19.238 1.00 98.62 346 GLY A N 1
ATOM 2508 C CA . GLY A 1 346 ? 6.118 1.969 -19.736 1.00 98.62 346 GLY A CA 1
ATOM 2509 C C . GLY A 1 346 ? 4.691 1.467 -19.940 1.00 98.62 346 GLY A C 1
ATOM 2510 O O . GLY A 1 346 ? 3.895 1.474 -19.000 1.00 98.62 346 GLY A O 1
ATOM 2511 N N . MET A 1 347 ? 4.356 0.973 -21.134 1.00 98.81 347 MET A N 1
ATOM 2512 C CA . MET A 1 347 ? 3.050 0.359 -21.413 1.00 98.81 347 MET A CA 1
ATOM 2513 C C . MET A 1 347 ? 3.167 -0.930 -22.236 1.00 98.81 347 MET A C 1
ATOM 2515 O O . MET A 1 347 ? 3.810 -0.952 -23.279 1.00 98.81 347 MET A O 1
ATOM 2519 N N . GLY A 1 348 ? 2.500 -2.002 -21.806 1.00 98.50 348 GLY A N 1
ATOM 2520 C CA . GLY A 1 348 ? 2.464 -3.280 -22.524 1.00 98.50 348 GLY A CA 1
ATOM 2521 C C . GLY A 1 348 ? 3.007 -4.446 -21.702 1.00 98.50 348 GLY A C 1
ATOM 2522 O O . GLY A 1 348 ? 2.579 -4.649 -20.567 1.00 98.50 348 GLY A O 1
ATOM 2523 N N . GLN A 1 349 ? 3.901 -5.257 -22.274 1.00 98.25 349 GLN A N 1
ATOM 2524 C CA . GLN A 1 349 ? 4.377 -6.495 -21.645 1.00 98.25 349 GLN A CA 1
ATOM 2525 C C . GLN A 1 349 ? 5.892 -6.663 -21.774 1.00 98.25 349 GLN A C 1
ATOM 2527 O O . GLN A 1 349 ? 6.421 -6.699 -22.878 1.00 98.25 349 GLN A O 1
ATOM 2532 N N . GLY A 1 350 ? 6.590 -6.822 -20.646 1.00 97.19 350 GLY A N 1
ATOM 2533 C CA . GLY A 1 350 ? 8.033 -7.095 -20.645 1.00 97.19 350 GLY A CA 1
ATOM 2534 C C . GLY A 1 350 ? 8.902 -5.969 -21.211 1.00 97.19 350 GLY A C 1
ATOM 2535 O O . GLY A 1 350 ? 9.996 -6.267 -21.667 1.00 97.19 350 GLY A O 1
ATOM 2536 N N . VAL A 1 351 ? 8.398 -4.727 -21.206 1.00 98.25 351 VAL A N 1
ATOM 2537 C CA . VAL A 1 351 ? 9.028 -3.518 -21.773 1.00 98.25 351 VAL A CA 1
ATOM 2538 C C . VAL A 1 351 ? 10.460 -3.355 -21.238 1.00 98.25 351 VAL A C 1
ATOM 2540 O O . VAL A 1 351 ? 11.422 -3.814 -21.841 1.00 98.25 351 VAL A O 1
ATOM 2543 N N . PHE A 1 352 ? 10.607 -2.821 -20.030 1.00 97.69 352 PHE A N 1
ATOM 2544 C CA . PHE A 1 352 ? 11.887 -2.626 -19.359 1.00 97.69 352 PHE A CA 1
ATOM 2545 C C . PHE A 1 352 ? 12.295 -3.893 -18.582 1.00 97.69 352 PHE A C 1
ATOM 2547 O O . PHE A 1 352 ? 12.510 -3.879 -17.366 1.00 97.69 352 PHE A O 1
ATOM 2554 N N . SER A 1 353 ? 12.347 -5.029 -19.284 1.00 96.44 353 SER A N 1
ATOM 2555 C CA . SER A 1 353 ? 12.789 -6.306 -18.719 1.00 96.44 353 SER A CA 1
ATOM 2556 C C . SER A 1 353 ? 14.308 -6.447 -18.835 1.00 96.44 353 SER A C 1
ATOM 2558 O O . SER A 1 353 ? 14.850 -6.510 -19.937 1.00 96.44 353 SER A O 1
ATOM 2560 N N . LEU A 1 354 ? 14.982 -6.520 -17.683 1.00 95.69 354 LEU A N 1
ATOM 2561 C CA . LEU A 1 354 ? 16.439 -6.539 -17.539 1.00 95.69 354 LEU A CA 1
ATOM 2562 C C . LEU A 1 354 ? 16.901 -7.883 -16.949 1.00 95.69 354 LEU A C 1
ATOM 2564 O O . LEU A 1 354 ? 16.603 -8.211 -15.792 1.00 95.69 354 LEU A O 1
ATOM 2568 N N . SER A 1 355 ? 17.667 -8.668 -17.713 1.00 94.12 355 SER A N 1
ATOM 2569 C CA . SER A 1 355 ? 18.313 -9.898 -17.199 1.00 94.12 355 SER A CA 1
ATOM 2570 C C . SER A 1 355 ? 19.518 -9.613 -16.292 1.00 94.12 355 SER A C 1
ATOM 2572 O O . SER A 1 355 ? 19.902 -10.439 -15.467 1.00 94.12 355 SER A O 1
ATOM 2574 N N . SER A 1 356 ? 20.109 -8.438 -16.464 1.00 93.06 356 SER A N 1
ATOM 2575 C CA . SER A 1 356 ? 21.367 -7.959 -15.891 1.00 93.06 356 SER A CA 1
ATOM 2576 C C . SER A 1 356 ? 21.325 -6.425 -15.885 1.00 93.06 356 SER A C 1
ATOM 2578 O O . SER A 1 356 ? 20.419 -5.855 -16.485 1.00 93.06 356 SER A O 1
ATOM 2580 N N . GLY A 1 357 ? 22.269 -5.779 -15.189 1.00 94.12 357 GLY A N 1
ATOM 2581 C CA . GLY A 1 357 ? 22.395 -4.316 -15.134 1.00 94.12 357 GLY A CA 1
ATOM 2582 C C . GLY A 1 357 ? 21.214 -3.574 -14.494 1.00 94.12 357 GLY A C 1
ATOM 2583 O O . GLY A 1 357 ? 20.301 -4.173 -13.923 1.00 94.12 357 GLY A O 1
ATOM 2584 N N . ASN A 1 358 ? 21.296 -2.246 -14.515 1.00 96.81 358 ASN A N 1
ATOM 2585 C CA . ASN A 1 358 ? 20.452 -1.307 -13.781 1.00 96.81 358 ASN A CA 1
ATOM 2586 C C . ASN A 1 358 ? 19.565 -0.488 -14.721 1.00 96.81 358 ASN A C 1
ATOM 2588 O O . ASN A 1 358 ? 19.872 -0.307 -15.897 1.00 96.81 358 ASN A O 1
ATOM 2592 N N . PHE A 1 359 ? 18.507 0.094 -14.162 1.00 97.94 359 PHE A N 1
ATOM 2593 C CA . PHE A 1 359 ? 17.703 1.111 -14.825 1.00 97.94 359 PHE A CA 1
ATOM 2594 C C . PHE A 1 359 ? 17.944 2.468 -14.148 1.00 97.94 359 PHE A C 1
ATOM 2596 O O . PHE A 1 359 ? 17.372 2.757 -13.092 1.00 97.94 359 PHE A O 1
ATOM 2603 N N . SER A 1 360 ? 18.802 3.297 -14.744 1.00 97.94 360 SER A N 1
ATOM 2604 C CA . SER A 1 360 ? 19.174 4.636 -14.257 1.00 97.94 360 SER A CA 1
ATOM 2605 C C . SER A 1 360 ? 18.797 5.778 -15.207 1.00 97.94 360 SER A C 1
ATOM 2607 O O . SER A 1 360 ? 18.786 6.933 -14.781 1.00 97.94 360 SER A O 1
ATOM 2609 N N . GLY A 1 361 ? 18.450 5.457 -16.456 1.00 98.19 361 GLY A N 1
ATOM 2610 C CA . GLY A 1 361 ? 17.959 6.394 -17.461 1.00 98.19 361 GLY A CA 1
ATOM 2611 C C . GLY A 1 361 ? 16.639 7.073 -17.082 1.00 98.19 361 GLY A C 1
ATOM 2612 O O . GLY A 1 361 ? 15.832 6.541 -16.315 1.00 98.19 361 GLY A O 1
ATOM 2613 N N . ASN A 1 362 ? 16.409 8.264 -17.626 1.00 98.69 362 ASN A N 1
ATOM 2614 C CA . ASN A 1 362 ? 15.281 9.126 -17.272 1.00 98.69 362 ASN A CA 1
ATOM 2615 C C . ASN A 1 362 ? 14.436 9.482 -18.500 1.00 98.69 362 ASN A C 1
ATOM 2617 O O . ASN A 1 362 ? 14.932 9.456 -19.622 1.00 98.69 362 ASN A O 1
ATOM 2621 N N . SER A 1 363 ? 13.165 9.829 -18.284 1.00 98.75 363 SER A N 1
ATOM 2622 C CA . SER A 1 363 ? 12.216 10.273 -19.321 1.00 98.75 363 SER A CA 1
ATOM 2623 C C . SER A 1 363 ? 11.954 9.283 -20.478 1.00 98.75 363 SER A C 1
ATOM 2625 O O . SER A 1 363 ? 11.349 9.671 -21.476 1.00 98.75 363 SER A O 1
ATOM 2627 N N . ASN A 1 364 ? 12.399 8.023 -20.404 1.00 98.75 364 ASN A N 1
ATOM 2628 C CA . ASN A 1 364 ? 12.265 7.079 -21.518 1.00 98.75 364 ASN A CA 1
ATOM 2629 C C . ASN A 1 364 ? 10.815 6.587 -21.676 1.00 98.75 364 ASN A C 1
ATOM 2631 O O . ASN A 1 364 ? 10.133 6.322 -20.683 1.00 98.75 364 ASN A O 1
ATOM 2635 N N . ILE A 1 365 ? 10.361 6.393 -22.916 1.00 98.88 365 ILE A N 1
ATOM 2636 C CA . ILE A 1 365 ? 9.004 5.944 -23.257 1.00 98.88 365 ILE A CA 1
ATOM 2637 C C . ILE A 1 365 ? 9.074 4.593 -23.980 1.00 98.88 365 ILE A C 1
ATOM 2639 O O . ILE A 1 365 ? 9.477 4.528 -25.137 1.00 98.88 365 ILE A O 1
ATOM 2643 N N . GLY A 1 366 ? 8.645 3.518 -23.318 1.00 98.56 366 GLY A N 1
ATOM 2644 C CA . GLY A 1 366 ? 8.594 2.160 -23.867 1.00 98.56 366 GLY A CA 1
ATOM 2645 C C . GLY A 1 366 ? 7.153 1.661 -24.000 1.00 98.56 366 GLY A C 1
ATOM 2646 O O . GLY A 1 366 ? 6.461 1.489 -22.997 1.00 98.56 366 GLY A O 1
ATOM 2647 N N . ILE A 1 367 ? 6.674 1.416 -25.223 1.00 98.81 367 ILE A N 1
ATOM 2648 C CA . ILE A 1 367 ? 5.286 0.998 -25.489 1.00 98.81 367 ILE A CA 1
ATOM 2649 C C . ILE A 1 367 ? 5.262 -0.225 -26.415 1.00 98.81 367 ILE A C 1
ATOM 2651 O O . ILE A 1 367 ? 5.462 -0.105 -27.621 1.00 98.81 367 ILE A O 1
ATOM 2655 N N . GLY A 1 368 ? 4.963 -1.411 -25.879 1.00 98.31 368 GLY A N 1
ATOM 2656 C CA . GLY A 1 368 ? 4.834 -2.635 -26.676 1.00 98.31 368 GLY A CA 1
ATOM 2657 C C . GLY A 1 368 ? 5.051 -3.934 -25.897 1.00 98.31 368 GLY A C 1
ATOM 2658 O O . GLY A 1 368 ? 5.036 -3.966 -24.668 1.00 98.31 368 GLY A O 1
ATOM 2659 N N . SER A 1 369 ? 5.252 -5.031 -26.632 1.00 98.31 369 SER A N 1
ATOM 2660 C CA . SER A 1 369 ? 5.758 -6.297 -26.082 1.00 98.31 369 SER A CA 1
ATOM 2661 C C . SER A 1 369 ? 7.264 -6.378 -26.347 1.00 98.31 369 SER A C 1
ATOM 2663 O O . SER A 1 369 ? 7.661 -6.324 -27.511 1.00 98.31 369 SER A O 1
ATOM 2665 N N . GLY A 1 370 ? 8.086 -6.422 -25.294 1.00 96.75 370 GLY A N 1
ATOM 2666 C CA . GLY A 1 370 ? 9.558 -6.438 -25.392 1.00 96.75 370 GLY A CA 1
ATOM 2667 C C . GLY A 1 370 ? 10.214 -5.119 -25.840 1.00 96.75 370 GLY A C 1
ATOM 2668 O O . GLY A 1 370 ? 11.385 -5.112 -26.214 1.00 96.75 370 GLY A O 1
ATOM 2669 N N . ALA A 1 371 ? 9.478 -4.001 -25.849 1.00 96.56 371 ALA A N 1
ATOM 2670 C CA . ALA A 1 371 ? 10.022 -2.691 -26.223 1.00 96.56 371 ALA A CA 1
ATOM 2671 C C . ALA A 1 371 ? 11.057 -2.220 -25.184 1.00 96.56 371 ALA A C 1
ATOM 2673 O O . ALA A 1 371 ? 10.699 -2.066 -24.022 1.00 96.56 371 ALA A O 1
ATOM 2674 N N . MET A 1 372 ? 12.308 -1.982 -25.587 1.00 97.19 372 MET A N 1
ATOM 2675 C CA . MET A 1 372 ? 13.447 -1.697 -24.691 1.00 97.19 372 MET A CA 1
ATOM 2676 C C . MET A 1 372 ? 13.790 -2.829 -23.690 1.00 97.19 372 MET A C 1
ATOM 2678 O O . MET A 1 372 ? 14.335 -2.570 -22.615 1.00 97.19 372 MET A O 1
ATOM 2682 N N . GLN A 1 373 ? 13.534 -4.096 -24.049 1.00 95.69 373 GLN A N 1
ATOM 2683 C CA . GLN A 1 373 ? 14.059 -5.266 -23.324 1.00 95.69 373 GLN A CA 1
ATOM 2684 C C . GLN A 1 373 ? 15.571 -5.413 -23.573 1.00 95.69 373 GLN A C 1
ATOM 2686 O O . GLN A 1 373 ? 15.996 -5.337 -24.724 1.00 95.69 373 GLN A O 1
ATOM 2691 N N . ILE A 1 374 ? 16.386 -5.646 -22.532 1.00 94.44 374 ILE A N 1
ATOM 2692 C CA . ILE A 1 374 ? 17.863 -5.615 -22.634 1.00 94.44 374 ILE A CA 1
ATOM 2693 C C . ILE A 1 374 ? 18.593 -6.540 -21.633 1.00 94.44 374 ILE A C 1
ATOM 2695 O O . ILE A 1 374 ? 18.006 -7.039 -20.668 1.00 94.44 374 ILE A O 1
ATOM 2699 N N . SER A 1 375 ? 19.905 -6.735 -21.836 1.00 92.81 375 SER A N 1
ATOM 2700 C CA . SER A 1 375 ? 20.800 -7.532 -20.970 1.00 92.81 375 SER A CA 1
ATOM 2701 C C . SER A 1 375 ? 22.044 -6.768 -20.464 1.00 92.81 375 SER A C 1
ATOM 2703 O O . SER A 1 375 ? 23.018 -7.386 -20.027 1.00 92.81 375 SER A O 1
ATOM 2705 N N . GLY A 1 376 ? 21.993 -5.434 -20.444 1.00 93.12 376 GLY A N 1
ATOM 2706 C CA . GLY A 1 376 ? 22.995 -4.530 -19.853 1.00 93.12 376 GLY A CA 1
ATOM 2707 C C . GLY A 1 376 ? 22.357 -3.491 -18.920 1.00 93.12 376 GLY A C 1
ATOM 2708 O O . GLY A 1 376 ? 21.406 -3.803 -18.216 1.00 93.12 376 GLY A O 1
ATOM 2709 N N . ASP A 1 377 ? 22.843 -2.251 -18.917 1.00 96.88 377 ASP A N 1
ATOM 2710 C CA . ASP A 1 377 ? 22.161 -1.131 -18.248 1.00 96.88 377 ASP A CA 1
ATOM 2711 C C . ASP A 1 377 ? 21.212 -0.391 -19.218 1.00 96.88 377 ASP 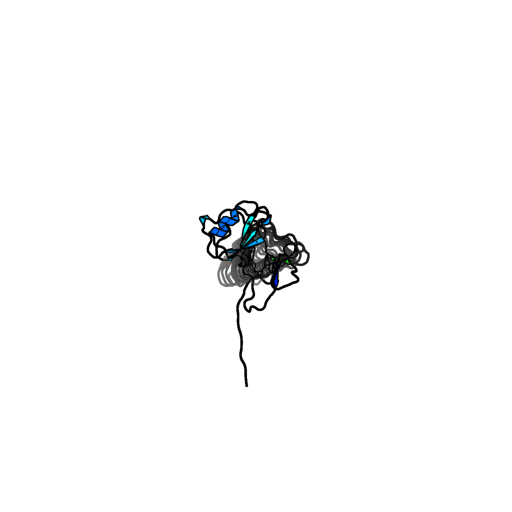A C 1
ATOM 2713 O O . ASP A 1 377 ? 21.475 -0.316 -20.421 1.00 96.88 377 ASP A O 1
ATOM 2717 N N . ILE A 1 378 ? 20.142 0.215 -18.691 1.00 97.62 378 ILE A N 1
ATOM 2718 C CA . ILE A 1 378 ? 19.456 1.354 -19.324 1.00 97.62 378 ILE A CA 1
ATOM 2719 C C . ILE A 1 378 ? 19.900 2.607 -18.573 1.00 97.62 378 ILE A C 1
ATOM 2721 O O . ILE A 1 378 ? 19.360 2.933 -17.515 1.00 97.62 378 ILE A O 1
ATOM 2725 N N . ALA A 1 379 ? 20.913 3.277 -19.117 1.00 97.81 379 ALA A N 1
ATOM 2726 C CA . ALA A 1 379 ? 21.480 4.528 -18.609 1.00 97.81 379 ALA A CA 1
ATOM 2727 C C . ALA A 1 379 ? 21.146 5.738 -19.505 1.00 97.81 379 ALA A C 1
ATOM 2729 O O . ALA A 1 379 ? 21.237 6.881 -19.058 1.00 97.81 379 ALA A O 1
ATOM 2730 N N . GLY A 1 380 ? 20.746 5.475 -20.752 1.00 97.94 380 GLY A N 1
ATOM 2731 C CA . GLY A 1 380 ? 20.285 6.470 -21.713 1.00 97.94 380 GLY A CA 1
ATOM 2732 C C . GLY A 1 380 ? 18.992 7.173 -21.296 1.00 97.94 380 GLY A C 1
ATOM 2733 O O . GLY A 1 380 ? 18.146 6.597 -20.606 1.00 97.94 380 GLY A O 1
ATOM 2734 N N . ASN A 1 381 ? 18.830 8.421 -21.726 1.00 98.56 381 ASN A N 1
ATOM 2735 C CA . ASN A 1 381 ? 17.728 9.302 -21.340 1.00 98.56 381 ASN A CA 1
ATOM 2736 C C . ASN A 1 381 ? 16.899 9.737 -22.553 1.00 98.56 381 ASN A C 1
ATOM 2738 O O . ASN A 1 381 ? 17.407 9.812 -23.672 1.00 98.56 381 ASN A O 1
ATOM 2742 N N . ASP A 1 382 ? 15.627 10.045 -22.303 1.00 98.75 382 ASP A N 1
ATOM 2743 C CA . ASP A 1 382 ? 14.703 10.654 -23.264 1.00 98.75 382 ASP A CA 1
ATOM 2744 C C . ASP A 1 382 ? 14.535 9.835 -24.572 1.00 98.75 382 ASP A C 1
ATOM 2746 O O . ASP A 1 382 ? 14.206 10.380 -25.624 1.00 98.75 382 ASP A O 1
ATOM 2750 N N . ASN A 1 383 ? 14.753 8.511 -24.517 1.00 98.62 383 ASN A N 1
ATOM 2751 C CA . ASN A 1 383 ? 14.576 7.602 -25.655 1.00 98.62 383 ASN A CA 1
ATOM 2752 C C . ASN A 1 383 ? 13.120 7.112 -25.775 1.00 98.62 383 ASN A C 1
ATOM 2754 O O . ASN A 1 383 ? 12.435 6.905 -24.771 1.00 98.62 383 ASN A O 1
ATOM 2758 N N . ILE A 1 384 ? 12.655 6.856 -27.000 1.00 98.81 384 ILE A N 1
ATOM 2759 C CA . ILE A 1 384 ? 11.278 6.447 -27.315 1.00 98.81 384 ILE A CA 1
ATOM 2760 C C . ILE A 1 384 ? 11.287 5.142 -28.125 1.00 98.81 384 ILE A C 1
ATOM 2762 O O . ILE A 1 384 ? 11.645 5.148 -29.298 1.00 98.81 384 ILE A O 1
ATOM 2766 N N . GLY A 1 385 ? 10.847 4.029 -27.532 1.00 98.38 385 GLY A N 1
ATOM 2767 C CA . GLY A 1 385 ? 10.657 2.734 -28.198 1.00 98.38 385 GLY A CA 1
ATOM 2768 C C . GLY A 1 385 ? 9.180 2.330 -28.249 1.00 98.38 385 GLY A C 1
ATOM 2769 O O . GLY A 1 385 ? 8.611 1.941 -27.231 1.00 98.38 385 GLY A O 1
ATOM 2770 N N . ILE A 1 386 ? 8.546 2.389 -29.425 1.00 98.75 386 ILE A N 1
ATOM 2771 C CA . ILE A 1 386 ? 7.119 2.075 -29.617 1.00 98.75 386 ILE A CA 1
ATOM 2772 C C . ILE A 1 386 ? 6.946 0.994 -30.690 1.00 98.75 386 ILE A C 1
ATOM 2774 O O . ILE A 1 386 ? 7.228 1.204 -31.866 1.00 98.75 386 ILE A O 1
ATOM 2778 N N . GLY A 1 387 ? 6.416 -0.156 -30.283 1.00 98.38 387 GLY A N 1
ATOM 2779 C CA . GLY A 1 387 ? 6.235 -1.350 -31.107 1.00 98.38 387 GLY A CA 1
ATOM 2780 C C . GLY A 1 387 ? 6.786 -2.598 -30.417 1.00 98.38 387 GLY A C 1
ATOM 2781 O O . GLY A 1 387 ? 7.472 -2.510 -29.400 1.00 98.38 387 GLY A O 1
ATOM 2782 N N . SER A 1 388 ? 6.465 -3.794 -30.920 1.00 98.31 388 SER A N 1
ATOM 2783 C CA . SER A 1 388 ? 7.024 -5.012 -30.320 1.00 98.31 388 SER A CA 1
ATOM 2784 C C . SER A 1 388 ? 8.498 -5.171 -30.697 1.00 98.31 388 SER A C 1
ATOM 2786 O O . SER A 1 388 ? 8.865 -5.047 -31.867 1.00 98.31 388 SER A O 1
ATOM 2788 N N . ASN A 1 389 ? 9.330 -5.414 -29.682 1.00 97.31 389 ASN A N 1
ATOM 2789 C CA . ASN A 1 389 ? 10.792 -5.475 -29.758 1.00 97.31 389 ASN A CA 1
ATOM 2790 C C . ASN A 1 389 ? 11.447 -4.202 -30.342 1.00 97.31 389 ASN A C 1
ATOM 2792 O O . ASN A 1 389 ? 12.564 -4.263 -30.859 1.00 97.31 389 ASN A O 1
ATOM 2796 N N . ALA A 1 390 ? 10.764 -3.052 -30.271 1.00 97.50 390 ALA A N 1
ATOM 2797 C CA . ALA A 1 390 ? 11.336 -1.753 -30.619 1.00 97.50 390 ALA A CA 1
ATOM 2798 C C . ALA A 1 390 ? 12.446 -1.378 -29.623 1.00 97.50 390 ALA A C 1
ATOM 2800 O O . ALA A 1 390 ? 12.259 -1.511 -28.413 1.00 97.50 390 ALA A O 1
ATOM 2801 N N . MET A 1 391 ? 13.591 -0.909 -30.125 1.00 96.81 391 MET A N 1
ATOM 2802 C CA . MET A 1 391 ? 14.773 -0.537 -29.337 1.00 96.81 391 MET A CA 1
ATOM 2803 C C . MET A 1 391 ? 15.272 -1.652 -28.393 1.00 96.81 391 MET A C 1
ATOM 2805 O O . MET A 1 391 ? 15.801 -1.385 -27.316 1.00 96.81 391 MET A O 1
ATOM 2809 N N . GLN A 1 392 ? 15.084 -2.925 -28.762 1.00 95.50 392 GLN A N 1
ATOM 2810 C CA . GLN A 1 392 ? 15.651 -4.045 -28.008 1.00 95.50 392 GLN A CA 1
ATOM 2811 C C . GLN A 1 392 ? 17.162 -4.119 -28.259 1.00 95.50 392 GLN A C 1
ATOM 2813 O O . GLN A 1 392 ? 17.582 -4.536 -29.337 1.00 95.50 392 GLN A O 1
ATOM 2818 N N . ALA A 1 393 ? 17.970 -3.776 -27.257 1.00 94.06 393 ALA A N 1
ATOM 2819 C CA . ALA A 1 393 ? 19.427 -3.707 -27.355 1.00 94.06 393 ALA A CA 1
ATOM 2820 C C . ALA A 1 393 ? 20.098 -4.630 -26.328 1.00 94.06 393 ALA A C 1
ATOM 2822 O O . ALA A 1 393 ? 20.207 -4.286 -25.151 1.00 94.06 393 ALA A O 1
ATOM 2823 N N . SER A 1 394 ? 20.532 -5.826 -26.735 1.00 91.56 394 SER A N 1
ATOM 2824 C CA . SER A 1 394 ? 20.960 -6.847 -25.759 1.00 91.56 394 SER A CA 1
ATOM 2825 C C . SER A 1 394 ? 22.154 -6.399 -24.895 1.00 91.56 394 SER A C 1
ATOM 2827 O O . SER A 1 394 ? 22.183 -6.698 -23.705 1.00 91.56 394 SER A O 1
ATOM 2829 N N . GLY A 1 395 ? 23.078 -5.591 -25.419 1.00 92.50 395 GLY A N 1
ATOM 2830 C CA . GLY A 1 395 ? 24.178 -4.988 -24.655 1.00 92.50 395 GLY A CA 1
ATOM 2831 C C . GLY A 1 395 ? 23.790 -3.835 -23.711 1.00 92.50 395 GLY A C 1
ATOM 2832 O O . GLY A 1 395 ? 24.615 -3.439 -22.884 1.00 92.50 395 GLY A O 1
ATOM 2833 N N . GLY A 1 396 ? 22.572 -3.289 -23.818 1.00 95.44 396 GLY A N 1
ATOM 2834 C CA . GLY A 1 396 ? 22.075 -2.134 -23.054 1.00 95.44 396 GLY A CA 1
ATOM 2835 C C . GLY A 1 396 ? 21.784 -0.881 -23.896 1.00 95.44 396 GLY A C 1
ATOM 2836 O O . GLY A 1 396 ? 22.079 -0.823 -25.089 1.00 95.44 396 GLY A O 1
ATOM 2837 N N . ILE A 1 397 ? 21.200 0.140 -23.261 1.00 96.81 397 ILE A N 1
ATOM 2838 C CA . ILE A 1 397 ? 20.848 1.432 -23.878 1.00 96.81 397 ILE A CA 1
ATOM 2839 C C . ILE A 1 397 ? 21.559 2.537 -23.096 1.00 96.81 397 ILE A C 1
ATOM 2841 O O . ILE A 1 397 ? 21.249 2.796 -21.930 1.00 96.81 397 ILE A O 1
ATOM 2845 N N . VAL A 1 398 ? 22.537 3.172 -23.738 1.00 96.25 398 VAL A N 1
ATOM 2846 C CA . VAL A 1 398 ? 23.410 4.202 -23.144 1.00 96.25 398 VAL A CA 1
ATOM 2847 C C . VAL A 1 398 ? 23.274 5.539 -23.882 1.00 96.25 398 VAL A C 1
ATOM 2849 O O . VAL A 1 398 ? 23.460 6.593 -23.278 1.00 96.25 398 VAL A O 1
ATOM 2852 N N . GLY A 1 399 ? 22.896 5.499 -25.162 1.00 95.56 399 GLY A N 1
ATOM 2853 C CA . GLY A 1 399 ? 22.555 6.678 -25.952 1.00 95.56 399 GLY A CA 1
ATOM 2854 C C . GLY A 1 399 ? 21.293 7.403 -25.468 1.00 95.56 399 GLY A C 1
ATOM 2855 O O . GLY A 1 399 ? 20.451 6.831 -24.776 1.00 95.56 399 GLY A O 1
ATOM 2856 N N . ASN A 1 400 ? 21.156 8.672 -25.849 1.00 97.44 400 ASN A N 1
ATOM 2857 C CA . ASN A 1 400 ? 20.040 9.548 -25.480 1.00 97.44 400 ASN A CA 1
ATOM 2858 C C . ASN A 1 400 ? 19.263 9.996 -26.728 1.00 97.44 400 ASN A C 1
ATOM 2860 O O . ASN A 1 400 ? 19.816 9.980 -27.828 1.00 97.44 400 ASN A O 1
ATOM 2864 N N . TYR A 1 401 ? 18.021 10.449 -26.542 1.00 97.69 401 TYR A N 1
ATOM 2865 C CA . TYR A 1 401 ? 17.174 11.059 -27.584 1.00 97.69 401 TYR A CA 1
ATOM 2866 C C . TYR A 1 401 ? 16.851 10.163 -28.797 1.00 97.69 401 TYR A C 1
ATOM 2868 O O . TYR A 1 401 ? 16.406 10.652 -29.832 1.00 97.69 401 TYR A O 1
ATOM 2876 N N . ASN A 1 402 ? 17.049 8.847 -28.690 1.00 97.69 402 ASN A N 1
ATOM 2877 C CA . ASN A 1 402 ? 16.780 7.919 -29.786 1.00 97.69 402 ASN A CA 1
ATOM 2878 C C . ASN A 1 402 ? 15.279 7.646 -29.946 1.00 97.69 402 ASN A C 1
ATOM 2880 O O . ASN A 1 402 ? 14.551 7.526 -28.960 1.00 97.69 402 ASN A O 1
ATOM 2884 N N . ILE A 1 403 ? 14.819 7.469 -31.183 1.00 98.25 403 ILE A N 1
ATOM 2885 C CA . ILE A 1 403 ? 13.419 7.205 -31.527 1.00 98.25 403 ILE A CA 1
ATOM 2886 C C . ILE A 1 403 ? 13.330 5.929 -32.371 1.00 98.25 403 ILE A C 1
ATOM 2888 O O . ILE A 1 403 ? 13.948 5.820 -33.425 1.00 98.25 403 ILE A O 1
ATOM 2892 N N . ALA A 1 404 ? 12.527 4.965 -31.927 1.00 98.00 404 ALA A N 1
ATOM 2893 C CA . ALA A 1 404 ? 12.304 3.682 -32.582 1.00 98.00 404 ALA A CA 1
ATOM 2894 C C . ALA A 1 404 ? 10.801 3.365 -32.639 1.00 98.00 404 ALA A C 1
ATOM 2896 O O . ALA A 1 404 ? 10.202 3.007 -31.625 1.00 98.00 404 ALA A O 1
ATOM 2897 N N . LEU A 1 405 ? 10.183 3.510 -33.814 1.00 98.44 405 LEU A N 1
ATOM 2898 C CA . LEU A 1 405 ? 8.739 3.348 -34.026 1.00 98.44 405 LEU A CA 1
ATOM 2899 C C . LEU A 1 405 ? 8.457 2.236 -35.050 1.00 98.44 405 LEU A C 1
ATOM 2901 O O . LEU A 1 405 ? 8.470 2.469 -36.261 1.00 98.44 405 LEU A O 1
ATOM 2905 N N . GLY A 1 406 ? 8.168 1.024 -34.580 1.00 98.06 406 GLY A N 1
ATOM 2906 C CA . GLY A 1 406 ? 7.884 -0.122 -35.441 1.00 98.06 406 GLY A CA 1
ATOM 2907 C C . GLY A 1 406 ? 8.095 -1.481 -34.776 1.00 98.06 406 GLY A C 1
ATOM 2908 O O . GLY A 1 406 ? 8.545 -1.597 -33.640 1.00 98.06 406 GLY A O 1
ATOM 2909 N N . TYR A 1 407 ? 7.769 -2.549 -35.502 1.00 98.25 407 TYR A N 1
ATOM 2910 C CA . TYR A 1 407 ? 8.175 -3.898 -35.106 1.00 98.25 407 TYR A CA 1
ATOM 2911 C C . TYR A 1 407 ? 9.676 -4.066 -35.367 1.00 98.25 407 TYR A C 1
ATOM 2913 O O . TYR A 1 407 ? 10.117 -3.874 -36.500 1.00 98.25 407 TYR A O 1
ATOM 2921 N N . GLN A 1 408 ? 10.447 -4.413 -34.331 1.00 96.69 408 GLN A N 1
ATOM 2922 C CA . GLN A 1 408 ? 11.910 -4.578 -34.389 1.00 96.69 408 GLN A CA 1
ATOM 2923 C C . GLN A 1 408 ? 12.698 -3.367 -34.948 1.00 96.69 408 GLN A C 1
ATOM 2925 O O . GLN A 1 408 ? 13.817 -3.529 -35.434 1.00 96.69 408 GLN A O 1
ATOM 2930 N N . SER A 1 409 ? 12.152 -2.149 -34.874 1.00 96.62 409 SER A N 1
ATOM 2931 C CA . SER A 1 409 ? 12.902 -0.920 -35.174 1.00 96.62 409 SER A CA 1
ATOM 2932 C C . SER A 1 409 ? 13.990 -0.678 -34.120 1.00 96.62 409 SER A C 1
ATOM 2934 O O . SER A 1 409 ? 13.688 -0.762 -32.929 1.00 96.62 409 SER A O 1
ATOM 2936 N N . MET A 1 410 ? 15.217 -0.341 -34.527 1.00 95.56 410 MET A N 1
ATOM 2937 C CA . MET A 1 410 ? 16.397 -0.150 -33.664 1.00 95.56 410 MET A CA 1
ATOM 2938 C C . MET A 1 410 ? 16.716 -1.367 -32.775 1.00 95.56 410 MET A C 1
ATOM 2940 O O . MET A 1 410 ? 17.119 -1.245 -31.620 1.00 95.56 410 MET A O 1
ATOM 2944 N N . TYR A 1 411 ? 16.473 -2.565 -33.300 1.00 94.88 411 TYR A N 1
ATOM 2945 C CA . TYR A 1 411 ? 16.838 -3.824 -32.658 1.00 94.88 411 TYR A CA 1
ATOM 2946 C C . TYR A 1 411 ? 18.335 -4.094 -32.862 1.00 94.88 411 TYR A C 1
ATOM 2948 O O . TYR A 1 411 ? 18.806 -4.050 -33.997 1.00 94.88 411 TYR A O 1
ATOM 2956 N N . THR A 1 412 ? 19.059 -4.439 -31.794 1.00 92.69 412 THR A N 1
ATOM 2957 C CA . THR A 1 412 ? 20.470 -4.852 -31.854 1.00 92.69 412 THR A CA 1
ATOM 2958 C C . THR A 1 412 ? 20.818 -5.931 -30.817 1.00 92.69 412 THR A C 1
ATOM 2960 O O . THR A 1 412 ? 20.212 -6.032 -29.741 1.00 92.69 412 THR A O 1
ATOM 2963 N N . THR A 1 413 ? 21.815 -6.761 -31.132 1.00 90.94 413 THR A N 1
ATOM 2964 C CA . THR A 1 413 ? 22.463 -7.664 -30.164 1.00 90.94 413 THR A CA 1
ATOM 2965 C C . THR A 1 413 ? 23.616 -6.982 -29.410 1.00 90.94 413 THR A C 1
ATOM 2967 O O . THR A 1 413 ? 23.943 -7.409 -28.303 1.00 90.94 413 THR A O 1
ATOM 2970 N N . GLY A 1 414 ? 24.157 -5.879 -29.941 1.00 91.62 414 GLY A N 1
ATOM 2971 C CA . GLY A 1 414 ? 25.014 -4.931 -29.224 1.00 91.62 414 GLY A CA 1
ATOM 2972 C C . GLY A 1 414 ? 24.209 -3.936 -28.374 1.00 91.62 414 GLY A C 1
ATOM 2973 O O . GLY A 1 414 ? 23.115 -4.243 -27.889 1.00 91.62 414 GLY A O 1
ATOM 2974 N N . LYS A 1 415 ? 24.749 -2.733 -28.163 1.00 93.06 415 LYS A N 1
ATOM 2975 C CA . LYS A 1 415 ? 24.098 -1.618 -27.449 1.00 93.06 415 LYS A CA 1
ATOM 2976 C C . LYS A 1 415 ? 23.429 -0.630 -28.394 1.00 93.06 415 LYS A C 1
ATOM 2978 O O . LYS A 1 415 ? 23.893 -0.435 -29.509 1.00 93.06 415 LYS A O 1
ATOM 2983 N N . VAL A 1 416 ? 22.460 0.132 -27.890 1.00 94.44 416 VAL A N 1
ATOM 2984 C CA . VAL A 1 416 ? 22.166 1.467 -28.442 1.00 94.44 416 VAL A CA 1
ATOM 2985 C C . VAL A 1 416 ? 23.094 2.462 -27.745 1.00 94.44 416 VAL A C 1
ATOM 2987 O O . VAL A 1 416 ? 22.860 2.862 -26.599 1.00 94.44 416 VAL A O 1
ATOM 2990 N N . ALA A 1 417 ? 24.201 2.785 -28.417 1.00 92.94 417 ALA A N 1
ATOM 2991 C CA . ALA A 1 417 ? 25.253 3.672 -27.917 1.00 92.94 417 ALA A CA 1
ATOM 2992 C C . ALA A 1 417 ? 25.201 5.070 -28.555 1.00 92.94 417 ALA A C 1
ATOM 2994 O O . ALA A 1 417 ? 25.503 6.054 -27.880 1.00 92.94 417 ALA A O 1
ATOM 2995 N N . GLY A 1 418 ? 24.786 5.167 -29.824 1.00 90.00 418 GLY A N 1
ATOM 2996 C CA . GLY A 1 418 ? 24.566 6.440 -30.504 1.00 90.00 418 GLY A CA 1
ATOM 2997 C C . GLY A 1 418 ? 23.433 7.260 -29.882 1.00 90.00 418 GLY A C 1
ATOM 2998 O O . GLY A 1 418 ? 22.520 6.720 -29.254 1.00 90.00 418 GLY A O 1
ATOM 2999 N N . THR A 1 419 ? 23.484 8.576 -30.071 1.00 94.19 419 THR A N 1
ATOM 3000 C CA . THR A 1 419 ? 22.418 9.511 -29.685 1.00 94.19 419 THR A CA 1
ATOM 3001 C C . THR A 1 419 ? 21.616 9.958 -30.909 1.00 94.19 419 THR A C 1
ATOM 3003 O O . THR A 1 419 ? 22.090 9.811 -32.036 1.00 94.19 419 THR A O 1
ATOM 3006 N N . ASP A 1 420 ? 20.415 10.493 -30.677 1.00 95.81 420 ASP A N 1
ATOM 3007 C CA . ASP A 1 420 ? 19.609 11.235 -31.663 1.00 95.81 420 ASP A CA 1
ATOM 3008 C C . ASP A 1 420 ? 19.151 10.439 -32.916 1.00 95.81 420 ASP A C 1
ATOM 3010 O O . ASP A 1 420 ? 18.742 11.037 -33.904 1.00 95.81 420 ASP A O 1
ATOM 3014 N N . ASN A 1 421 ? 19.188 9.098 -32.895 1.00 94.25 421 ASN A N 1
ATOM 3015 C CA . ASN A 1 421 ? 18.865 8.238 -34.054 1.00 94.25 421 ASN A CA 1
ATOM 3016 C C . ASN A 1 421 ? 17.349 8.083 -34.284 1.00 94.25 421 ASN A C 1
ATOM 3018 O O . ASN A 1 421 ? 16.617 7.878 -33.311 1.00 94.25 421 ASN A O 1
ATOM 3022 N N . ILE A 1 422 ? 16.873 8.040 -35.540 1.00 96.62 422 ILE A N 1
ATOM 3023 C CA . ILE A 1 422 ? 15.440 7.888 -35.866 1.00 96.62 422 ILE A CA 1
ATOM 3024 C C . ILE A 1 422 ? 15.163 6.646 -36.741 1.00 96.62 422 ILE A C 1
ATOM 3026 O O . ILE A 1 422 ? 15.194 6.662 -37.971 1.00 96.62 422 ILE A O 1
ATOM 3030 N N . ALA A 1 423 ? 14.762 5.546 -36.098 1.00 96.06 423 ALA A N 1
ATOM 3031 C CA . ALA A 1 423 ? 14.317 4.314 -36.752 1.00 96.06 423 ALA A CA 1
ATOM 3032 C C . ALA A 1 423 ? 12.781 4.233 -36.833 1.00 96.06 423 ALA A C 1
ATOM 3034 O O . ALA A 1 423 ? 12.118 3.920 -35.844 1.00 96.06 423 ALA A O 1
ATOM 3035 N N . ILE A 1 424 ? 12.186 4.446 -38.010 1.00 97.50 424 ILE A N 1
ATOM 3036 C CA . ILE A 1 424 ? 10.727 4.342 -38.205 1.00 97.50 424 ILE A CA 1
ATOM 3037 C C . ILE A 1 424 ? 10.404 3.287 -39.269 1.00 97.50 424 ILE A C 1
ATOM 3039 O O . ILE A 1 424 ? 10.869 3.371 -40.403 1.00 97.50 424 ILE A O 1
ATOM 3043 N N . GLY A 1 425 ? 9.570 2.308 -38.907 1.00 95.81 425 GLY A N 1
ATOM 3044 C CA . GLY A 1 425 ? 9.117 1.223 -39.780 1.00 95.81 425 GLY A CA 1
ATOM 3045 C C . GLY A 1 425 ? 9.502 -0.180 -39.295 1.00 95.81 425 GLY A C 1
ATOM 3046 O O . GLY A 1 425 ? 10.185 -0.361 -38.289 1.00 95.81 425 GLY A O 1
ATOM 3047 N N . TYR A 1 426 ? 9.035 -1.196 -40.024 1.00 97.38 426 TYR A N 1
ATOM 3048 C CA . TYR A 1 426 ? 9.380 -2.602 -39.783 1.00 97.38 426 TYR A CA 1
ATOM 3049 C C . TYR A 1 426 ? 10.890 -2.821 -39.971 1.00 97.38 426 TYR A C 1
ATOM 3051 O O . TYR A 1 426 ? 11.417 -2.533 -41.044 1.00 97.38 426 TYR A O 1
ATOM 3059 N N . SER A 1 427 ? 11.572 -3.327 -38.938 1.00 95.50 427 SER A N 1
ATOM 3060 C CA . SER A 1 427 ? 13.013 -3.638 -38.937 1.00 95.50 427 SER A CA 1
ATOM 3061 C C . SER A 1 427 ? 13.939 -2.490 -39.390 1.00 95.50 427 SER A C 1
ATOM 3063 O O . SER A 1 427 ? 15.055 -2.734 -39.852 1.00 95.50 427 SER A O 1
ATOM 3065 N N . ALA A 1 428 ? 13.514 -1.229 -39.251 1.00 94.94 428 ALA A N 1
ATOM 3066 C CA . ALA A 1 428 ? 14.378 -0.073 -39.497 1.00 94.94 428 ALA A CA 1
ATOM 3067 C C . ALA A 1 428 ? 15.545 -0.064 -38.490 1.00 94.94 428 ALA A C 1
ATOM 3069 O O . ALA A 1 428 ? 15.308 -0.213 -37.296 1.00 94.94 428 ALA A O 1
ATOM 3070 N N . LEU A 1 429 ? 16.790 0.098 -38.951 1.00 92.31 429 LEU A N 1
ATOM 3071 C CA . LEU A 1 429 ? 18.011 -0.022 -38.128 1.00 92.31 429 LEU A CA 1
ATOM 3072 C C . LEU A 1 429 ? 18.118 -1.346 -37.332 1.00 92.31 429 LEU A C 1
ATOM 3074 O O . LEU A 1 429 ? 18.561 -1.360 -36.188 1.00 92.31 429 LEU A O 1
ATOM 3078 N N . TYR A 1 430 ? 17.685 -2.460 -37.927 1.00 93.12 430 TYR A N 1
ATOM 3079 C CA . TYR A 1 430 ? 17.831 -3.806 -37.364 1.00 93.12 430 TYR A CA 1
ATOM 3080 C C . TYR A 1 430 ? 19.243 -4.372 -37.605 1.00 93.12 430 TYR A C 1
ATOM 3082 O O . TYR A 1 430 ? 19.638 -4.559 -38.758 1.00 93.12 430 TYR A O 1
ATOM 3090 N N . THR A 1 431 ? 19.981 -4.707 -36.541 1.00 87.19 431 THR A N 1
ATOM 3091 C CA . THR A 1 431 ? 21.288 -5.390 -36.604 1.00 87.19 431 THR A CA 1
ATOM 3092 C C . THR A 1 431 ? 21.293 -6.678 -35.768 1.00 87.19 431 THR A C 1
ATOM 3094 O O . THR A 1 431 ? 20.720 -6.744 -34.684 1.00 87.19 431 THR A O 1
ATOM 3097 N N . ASN A 1 432 ? 21.933 -7.737 -36.281 1.00 80.50 432 ASN A N 1
ATOM 3098 C CA . ASN A 1 432 ? 22.088 -9.020 -35.568 1.00 80.50 432 ASN A CA 1
ATOM 3099 C C . ASN A 1 432 ? 23.535 -9.323 -35.169 1.00 80.50 432 ASN A C 1
ATOM 3101 O O . ASN A 1 432 ? 23.758 -10.081 -34.222 1.00 80.50 432 ASN A O 1
ATOM 3105 N N . ASP A 1 433 ? 24.503 -8.731 -35.864 1.00 74.69 433 ASP A N 1
ATOM 3106 C CA . ASP A 1 433 ? 25.900 -8.748 -35.451 1.00 74.69 433 ASP A CA 1
ATOM 3107 C C . ASP A 1 433 ? 26.067 -7.966 -34.141 1.00 74.69 433 ASP A C 1
ATOM 3109 O O . ASP A 1 433 ? 25.303 -7.042 -33.861 1.00 74.69 433 ASP A O 1
ATOM 3113 N N . ASN A 1 434 ? 27.077 -8.329 -33.343 1.00 71.12 434 ASN A N 1
ATOM 3114 C CA . ASN A 1 434 ? 27.385 -7.704 -32.048 1.00 71.12 434 ASN A CA 1
ATOM 3115 C C . ASN A 1 434 ? 28.069 -6.329 -32.223 1.00 71.12 434 ASN A C 1
ATOM 3117 O O . ASN A 1 434 ? 29.140 -6.070 -31.673 1.00 71.12 434 ASN A O 1
ATOM 3121 N N . THR A 1 435 ? 27.476 -5.493 -33.070 1.00 75.81 435 THR A N 1
ATOM 3122 C CA . THR A 1 435 ? 27.835 -4.107 -33.343 1.00 75.81 435 THR A CA 1
ATOM 3123 C C . THR A 1 435 ? 26.878 -3.197 -32.583 1.00 75.81 435 THR A C 1
ATOM 3125 O O . THR A 1 435 ? 25.657 -3.388 -32.601 1.00 75.81 435 THR A O 1
ATOM 3128 N N . ASP A 1 436 ? 27.427 -2.197 -31.899 1.00 79.19 436 ASP A N 1
ATOM 3129 C CA . ASP A 1 436 ? 26.607 -1.168 -31.270 1.00 79.19 436 ASP A CA 1
ATOM 3130 C C . ASP A 1 436 ? 25.907 -0.336 -32.365 1.00 79.19 436 ASP A C 1
ATOM 3132 O O . ASP A 1 436 ? 26.461 -0.077 -33.436 1.00 79.19 436 ASP A O 1
ATOM 3136 N N . SER A 1 437 ? 24.660 0.061 -32.118 1.00 75.81 437 SER A N 1
ATOM 3137 C CA . SER A 1 437 ? 23.911 0.963 -32.989 1.00 75.81 437 SER A CA 1
ATOM 3138 C C . SER A 1 437 ? 24.461 2.379 -32.817 1.00 75.81 437 SER A C 1
ATOM 3140 O O . SER A 1 437 ? 24.152 3.075 -31.844 1.00 75.81 437 SER A O 1
ATOM 3142 N N . GLU A 1 438 ? 25.309 2.775 -33.764 1.00 67.44 438 GLU A N 1
ATOM 3143 C CA . GLU A 1 438 ? 25.958 4.082 -33.853 1.00 67.44 438 GLU A CA 1
ATOM 3144 C C . GLU A 1 438 ? 25.370 4.906 -35.017 1.00 67.44 438 GLU A C 1
ATOM 3146 O O . GLU A 1 438 ? 25.337 4.441 -36.153 1.00 67.44 438 GLU A O 1
ATOM 3151 N N . ALA A 1 439 ? 24.931 6.132 -34.711 1.00 53.59 439 ALA A N 1
ATOM 3152 C CA . ALA A 1 439 ? 24.676 7.266 -35.614 1.00 53.59 439 ALA A CA 1
ATOM 3153 C C . ALA A 1 439 ? 24.153 6.968 -37.047 1.00 53.59 439 ALA A C 1
ATOM 3155 O O . ALA A 1 439 ? 24.897 7.066 -38.025 1.00 53.59 439 ALA A O 1
ATOM 3156 N N . ILE A 1 440 ? 22.842 6.740 -37.194 1.00 54.72 440 ILE A N 1
ATOM 3157 C CA . ILE A 1 440 ? 22.116 6.782 -38.472 1.00 54.72 440 ILE A CA 1
ATOM 3158 C C . ILE A 1 440 ? 20.821 7.605 -38.319 1.00 54.72 440 ILE A C 1
ATOM 3160 O O . ILE A 1 440 ? 19.818 7.068 -37.857 1.00 54.72 440 ILE A O 1
ATOM 3164 N N . ILE A 1 441 ? 20.917 8.872 -38.765 1.00 41.00 441 ILE A N 1
ATOM 3165 C CA . ILE A 1 441 ? 19.891 9.894 -39.119 1.00 41.00 441 ILE A CA 1
ATOM 3166 C C . ILE A 1 441 ? 18.673 10.045 -38.191 1.00 41.00 441 ILE A C 1
ATOM 3168 O O . ILE A 1 441 ? 17.858 9.107 -38.083 1.00 41.00 441 ILE A O 1
#

pLDDT: mean 81.77, std 19.3, range [37.47, 98.88]

Sequence (441 aa):
MNKIIFSALLLSGVAVNAQQQQVGINTAEPKATLHVEAGASENKGVIIPRITAAEMKAMTAGLGADHHSMMTYLKEQMPTADRTGKLVDVAEPGYYYYDNTTGVQKWKTFGGAEQDFKALPTSTPGLYNYLTKGGGVLGQGTSLGTGTNNIGIGGGGTFSFLNNSNMTGSYNIAMGAGVFQLSNGGGGTMSSQSNIGIGTVLYTFNSGGSMTGNGNNIGMGSTLYRFNKSNAQFSGYSNTAIGQSIFSLQNGDLIGGNNIGMGQTQYTLTSGNMAGGDNIGIGQSSYYVRNGDITGTANNNIALGSRIYRLSNSSPSTFSGNENIGIGNALYNLSLGNLTGQRNIGMGQGVFSLSSGNFSGNSNIGIGSGAMQISGDIAGNDNIGIGSNAMQASGGIVGNYNIALGYQSMYTTGKVAGTDNIAIGYSALYTNDNTDSEAII